Protein AF-A0A1B5KU20-F1 (afdb_monomer_lite)

Structure (mmCIF, N/CA/C/O backbone):
data_AF-A0A1B5KU20-F1
#
_entry.id   AF-A0A1B5KU20-F1
#
loop_
_atom_site.group_PDB
_atom_site.id
_atom_site.type_symbol
_atom_site.label_atom_id
_atom_site.label_alt_id
_atom_site.label_comp_id
_atom_site.label_asym_id
_atom_site.label_entity_id
_atom_site.label_seq_id
_atom_site.pdbx_PDB_ins_code
_atom_site.Cartn_x
_atom_site.Cartn_y
_atom_site.Cartn_z
_atom_site.occupancy
_atom_site.B_iso_or_equiv
_atom_site.auth_seq_id
_atom_site.auth_comp_id
_atom_site.auth_asym_id
_atom_site.auth_atom_id
_atom_site.pdbx_PDB_model_num
ATOM 1 N N . MET A 1 1 ? 6.012 10.189 18.547 1.00 91.06 1 MET A N 1
ATOM 2 C CA . MET A 1 1 ? 6.464 9.120 17.632 1.00 91.06 1 MET A CA 1
ATOM 3 C C . MET A 1 1 ? 5.519 7.948 17.813 1.00 91.06 1 MET A C 1
ATOM 5 O O . MET A 1 1 ? 5.045 7.782 18.931 1.00 91.06 1 MET A O 1
ATOM 9 N N . ILE A 1 2 ? 5.225 7.191 16.758 1.00 94.69 2 ILE A N 1
ATOM 10 C CA . ILE A 1 2 ? 4.427 5.959 16.830 1.00 94.69 2 ILE A CA 1
ATOM 11 C C . ILE A 1 2 ? 5.254 4.830 16.211 1.00 94.69 2 ILE A C 1
ATOM 13 O O . ILE A 1 2 ? 5.857 5.036 15.161 1.00 94.69 2 ILE A O 1
ATOM 17 N N . GLY A 1 3 ? 5.304 3.677 16.878 1.00 96.38 3 GLY A N 1
ATOM 18 C CA . GLY A 1 3 ? 5.954 2.467 16.383 1.00 96.38 3 GLY A CA 1
ATOM 19 C C . GLY A 1 3 ? 4.935 1.339 16.252 1.00 96.38 3 GLY A C 1
ATOM 20 O O . GLY A 1 3 ? 4.193 1.093 17.201 1.00 96.38 3 GLY A O 1
ATOM 21 N N . ILE A 1 4 ? 4.885 0.676 15.099 1.00 96.56 4 ILE A N 1
ATOM 22 C CA . ILE A 1 4 ? 3.991 -0.460 14.832 1.00 96.56 4 ILE A CA 1
ATOM 23 C C . ILE A 1 4 ? 4.838 -1.559 14.196 1.00 96.56 4 ILE A C 1
ATOM 25 O O . ILE A 1 4 ? 5.417 -1.339 13.134 1.00 96.56 4 ILE A O 1
ATOM 29 N N . TYR A 1 5 ? 4.908 -2.729 14.834 1.00 96.19 5 TYR A N 1
ATOM 30 C CA . TYR A 1 5 ? 5.801 -3.811 14.418 1.00 96.19 5 TYR A CA 1
ATOM 31 C C . TYR A 1 5 ? 5.085 -5.156 14.411 1.00 96.19 5 TYR A C 1
ATOM 33 O O . TYR A 1 5 ? 4.529 -5.558 15.429 1.00 96.19 5 TYR A O 1
ATOM 41 N N . ASP A 1 6 ? 5.134 -5.842 13.268 1.00 91.25 6 ASP A N 1
ATOM 42 C CA . ASP A 1 6 ? 4.685 -7.227 13.068 1.00 91.25 6 ASP A CA 1
ATOM 43 C C . ASP A 1 6 ? 3.265 -7.515 13.596 1.00 91.25 6 ASP A C 1
ATOM 45 O O . ASP A 1 6 ? 2.956 -8.618 14.047 1.00 91.25 6 ASP A O 1
ATOM 49 N N . CYS A 1 7 ? 2.383 -6.510 13.554 1.00 92.62 7 CYS A N 1
ATOM 50 C CA . CYS A 1 7 ? 1.007 -6.665 14.005 1.00 92.62 7 CYS A CA 1
ATOM 51 C C . CYS A 1 7 ? 0.247 -7.574 13.018 1.00 92.62 7 CYS A C 1
ATOM 53 O O . CYS A 1 7 ? 0.146 -7.220 11.846 1.00 92.62 7 CYS A O 1
ATOM 55 N N . PRO A 1 8 ? -0.328 -8.716 13.448 1.00 87.50 8 PRO A N 1
ATOM 56 C CA . PRO A 1 8 ? -0.907 -9.703 12.529 1.00 87.50 8 PRO A CA 1
ATOM 57 C C . PRO A 1 8 ? -2.076 -9.209 11.669 1.00 87.50 8 PRO A C 1
ATOM 59 O O . PRO A 1 8 ? -2.375 -9.823 10.650 1.00 87.50 8 PRO A O 1
ATOM 62 N N . LEU A 1 9 ? -2.763 -8.151 12.107 1.00 91.38 9 LEU A N 1
ATOM 63 C CA . LEU A 1 9 ? -3.910 -7.564 11.408 1.00 91.38 9 LEU A CA 1
ATOM 64 C C . LEU A 1 9 ? -3.559 -6.275 10.662 1.00 91.38 9 LEU A C 1
ATOM 66 O O . LEU A 1 9 ? -4.448 -5.688 10.064 1.00 91.38 9 LEU A O 1
ATOM 70 N N . ILE A 1 10 ? -2.299 -5.832 10.727 1.00 93.88 10 ILE A N 1
ATOM 71 C CA . ILE A 1 10 ? -1.822 -4.658 9.998 1.00 93.88 10 ILE A CA 1
ATOM 72 C C . ILE A 1 10 ? -0.821 -5.138 8.954 1.00 93.88 10 ILE A C 1
ATOM 74 O O . ILE A 1 10 ? 0.287 -5.594 9.262 1.00 93.88 10 ILE A O 1
ATOM 78 N N . HIS A 1 11 ? -1.224 -5.025 7.702 1.00 94.88 11 HIS A N 1
ATOM 79 C CA . HIS A 1 11 ? -0.442 -5.408 6.544 1.00 94.88 11 HIS A CA 1
ATOM 80 C C . HIS A 1 11 ? 0.179 -4.191 5.858 1.00 94.88 11 HIS A C 1
ATOM 82 O O . HIS A 1 11 ? -0.003 -3.036 6.245 1.00 94.88 11 HIS A O 1
ATOM 88 N N . PHE A 1 12 ? 0.952 -4.449 4.809 1.00 96.88 12 PHE A N 1
ATOM 89 C CA . PHE A 1 12 ? 1.677 -3.418 4.077 1.00 96.88 12 PHE A CA 1
ATOM 90 C C . PHE A 1 12 ? 0.775 -2.305 3.515 1.00 96.88 12 PHE A C 1
ATOM 92 O O . PHE A 1 12 ? 1.182 -1.143 3.517 1.00 96.88 12 PHE A O 1
ATOM 99 N N . GLY A 1 13 ? -0.445 -2.639 3.079 1.00 96.38 13 GLY A N 1
ATOM 100 C CA . GLY A 1 13 ? -1.407 -1.680 2.521 1.00 96.38 13 GLY A CA 1
ATOM 101 C C . GLY A 1 13 ? -1.823 -0.571 3.488 1.00 96.38 13 GLY A C 1
ATOM 102 O O . GLY A 1 13 ? -2.068 0.557 3.058 1.00 96.38 13 GLY A O 1
ATOM 103 N N . ASP A 1 14 ? -1.787 -0.845 4.793 1.00 97.38 14 ASP A N 1
ATOM 104 C CA . ASP A 1 14 ? -2.291 0.071 5.822 1.00 97.38 14 ASP A CA 1
ATOM 105 C C . ASP A 1 14 ? -1.397 1.289 6.025 1.00 97.38 14 ASP A C 1
ATOM 107 O O . ASP A 1 14 ? -1.798 2.264 6.654 1.00 97.38 14 ASP A O 1
ATOM 111 N N . VAL A 1 15 ? -0.186 1.296 5.457 1.00 97.88 15 VAL A N 1
ATOM 112 C CA . VAL A 1 15 ? 0.691 2.471 5.514 1.00 97.88 15 VAL A CA 1
ATOM 113 C C . VAL A 1 15 ? -0.017 3.733 5.010 1.00 97.88 15 VAL A C 1
ATOM 115 O O . VAL A 1 15 ? 0.235 4.818 5.525 1.00 97.88 15 VAL A O 1
ATOM 118 N N . VAL A 1 16 ? -0.917 3.614 4.026 1.00 97.75 16 VAL A N 1
ATOM 119 C CA . VAL A 1 16 ? -1.622 4.768 3.456 1.00 97.75 16 VAL A CA 1
ATOM 120 C C . VAL A 1 16 ? -2.681 5.295 4.425 1.00 97.75 16 VAL A C 1
ATOM 122 O O . VAL A 1 16 ? -2.648 6.483 4.747 1.00 97.75 16 VAL A O 1
ATOM 125 N N . CYS A 1 17 ? -3.562 4.436 4.946 1.00 96.75 17 CYS A N 1
ATOM 126 C CA . CYS A 1 17 ? -4.604 4.861 5.886 1.00 96.75 17 CYS A CA 1
ATOM 127 C C . CYS A 1 17 ? -4.019 5.309 7.237 1.00 96.75 17 CYS A C 1
ATOM 129 O O . CYS A 1 17 ? -4.528 6.248 7.844 1.00 96.75 17 CYS A O 1
ATOM 131 N N . LEU A 1 18 ? -2.889 4.737 7.673 1.00 97.62 18 LEU A N 1
ATOM 132 C CA . LEU A 1 18 ? -2.147 5.207 8.847 1.00 97.62 18 LEU A CA 1
ATOM 133 C C . LEU A 1 18 ? -1.613 6.634 8.655 1.00 97.62 18 LEU A C 1
ATOM 135 O O . LEU A 1 18 ? -1.636 7.431 9.594 1.00 97.62 18 LEU A O 1
ATOM 139 N N . LEU A 1 19 ? -1.134 6.981 7.456 1.00 98.06 19 LEU A N 1
ATOM 140 C CA . LEU A 1 19 ? -0.697 8.346 7.148 1.00 98.06 19 LEU A CA 1
ATOM 141 C C . LEU A 1 19 ? -1.874 9.326 7.117 1.00 98.06 19 LEU A C 1
ATOM 143 O O . LEU A 1 19 ? -1.738 10.437 7.633 1.00 98.06 19 LEU A O 1
ATOM 147 N N . ASP A 1 20 ? -3.018 8.907 6.576 1.00 97.12 20 ASP A N 1
ATOM 148 C CA . ASP A 1 20 ? -4.260 9.688 6.600 1.00 97.12 20 ASP A CA 1
ATOM 149 C C . ASP A 1 20 ? -4.728 9.939 8.043 1.00 97.12 20 ASP A C 1
ATOM 151 O O . ASP A 1 20 ? -4.949 11.085 8.434 1.00 97.12 20 ASP A O 1
ATOM 155 N N . LEU A 1 21 ? -4.729 8.903 8.888 1.00 96.12 21 LEU A N 1
ATOM 156 C CA . LEU A 1 21 ? -5.054 9.019 10.311 1.00 96.12 21 LEU A CA 1
ATOM 157 C C . LEU A 1 21 ? -4.099 9.967 11.051 1.00 96.12 21 LEU A C 1
ATOM 159 O O . LEU A 1 21 ? -4.524 10.821 11.829 1.00 96.12 21 LEU A O 1
ATOM 163 N N . ILE A 1 22 ? -2.788 9.851 10.812 1.00 97.00 22 ILE A N 1
ATOM 164 C CA . ILE A 1 22 ? -1.799 10.759 11.411 1.00 97.00 22 ILE A CA 1
ATOM 165 C C . ILE A 1 22 ? -2.042 12.200 10.949 1.00 97.00 22 ILE A C 1
ATOM 167 O O . ILE A 1 22 ? -1.865 13.130 11.741 1.00 97.00 22 ILE A O 1
ATOM 171 N N . HIS A 1 23 ? -2.423 12.407 9.687 1.00 96.75 23 HIS A N 1
ATOM 172 C CA . HIS A 1 23 ? -2.741 13.729 9.163 1.00 96.75 23 HIS A CA 1
ATOM 173 C C . HIS A 1 23 ? -3.945 14.350 9.881 1.00 96.75 23 HIS A C 1
ATOM 175 O O . HIS A 1 23 ? -3.824 15.478 10.372 1.00 96.75 23 HIS A O 1
ATOM 181 N N . GLU A 1 24 ? -5.041 13.600 9.997 1.00 95.19 24 GLU A N 1
ATOM 182 C CA . GLU A 1 24 ? -6.262 13.991 10.708 1.00 95.19 24 GLU A CA 1
ATOM 183 C C . GLU A 1 24 ? -5.963 14.335 12.179 1.00 95.19 24 GLU A C 1
ATOM 185 O O . GLU A 1 24 ? -6.213 15.455 12.638 1.00 95.19 24 GLU A O 1
ATOM 190 N N . ILE A 1 25 ? -5.293 13.430 12.902 1.00 94.31 25 ILE A N 1
ATOM 191 C CA . ILE A 1 25 ? -4.900 13.644 14.304 1.00 94.31 25 ILE A CA 1
ATOM 192 C C . ILE A 1 25 ? -4.013 14.886 14.443 1.00 94.31 25 ILE A C 1
ATOM 194 O O . ILE A 1 25 ? -4.185 15.683 15.368 1.00 94.31 25 ILE A O 1
ATOM 198 N N . ASN A 1 26 ? -3.048 15.082 13.543 1.00 96.50 26 ASN A N 1
ATOM 199 C CA . ASN A 1 26 ? -2.176 16.253 13.587 1.00 96.50 26 ASN A CA 1
ATOM 200 C C . ASN A 1 26 ? -2.924 17.555 13.278 1.00 96.50 26 ASN A C 1
ATOM 202 O O . ASN A 1 26 ? -2.528 18.599 13.798 1.00 96.50 26 ASN A O 1
ATOM 206 N N . ALA A 1 27 ? -3.985 17.525 12.469 1.00 95.50 27 ALA A N 1
ATOM 207 C CA . ALA A 1 27 ? -4.845 18.685 12.259 1.00 95.50 27 ALA A CA 1
ATOM 208 C C . ALA A 1 27 ? -5.570 19.074 13.557 1.00 95.50 27 ALA A C 1
ATOM 210 O O . ALA A 1 27 ? -5.462 20.227 13.979 1.00 95.50 27 ALA A O 1
ATOM 211 N N . ALA A 1 28 ? -6.185 18.107 14.244 1.00 94.44 28 ALA A N 1
ATOM 212 C CA . ALA A 1 28 ? -6.835 18.334 15.535 1.00 94.44 28 ALA A CA 1
ATOM 213 C C . ALA A 1 28 ? -5.845 18.829 16.606 1.00 94.44 28 ALA A C 1
ATOM 215 O O . ALA A 1 28 ? -6.096 19.821 17.290 1.00 94.44 28 ALA A O 1
ATOM 216 N N . ARG A 1 29 ? -4.665 18.202 16.705 1.00 95.69 29 ARG A N 1
ATOM 217 C CA . ARG A 1 29 ? -3.617 18.608 17.657 1.00 95.69 29 ARG A CA 1
ATOM 218 C C . ARG A 1 29 ? -3.073 20.007 17.386 1.00 95.69 29 ARG A C 1
ATOM 220 O O . ARG A 1 29 ? -2.762 20.720 18.332 1.00 95.69 29 ARG A O 1
ATOM 227 N N . ARG A 1 30 ? -2.963 20.422 16.118 1.00 96.50 30 ARG A N 1
ATOM 228 C CA . ARG A 1 30 ? -2.597 21.807 15.774 1.00 96.50 30 ARG A CA 1
ATOM 229 C C . ARG A 1 30 ? -3.627 22.799 16.295 1.00 96.50 30 ARG A C 1
ATOM 231 O O . ARG A 1 30 ? -3.229 23.798 16.882 1.00 96.50 30 ARG A O 1
ATOM 238 N N . ALA A 1 31 ? -4.912 22.509 16.107 1.00 96.75 31 ALA A N 1
ATOM 239 C CA . ALA A 1 31 ? -5.989 23.373 16.580 1.00 96.75 31 ALA A CA 1
ATOM 240 C C . ALA A 1 31 ? -6.003 23.502 18.114 1.00 96.75 31 ALA A C 1
ATOM 242 O O . ALA A 1 31 ? -6.296 24.575 18.629 1.00 96.75 31 ALA A O 1
ATOM 243 N N . SER A 1 32 ? -5.626 22.445 18.840 1.00 96.56 32 SER A N 1
ATOM 244 C CA . SER A 1 32 ? -5.562 22.443 20.309 1.00 96.56 32 SER A CA 1
ATOM 245 C C . SER A 1 32 ? -4.193 22.808 20.904 1.00 96.56 32 SER A C 1
ATOM 247 O O . SER A 1 32 ? -4.004 22.683 22.112 1.00 96.56 32 SER A O 1
ATOM 249 N N . GLY A 1 33 ? -3.205 23.199 20.089 1.00 96.19 33 GLY A N 1
ATOM 250 C CA . GLY A 1 33 ? -1.844 23.497 20.561 1.00 96.19 33 GLY A CA 1
ATOM 251 C C . GLY A 1 33 ? -1.073 22.287 21.117 1.00 96.19 33 GLY A C 1
ATOM 252 O O . GLY A 1 33 ? -0.072 22.452 21.811 1.00 96.19 33 GLY A O 1
ATOM 253 N N . SER A 1 34 ? -1.515 21.063 20.824 1.00 96.50 34 SER A N 1
ATOM 254 C CA . SER A 1 34 ? -0.910 19.825 21.322 1.00 96.50 34 SER A CA 1
ATOM 255 C C . SER A 1 34 ? 0.276 19.343 20.466 1.00 96.50 34 SER A C 1
ATOM 257 O O . SER A 1 34 ? 0.310 19.565 19.249 1.00 96.50 34 SER A O 1
ATOM 259 N N . PRO A 1 35 ? 1.247 18.607 21.047 1.00 96.12 35 PRO A N 1
ATOM 260 C CA . PRO A 1 35 ? 2.386 18.072 20.303 1.00 96.12 35 PRO A CA 1
ATOM 261 C C . PRO A 1 35 ? 1.981 17.117 19.171 1.00 96.12 35 PRO A C 1
ATOM 263 O O . PRO A 1 35 ? 1.335 16.091 19.390 1.00 96.12 35 PRO A O 1
ATOM 266 N N . GLN A 1 36 ? 2.421 17.421 17.950 1.00 96.88 36 GLN A N 1
ATOM 267 C CA . GLN A 1 36 ? 2.145 16.617 16.755 1.00 96.88 36 GLN A CA 1
ATOM 268 C C . GLN A 1 36 ? 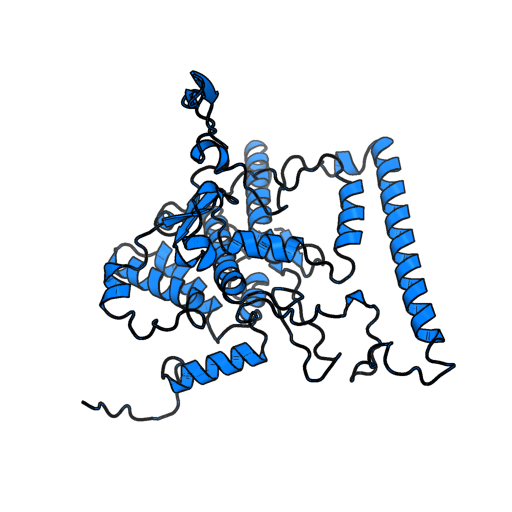2.934 15.298 16.732 1.00 96.88 36 GLN A C 1
ATOM 270 O O . GLN A 1 36 ? 4.043 15.185 17.262 1.00 96.88 36 GLN A O 1
ATOM 275 N N . VAL A 1 37 ? 2.390 14.303 16.037 1.00 96.75 37 VAL A N 1
ATOM 276 C CA . VAL A 1 37 ? 3.113 13.092 15.645 1.00 96.75 37 VAL A CA 1
ATOM 277 C C . VAL A 1 37 ? 4.085 13.450 14.520 1.00 96.75 37 VAL A C 1
ATOM 279 O O . VAL A 1 37 ? 3.666 13.789 13.418 1.00 96.75 37 VAL A O 1
ATOM 282 N N . ARG A 1 38 ? 5.390 13.379 14.809 1.00 96.81 38 ARG A N 1
ATOM 283 C CA . ARG A 1 38 ? 6.477 13.739 13.874 1.00 96.81 38 ARG A CA 1
ATOM 284 C C . ARG A 1 38 ? 7.189 12.555 13.213 1.00 96.81 38 ARG A C 1
ATOM 286 O O . ARG A 1 38 ? 8.060 12.763 12.379 1.00 96.81 38 ARG A O 1
ATOM 293 N N . GLY A 1 39 ? 6.852 11.323 13.584 1.00 96.44 39 GLY A N 1
ATOM 294 C CA . GLY A 1 39 ? 7.499 10.143 13.017 1.00 96.44 39 GLY A CA 1
ATOM 295 C C . GLY A 1 39 ? 6.695 8.872 13.235 1.00 96.44 39 GLY A C 1
ATOM 296 O O . GLY A 1 39 ? 6.058 8.722 14.287 1.00 96.44 39 GLY A O 1
ATOM 297 N N . LEU A 1 40 ? 6.765 7.996 12.235 1.00 97.81 40 LEU A N 1
ATOM 298 C CA . LEU A 1 40 ? 6.144 6.677 12.187 1.00 97.81 40 LEU A CA 1
ATOM 299 C C . LEU A 1 40 ? 7.228 5.644 11.868 1.00 97.81 40 LEU A C 1
ATOM 301 O O . LEU A 1 40 ? 7.793 5.668 10.779 1.00 97.81 40 LEU A O 1
ATOM 305 N N . ASP A 1 41 ? 7.515 4.755 12.814 1.00 97.44 41 ASP A N 1
ATOM 306 C CA . ASP A 1 41 ? 8.394 3.605 12.596 1.00 97.44 41 ASP A CA 1
ATOM 307 C C . ASP A 1 41 ? 7.517 2.368 12.371 1.00 97.44 41 ASP A C 1
ATOM 309 O O . ASP A 1 41 ? 6.892 1.852 13.299 1.00 97.44 41 ASP A O 1
ATOM 313 N N . PHE A 1 42 ? 7.372 1.968 11.110 1.00 97.88 42 PHE A N 1
ATOM 314 C CA . PHE A 1 42 ? 6.396 0.964 10.690 1.00 97.88 42 PHE A CA 1
ATOM 315 C C . PHE A 1 42 ? 7.085 -0.271 10.120 1.00 97.88 42 PHE A C 1
ATOM 317 O O . PHE A 1 42 ? 7.860 -0.179 9.173 1.00 97.88 42 PHE A O 1
ATOM 324 N N . TYR A 1 43 ? 6.771 -1.437 10.670 1.00 97.12 43 TYR A N 1
ATOM 325 C CA . TYR A 1 43 ? 7.153 -2.734 10.133 1.00 97.12 43 TYR A CA 1
ATOM 326 C C . TYR A 1 43 ? 5.887 -3.588 10.002 1.00 97.12 43 TYR A C 1
ATOM 328 O O . TYR A 1 43 ? 5.434 -4.140 11.010 1.00 97.12 43 TYR A O 1
ATOM 336 N N . PRO A 1 44 ? 5.275 -3.669 8.807 1.00 95.31 44 PRO A N 1
ATOM 337 C CA . PRO A 1 44 ? 4.091 -4.498 8.602 1.00 95.31 44 PRO A CA 1
ATOM 338 C C . PRO A 1 44 ? 4.411 -5.980 8.812 1.00 95.31 44 PRO A C 1
ATOM 340 O O . PRO A 1 44 ? 5.581 -6.380 8.828 1.00 95.31 44 PRO A O 1
ATOM 343 N N . LYS A 1 45 ? 3.367 -6.806 8.949 1.00 91.75 45 LYS A N 1
ATOM 344 C CA . LYS A 1 45 ? 3.529 -8.261 9.027 1.00 91.75 45 LYS A CA 1
ATOM 345 C C . LYS A 1 45 ? 4.315 -8.772 7.814 1.00 91.75 45 LYS A C 1
ATOM 347 O O . LYS A 1 45 ? 3.909 -8.570 6.672 1.00 91.75 45 LYS A O 1
ATOM 352 N N . TYR A 1 46 ? 5.452 -9.423 8.063 1.00 90.75 46 TYR A N 1
ATOM 353 C CA . TYR A 1 46 ? 6.219 -10.096 7.014 1.00 90.75 46 TYR A CA 1
ATOM 354 C C . TYR A 1 46 ? 5.802 -11.564 6.922 1.00 90.75 46 TYR A C 1
ATOM 356 O O . TYR A 1 46 ? 5.937 -12.328 7.882 1.00 90.75 46 TYR A O 1
ATOM 364 N N . HIS A 1 47 ? 5.326 -11.975 5.751 1.00 86.62 47 HIS A N 1
ATOM 365 C CA . HIS A 1 47 ? 4.886 -13.339 5.489 1.00 86.62 47 HIS A CA 1
ATOM 366 C C . HIS A 1 47 ? 6.069 -14.212 5.058 1.00 86.62 47 HIS A C 1
ATOM 368 O O . HIS A 1 47 ? 6.352 -14.402 3.876 1.00 86.62 47 HIS A O 1
ATOM 374 N N . ALA A 1 48 ? 6.755 -14.806 6.038 1.00 77.19 48 ALA A N 1
ATOM 375 C CA . ALA A 1 48 ? 7.850 -15.750 5.786 1.00 77.19 48 ALA A CA 1
ATOM 376 C C . ALA A 1 48 ? 7.403 -17.039 5.053 1.00 77.19 48 ALA A C 1
ATOM 378 O O . ALA A 1 48 ? 8.242 -17.813 4.586 1.00 77.19 48 ALA A O 1
ATOM 379 N N . GLY A 1 49 ? 6.091 -17.251 4.912 1.00 71.12 49 GLY A N 1
ATOM 380 C CA . GLY A 1 49 ? 5.506 -18.458 4.342 1.00 71.12 49 GLY A CA 1
ATOM 381 C C . GLY A 1 49 ? 5.788 -19.695 5.191 1.00 71.12 49 GLY A C 1
ATOM 382 O O . GLY A 1 49 ? 6.159 -19.592 6.361 1.00 71.12 49 GLY A O 1
ATOM 383 N N . THR A 1 50 ? 5.634 -20.878 4.595 1.00 67.00 50 THR A N 1
ATOM 384 C CA . THR A 1 50 ? 5.917 -22.158 5.266 1.00 67.00 50 THR A CA 1
ATOM 385 C C . THR A 1 50 ? 7.031 -22.948 4.585 1.00 67.00 50 THR A C 1
ATOM 387 O O . THR A 1 50 ? 6.799 -24.082 4.166 1.00 67.00 50 THR A O 1
ATOM 390 N N . PRO A 1 51 ? 8.270 -22.422 4.500 1.00 56.41 51 PRO A N 1
ATOM 391 C CA . PRO A 1 51 ? 9.372 -23.098 3.803 1.00 56.41 51 PRO A CA 1
ATOM 392 C C . PRO A 1 51 ? 9.697 -24.494 4.374 1.00 56.41 51 PRO A C 1
ATOM 394 O O . PRO A 1 51 ? 10.388 -25.277 3.735 1.00 56.41 51 PRO A O 1
ATOM 397 N N . PHE A 1 52 ? 9.174 -24.824 5.559 1.00 55.09 52 PHE A N 1
ATOM 398 C CA . PHE A 1 52 ? 9.370 -26.094 6.263 1.00 55.09 52 PHE A CA 1
ATOM 399 C C . PHE A 1 52 ? 8.243 -27.123 6.052 1.00 55.09 52 PHE A C 1
ATOM 401 O O . PHE A 1 52 ? 8.363 -28.255 6.521 1.00 55.09 52 PHE A O 1
ATOM 408 N N . ALA A 1 53 ? 7.134 -26.751 5.396 1.00 57.44 53 ALA A N 1
ATOM 409 C CA . ALA A 1 53 ? 6.019 -27.673 5.149 1.00 57.44 53 ALA A CA 1
ATOM 410 C C . ALA A 1 53 ? 6.332 -28.653 4.006 1.00 57.44 53 ALA A C 1
ATOM 412 O O . ALA A 1 53 ? 6.019 -29.837 4.100 1.00 57.44 53 ALA A O 1
ATOM 413 N N . THR A 1 54 ? 6.990 -28.182 2.943 1.00 59.53 54 THR A N 1
ATOM 414 C CA . THR A 1 54 ? 7.534 -29.014 1.862 1.00 59.53 54 THR A CA 1
ATOM 415 C C . THR A 1 54 ? 8.787 -28.356 1.287 1.00 59.53 54 THR A C 1
ATOM 417 O O . THR A 1 54 ? 8.931 -27.137 1.346 1.00 59.53 54 THR A O 1
ATOM 420 N N . THR A 1 55 ? 9.645 -29.129 0.617 1.00 53.34 55 THR A N 1
ATOM 421 C CA . THR A 1 55 ? 10.771 -28.609 -0.190 1.00 53.34 55 THR A CA 1
ATOM 422 C C . THR A 1 55 ? 10.339 -27.675 -1.332 1.00 53.34 55 THR A C 1
ATOM 424 O O . THR A 1 55 ? 11.183 -27.085 -2.005 1.00 53.34 55 THR A O 1
ATOM 427 N N . HIS A 1 56 ? 9.032 -27.553 -1.580 1.00 53.56 56 HIS A N 1
ATOM 428 C CA . HIS A 1 56 ? 8.432 -26.731 -2.628 1.00 53.56 56 HIS A CA 1
ATOM 429 C C . HIS A 1 56 ? 7.562 -25.592 -2.082 1.00 53.56 56 HIS A C 1
ATOM 431 O O . HIS A 1 56 ? 6.947 -24.872 -2.872 1.00 53.56 56 HIS A O 1
ATOM 437 N N . SER A 1 57 ? 7.506 -25.418 -0.761 1.00 64.81 57 SER A N 1
ATOM 438 C CA . SER A 1 57 ? 6.771 -24.321 -0.146 1.00 64.81 57 SER A CA 1
ATOM 439 C C . SER A 1 57 ? 7.466 -22.997 -0.442 1.00 64.81 57 SER A C 1
ATOM 441 O O . SER A 1 57 ? 8.689 -22.886 -0.362 1.00 64.81 57 SER A O 1
ATOM 443 N N . ALA A 1 58 ? 6.682 -21.993 -0.808 1.00 71.81 58 ALA A N 1
ATOM 444 C CA . ALA A 1 58 ? 7.185 -20.715 -1.283 1.00 71.81 58 ALA A CA 1
ATOM 445 C C . ALA A 1 58 ? 7.014 -19.616 -0.223 1.00 71.81 58 ALA A C 1
ATOM 447 O O . ALA A 1 58 ? 6.024 -19.575 0.507 1.00 71.81 58 ALA A O 1
ATOM 448 N N . THR A 1 59 ? 7.994 -18.719 -0.136 1.00 74.56 59 THR A N 1
ATOM 449 C CA . THR A 1 59 ? 8.009 -17.590 0.806 1.00 74.56 59 THR A CA 1
ATOM 450 C C . THR A 1 59 ? 7.640 -16.308 0.073 1.00 74.56 59 THR A C 1
ATOM 452 O O . THR A 1 59 ? 8.341 -15.934 -0.866 1.00 74.56 59 THR A O 1
ATOM 455 N N . TYR A 1 60 ? 6.569 -15.640 0.509 1.00 75.06 60 TYR A N 1
ATOM 456 C CA . TYR A 1 60 ? 5.901 -14.596 -0.277 1.00 75.06 60 TYR A CA 1
ATOM 457 C C . TYR A 1 60 ? 6.024 -13.168 0.276 1.00 75.06 60 TYR A C 1
ATOM 459 O O . TYR A 1 60 ? 5.685 -12.234 -0.442 1.00 75.06 60 TYR A O 1
ATOM 467 N N . GLY A 1 61 ? 6.586 -12.967 1.475 1.00 86.06 61 GLY A N 1
ATOM 468 C CA . GLY A 1 61 ? 7.006 -11.680 2.053 1.00 86.06 61 GLY A CA 1
ATOM 469 C C . GLY A 1 61 ? 5.887 -10.661 2.299 1.00 86.06 61 GLY A C 1
ATOM 470 O O . GLY A 1 61 ? 5.616 -10.300 3.442 1.00 86.06 61 GLY A O 1
ATOM 471 N N . LEU A 1 62 ? 5.269 -10.191 1.220 1.00 90.25 62 LEU A N 1
ATOM 472 C CA . LEU A 1 62 ? 4.200 -9.204 1.162 1.00 90.25 62 LEU A CA 1
ATOM 473 C C . LEU A 1 62 ? 2.814 -9.806 1.424 1.00 90.25 62 LEU A C 1
ATOM 475 O O . LEU A 1 62 ? 2.060 -9.245 2.208 1.00 90.25 62 LEU A O 1
ATOM 479 N N . THR A 1 63 ? 2.506 -10.935 0.785 1.00 90.19 63 THR A N 1
ATOM 480 C CA . THR A 1 63 ? 1.228 -11.656 0.905 1.00 90.19 63 THR A CA 1
ATOM 481 C C . THR A 1 63 ? 1.446 -13.034 1.512 1.00 90.19 63 THR A C 1
ATOM 483 O O . THR A 1 63 ? 2.538 -13.598 1.425 1.00 90.19 63 THR A O 1
ATOM 486 N N . TRP A 1 64 ? 0.413 -13.613 2.113 1.00 85.50 64 TRP A N 1
ATOM 487 C CA . TRP A 1 64 ? 0.451 -14.982 2.618 1.00 85.50 64 TRP A CA 1
ATOM 488 C C . TRP A 1 64 ? 0.510 -16.027 1.496 1.00 85.50 64 TRP A C 1
ATOM 490 O O . TRP A 1 64 ? 1.274 -17.001 1.568 1.00 85.50 64 TRP A O 1
ATOM 500 N N . GLY A 1 65 ? -0.299 -15.817 0.457 1.00 82.44 65 GLY A N 1
ATOM 501 C CA . GLY A 1 65 ? -0.442 -16.716 -0.681 1.00 82.44 65 GLY A CA 1
ATOM 502 C C . GLY A 1 65 ? 0.173 -16.185 -1.978 1.00 82.44 65 GLY A C 1
ATOM 503 O O . GLY A 1 65 ? 0.523 -15.005 -2.074 1.00 82.44 65 GLY A O 1
ATOM 504 N N . PRO A 1 66 ? 0.274 -17.045 -3.008 1.00 84.06 66 PRO A N 1
ATOM 505 C CA . PRO A 1 66 ? 0.603 -16.618 -4.358 1.00 84.06 66 PRO A CA 1
ATOM 506 C C . PRO A 1 66 ? -0.564 -15.827 -4.959 1.00 84.06 66 PRO A C 1
ATOM 508 O O . PRO A 1 66 ? -1.649 -16.364 -5.191 1.00 84.06 66 PRO A O 1
ATOM 511 N N . HIS A 1 67 ? -0.308 -14.563 -5.263 1.00 89.50 67 HIS A N 1
ATOM 512 C CA . HIS A 1 67 ? -1.207 -13.688 -6.012 1.00 89.50 67 HIS A CA 1
ATOM 513 C C . HIS A 1 67 ? -0.634 -13.395 -7.403 1.00 89.50 67 HIS A C 1
ATOM 515 O O . HIS A 1 67 ? 0.478 -13.805 -7.714 1.00 89.50 67 HIS A O 1
ATOM 521 N N . GLU A 1 68 ? -1.384 -12.724 -8.272 1.00 92.19 68 GLU A N 1
ATOM 522 C CA . GLU A 1 68 ? -0.912 -12.406 -9.624 1.00 92.19 68 GLU A CA 1
ATOM 523 C C . GLU A 1 68 ? 0.225 -11.375 -9.585 1.00 92.19 68 GLU A C 1
ATOM 525 O O . GLU A 1 68 ? 0.088 -10.314 -8.969 1.00 92.19 68 GLU A O 1
ATOM 530 N N . LEU A 1 69 ? 1.340 -11.666 -10.259 1.00 92.88 69 LEU A N 1
ATOM 531 C CA . LEU A 1 69 ? 2.531 -10.816 -10.281 1.00 92.88 69 LEU A CA 1
ATOM 532 C C . LEU A 1 69 ? 2.225 -9.409 -10.804 1.00 92.88 69 LEU A C 1
ATOM 534 O O . LEU A 1 69 ? 2.730 -8.445 -10.234 1.00 92.88 69 LEU A O 1
ATOM 538 N N . ASP A 1 70 ? 1.379 -9.285 -11.836 1.00 94.94 70 ASP A N 1
ATOM 539 C CA . ASP A 1 70 ? 1.028 -7.994 -12.449 1.00 94.94 70 ASP A CA 1
ATOM 540 C C . ASP A 1 70 ? 0.421 -7.033 -11.420 1.00 94.94 70 ASP A C 1
ATOM 542 O O . ASP A 1 70 ? 0.851 -5.887 -11.289 1.00 94.94 70 ASP A O 1
ATOM 546 N N . VAL A 1 71 ? -0.523 -7.520 -10.612 1.00 96.12 71 VAL A N 1
ATOM 547 C CA . VAL A 1 71 ? -1.150 -6.724 -9.553 1.00 96.12 71 VAL A CA 1
ATOM 548 C C . VAL A 1 71 ? -0.214 -6.542 -8.361 1.00 96.12 71 VAL A C 1
ATOM 550 O O . VAL A 1 71 ? -0.094 -5.426 -7.859 1.00 96.12 71 VAL A O 1
ATOM 553 N N . VAL A 1 72 ? 0.469 -7.597 -7.905 1.00 95.62 72 VAL A N 1
ATOM 554 C CA . VAL A 1 72 ? 1.325 -7.517 -6.712 1.00 95.62 72 VAL A CA 1
ATOM 555 C C . VAL A 1 72 ? 2.485 -6.549 -6.923 1.00 95.62 72 VAL A C 1
ATOM 557 O O . VAL A 1 72 ? 2.705 -5.674 -6.089 1.00 95.62 72 VAL A O 1
ATOM 560 N N . GLN A 1 73 ? 3.205 -6.651 -8.042 1.00 96.56 73 GLN A N 1
ATOM 561 C CA . GLN A 1 73 ? 4.362 -5.799 -8.312 1.00 96.56 73 GLN A CA 1
ATOM 562 C C . GLN A 1 73 ? 3.949 -4.337 -8.519 1.00 96.56 73 GLN A C 1
ATOM 564 O O . GLN A 1 73 ? 4.494 -3.441 -7.868 1.00 96.56 73 GLN A O 1
ATOM 569 N N . ARG A 1 74 ? 2.952 -4.079 -9.377 1.00 97.69 74 ARG A N 1
ATOM 570 C CA . ARG A 1 74 ? 2.459 -2.713 -9.622 1.00 97.69 74 ARG A CA 1
ATOM 571 C C . ARG A 1 74 ? 1.828 -2.114 -8.366 1.00 97.69 74 ARG A C 1
ATOM 573 O O . ARG A 1 74 ? 2.030 -0.936 -8.073 1.00 97.69 74 ARG A O 1
ATOM 580 N N . GLY A 1 75 ? 1.100 -2.922 -7.599 1.00 98.12 75 GLY A N 1
ATOM 581 C CA . GLY A 1 75 ? 0.456 -2.517 -6.357 1.00 98.12 75 GLY A CA 1
ATOM 582 C C . GLY A 1 75 ? 1.449 -2.198 -5.247 1.00 98.12 75 GLY A C 1
ATOM 583 O O . GLY A 1 75 ? 1.303 -1.164 -4.597 1.00 98.12 75 GLY A O 1
ATOM 584 N N . PHE A 1 76 ? 2.495 -3.014 -5.088 1.00 98.25 76 PHE A N 1
ATOM 585 C CA . PHE A 1 76 ? 3.572 -2.785 -4.126 1.00 98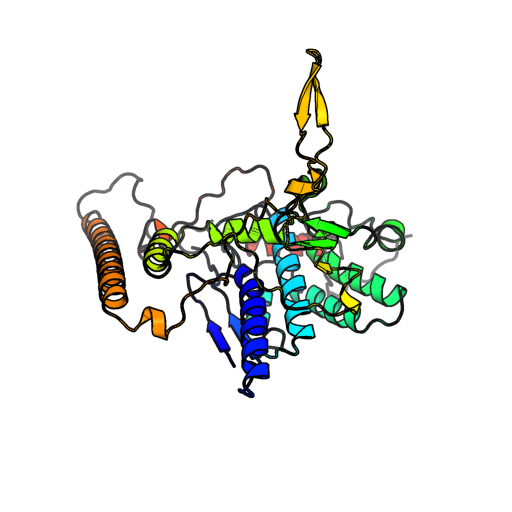.25 76 PHE A CA 1
ATOM 586 C C . PHE A 1 76 ? 4.193 -1.400 -4.323 1.00 98.25 76 PHE A C 1
ATOM 588 O O . PHE A 1 76 ? 4.154 -0.560 -3.423 1.00 98.25 76 PHE A O 1
ATOM 595 N N . PHE A 1 77 ? 4.682 -1.117 -5.532 1.00 98.56 77 PHE A N 1
ATOM 596 C CA . PHE A 1 77 ? 5.283 0.178 -5.849 1.00 98.56 77 PHE A CA 1
ATOM 597 C C . PHE A 1 77 ? 4.269 1.329 -5.833 1.00 98.56 77 PHE A C 1
ATOM 599 O O . PHE A 1 77 ? 4.612 2.440 -5.429 1.00 98.56 77 PHE A O 1
ATOM 606 N N . GLY A 1 78 ? 3.009 1.080 -6.206 1.00 98.31 78 GLY A N 1
ATOM 607 C CA . GLY A 1 78 ? 1.938 2.075 -6.126 1.00 98.31 78 GLY A CA 1
ATOM 608 C C . GLY A 1 78 ? 1.624 2.510 -4.689 1.00 98.31 78 GLY A C 1
ATOM 609 O O . GLY A 1 78 ? 1.421 3.698 -4.432 1.00 98.31 78 GLY A O 1
ATOM 610 N N . LEU A 1 79 ? 1.629 1.575 -3.735 1.00 98.62 79 LEU A N 1
ATOM 611 C CA . LEU A 1 79 ? 1.486 1.871 -2.306 1.00 98.62 79 LEU A CA 1
ATOM 612 C C . LEU A 1 79 ? 2.716 2.615 -1.765 1.00 98.62 79 LEU A C 1
ATOM 614 O O . LEU A 1 79 ? 2.546 3.623 -1.077 1.00 98.62 79 LEU A O 1
ATOM 618 N N . VAL A 1 80 ? 3.939 2.201 -2.139 1.00 98.56 80 VAL A N 1
ATOM 619 C CA . VAL A 1 80 ? 5.175 2.931 -1.782 1.00 98.56 80 VAL A CA 1
ATOM 620 C C . VAL A 1 80 ? 5.129 4.373 -2.290 1.00 98.56 80 VAL A C 1
ATOM 622 O O . VAL A 1 80 ? 5.411 5.286 -1.518 1.00 98.56 80 VAL A O 1
ATOM 625 N N . LEU A 1 81 ? 4.734 4.600 -3.549 1.00 98.56 81 LEU A N 1
ATOM 626 C CA . LEU A 1 81 ? 4.600 5.939 -4.137 1.00 98.56 81 LEU A CA 1
ATOM 627 C C . LEU A 1 81 ? 3.660 6.822 -3.309 1.00 98.56 81 LEU A C 1
ATOM 629 O O . LEU A 1 81 ? 4.035 7.932 -2.924 1.00 98.56 81 LEU A O 1
ATOM 633 N N . LYS A 1 82 ? 2.448 6.335 -3.013 1.00 98.38 82 LYS A N 1
ATOM 634 C CA . LYS A 1 82 ? 1.461 7.083 -2.218 1.00 98.38 82 LYS A CA 1
ATOM 635 C C . LYS A 1 82 ? 1.996 7.401 -0.824 1.00 98.38 82 LYS A C 1
ATOM 637 O O . LYS A 1 82 ? 1.957 8.558 -0.404 1.00 98.38 82 LYS A O 1
ATOM 642 N N . ALA A 1 83 ? 2.526 6.393 -0.134 1.00 98.44 83 ALA A N 1
ATOM 643 C CA . ALA A 1 83 ? 3.051 6.536 1.216 1.00 98.44 83 ALA A CA 1
ATOM 644 C C . ALA A 1 83 ? 4.219 7.527 1.277 1.00 98.44 83 ALA A C 1
ATOM 646 O O . ALA A 1 83 ? 4.243 8.407 2.136 1.00 98.44 83 ALA A O 1
ATOM 647 N N . PHE A 1 84 ? 5.156 7.431 0.331 1.00 98.44 84 PHE A N 1
ATOM 648 C CA . PHE A 1 84 ? 6.307 8.322 0.238 1.00 98.44 84 PHE A CA 1
ATOM 649 C C . PHE A 1 84 ? 5.884 9.775 0.040 1.00 98.44 84 PHE A C 1
ATOM 651 O O . PHE A 1 84 ? 6.332 10.659 0.771 1.00 98.44 84 PHE A O 1
ATOM 658 N N . MET A 1 85 ? 4.981 10.027 -0.910 1.00 98.06 85 MET A N 1
ATOM 659 C CA . MET A 1 85 ? 4.519 11.380 -1.209 1.00 98.06 85 MET A CA 1
ATOM 660 C C . MET A 1 85 ? 3.789 12.003 -0.014 1.00 98.06 85 MET A C 1
ATOM 662 O O . MET A 1 85 ? 4.105 13.132 0.372 1.00 98.06 85 MET A O 1
ATOM 666 N N . LYS A 1 86 ? 2.886 11.251 0.627 1.00 98.25 86 LYS A N 1
ATOM 667 C CA . LYS A 1 86 ? 2.182 11.684 1.844 1.00 98.25 86 LYS A CA 1
ATOM 668 C C . LYS A 1 86 ? 3.159 11.981 2.984 1.00 98.25 86 LYS A C 1
ATOM 670 O O . LYS A 1 86 ? 3.177 13.096 3.506 1.00 98.25 86 LYS A O 1
ATOM 675 N N . ALA A 1 87 ? 4.039 11.036 3.320 1.00 97.75 87 ALA A N 1
ATOM 676 C CA . ALA A 1 87 ? 5.016 11.197 4.398 1.00 97.75 87 ALA A CA 1
ATOM 677 C C . ALA A 1 87 ? 5.944 12.399 4.164 1.00 97.75 87 ALA A C 1
ATOM 679 O O . ALA A 1 87 ? 6.163 13.205 5.073 1.00 97.75 87 ALA A O 1
ATOM 680 N N . ARG A 1 88 ? 6.423 12.580 2.926 1.00 97.06 88 ARG A N 1
ATOM 681 C CA . ARG A 1 88 ? 7.268 13.716 2.542 1.00 97.06 88 ARG A CA 1
ATOM 682 C C . ARG A 1 88 ? 6.542 15.046 2.702 1.00 97.06 88 ARG A C 1
ATOM 684 O O . ARG A 1 88 ? 7.122 15.984 3.244 1.00 97.06 88 ARG A O 1
ATOM 691 N N . ARG A 1 89 ? 5.282 15.142 2.265 1.00 97.06 89 ARG A N 1
ATOM 692 C CA . ARG A 1 89 ? 4.481 16.368 2.408 1.00 97.06 89 ARG A CA 1
ATOM 693 C C . ARG A 1 89 ? 4.172 16.691 3.867 1.00 97.06 89 ARG A C 1
ATOM 695 O O . ARG A 1 89 ? 4.149 17.864 4.232 1.00 97.06 89 ARG A O 1
ATOM 702 N N . MET A 1 90 ? 3.946 15.670 4.684 1.00 96.94 90 MET A N 1
ATOM 703 C CA . MET A 1 90 ? 3.688 15.810 6.117 1.00 96.94 90 MET A CA 1
ATOM 704 C C . MET A 1 90 ? 4.953 16.113 6.932 1.00 96.94 90 MET A C 1
ATOM 706 O O . MET A 1 90 ? 4.835 16.470 8.102 1.00 96.94 90 MET A O 1
ATOM 710 N N . GLY A 1 91 ? 6.148 15.962 6.348 1.00 96.00 91 GLY A N 1
ATOM 711 C CA . GLY A 1 91 ? 7.412 16.052 7.083 1.00 96.00 91 GLY A CA 1
ATOM 712 C C . GLY A 1 91 ? 7.554 14.948 8.135 1.00 96.00 91 GLY A C 1
ATOM 713 O O . GLY A 1 91 ? 8.129 15.180 9.197 1.00 96.00 91 GLY A O 1
ATOM 714 N N . LEU A 1 92 ? 6.976 13.771 7.872 1.00 95.50 92 LEU A N 1
ATOM 715 C CA . LEU A 1 92 ? 6.979 12.645 8.797 1.00 95.50 92 LEU A CA 1
ATOM 716 C C . LEU A 1 92 ? 8.304 11.880 8.681 1.00 95.50 92 LEU A C 1
ATOM 718 O O . LEU A 1 92 ? 8.616 11.336 7.624 1.00 95.50 92 LEU A O 1
ATOM 722 N N . GLY A 1 93 ? 9.076 11.840 9.767 1.00 94.44 93 GLY A N 1
ATOM 723 C CA . GLY A 1 93 ? 10.328 11.084 9.826 1.00 94.44 93 GLY A CA 1
ATOM 724 C C . GLY A 1 93 ? 10.122 9.584 10.056 1.00 94.44 93 GLY A C 1
ATOM 725 O O . GLY A 1 93 ? 9.001 9.110 10.262 1.00 94.44 93 GLY A O 1
ATOM 726 N N . LEU A 1 94 ? 11.236 8.853 10.101 1.00 92.88 94 LEU A N 1
ATOM 727 C CA . LEU A 1 94 ? 11.381 7.416 10.368 1.00 92.88 94 LEU A CA 1
ATOM 728 C C . LEU A 1 94 ? 10.843 6.472 9.291 1.00 92.88 94 LEU A C 1
ATOM 730 O O . LEU A 1 94 ? 11.466 5.444 9.048 1.00 92.88 94 LEU A O 1
ATOM 734 N N . LEU A 1 95 ? 9.750 6.812 8.610 1.00 94.94 95 LEU A N 1
ATOM 735 C CA . LEU A 1 95 ? 9.115 5.886 7.671 1.00 94.94 95 LEU A CA 1
ATOM 736 C C . LEU A 1 95 ? 10.011 5.573 6.462 1.00 94.94 95 LEU A C 1
ATOM 738 O O . LEU A 1 95 ? 10.142 4.421 6.075 1.00 94.94 95 LEU A O 1
ATOM 742 N N . PHE A 1 96 ? 10.668 6.579 5.886 1.00 95.94 96 PHE A N 1
ATOM 743 C CA . PHE A 1 96 ? 11.571 6.404 4.737 1.00 95.94 96 PHE A CA 1
ATOM 744 C C . PHE A 1 96 ? 13.030 6.736 5.062 1.00 95.94 96 PHE A C 1
ATOM 746 O O . PHE A 1 96 ? 13.865 6.855 4.167 1.00 95.94 96 PHE A O 1
ATOM 753 N N . ASP A 1 97 ? 13.359 6.861 6.347 1.00 93.56 97 ASP A N 1
ATOM 754 C CA . ASP A 1 97 ? 14.730 7.117 6.767 1.00 93.56 97 ASP A CA 1
ATOM 755 C C . ASP A 1 97 ? 15.594 5.864 6.565 1.00 93.56 97 ASP A C 1
ATOM 757 O O . ASP A 1 97 ? 15.136 4.714 6.636 1.00 93.56 97 ASP A O 1
ATOM 761 N N . LYS A 1 98 ? 16.886 6.091 6.325 1.00 89.88 98 LYS A N 1
ATOM 762 C CA . LYS A 1 98 ? 17.852 5.013 6.122 1.00 89.88 98 LYS A CA 1
ATOM 763 C C . LYS A 1 98 ? 17.883 4.091 7.349 1.00 89.88 98 LYS A C 1
ATOM 765 O O . LYS A 1 98 ? 17.945 4.543 8.489 1.00 89.88 98 LYS A O 1
ATOM 770 N N . ASP A 1 99 ? 17.846 2.786 7.087 1.00 88.81 99 ASP A N 1
ATOM 771 C CA . ASP A 1 99 ? 17.978 1.702 8.074 1.00 88.81 99 ASP A CA 1
ATOM 772 C C . ASP A 1 99 ? 16.854 1.611 9.126 1.00 88.81 99 ASP A C 1
ATOM 774 O O . ASP A 1 99 ? 16.963 0.845 10.090 1.00 88.81 99 ASP A O 1
ATOM 778 N N . LYS A 1 100 ? 15.738 2.317 8.897 1.00 95.19 100 LYS A N 1
ATOM 779 C CA . LYS A 1 100 ? 14.495 2.174 9.668 1.00 95.19 100 LYS A CA 1
ATOM 780 C C . LYS A 1 100 ? 13.644 0.999 9.215 1.00 95.19 100 LYS A C 1
ATOM 782 O O . LYS A 1 100 ? 13.921 0.367 8.190 1.00 95.19 100 LYS A O 1
ATOM 787 N N . ALA A 1 101 ? 12.637 0.675 10.024 1.00 96.00 101 ALA A N 1
ATOM 788 C CA . ALA A 1 101 ? 11.949 -0.601 9.942 1.00 96.00 101 ALA A CA 1
ATOM 789 C C . ALA A 1 101 ? 11.238 -0.790 8.592 1.00 96.00 101 ALA A C 1
ATOM 791 O O . ALA A 1 101 ? 11.409 -1.832 7.962 1.00 96.00 101 ALA A O 1
ATOM 792 N N . PHE A 1 102 ? 10.572 0.243 8.075 1.00 97.19 102 PHE A N 1
ATOM 793 C CA . PHE A 1 102 ? 9.871 0.150 6.793 1.00 97.19 102 PHE A CA 1
ATOM 794 C C . PHE A 1 102 ? 10.843 -0.004 5.616 1.00 97.19 102 PHE A C 1
ATOM 796 O O . PHE A 1 102 ? 10.691 -0.907 4.802 1.00 97.19 102 PHE A O 1
ATOM 803 N N . CYS A 1 103 ? 11.922 0.784 5.562 1.00 96.12 103 CYS A N 1
ATOM 804 C CA . CYS A 1 103 ? 12.982 0.610 4.562 1.00 96.12 103 CYS A CA 1
ATOM 805 C C . CYS A 1 103 ? 13.628 -0.784 4.621 1.00 96.12 103 CYS A C 1
ATOM 807 O O . CYS A 1 103 ? 13.979 -1.346 3.583 1.00 96.12 103 CYS A O 1
ATOM 809 N N . ARG A 1 104 ? 13.791 -1.360 5.820 1.00 95.19 104 ARG A N 1
ATOM 810 C CA . ARG A 1 104 ? 14.265 -2.741 5.989 1.00 95.19 104 ARG A CA 1
ATOM 811 C C . ARG A 1 104 ? 13.257 -3.741 5.428 1.00 95.19 104 ARG A C 1
ATOM 813 O O . ARG A 1 104 ? 13.672 -4.629 4.692 1.00 95.19 104 ARG A O 1
ATOM 820 N N . TYR A 1 105 ? 11.970 -3.560 5.717 1.00 95.88 105 TYR A N 1
ATOM 821 C CA . TYR A 1 105 ? 10.890 -4.371 5.158 1.00 95.88 105 TYR A CA 1
ATOM 822 C C . TYR A 1 105 ? 10.893 -4.326 3.622 1.00 95.88 105 TYR A C 1
ATOM 824 O O . TYR A 1 105 ? 10.963 -5.371 2.981 1.00 95.88 105 TYR A O 1
ATOM 832 N N . LEU A 1 106 ? 10.942 -3.132 3.015 1.00 95.94 106 LEU A N 1
ATOM 833 C CA . LEU A 1 106 ? 10.962 -2.962 1.554 1.00 95.94 106 LEU A CA 1
ATOM 834 C C . LEU A 1 106 ? 12.137 -3.689 0.877 1.00 95.94 106 LEU A C 1
ATOM 836 O O . LEU A 1 106 ? 11.997 -4.163 -0.246 1.00 95.94 106 LEU A O 1
ATOM 840 N N . ARG A 1 107 ? 13.293 -3.790 1.548 1.00 92.69 107 ARG A N 1
ATOM 841 C CA . ARG A 1 107 ? 14.470 -4.533 1.053 1.00 92.69 107 ARG A CA 1
ATOM 842 C C . ARG A 1 107 ? 14.312 -6.056 1.153 1.00 92.69 107 ARG A C 1
ATOM 844 O O . ARG A 1 107 ? 15.049 -6.767 0.480 1.00 92.69 107 ARG A O 1
ATOM 851 N N . GLN A 1 108 ? 13.418 -6.548 2.010 1.00 92.25 108 GLN A N 1
ATOM 852 C CA . GLN A 1 108 ? 13.179 -7.979 2.234 1.00 92.25 108 GLN A CA 1
ATOM 853 C C . GLN A 1 108 ? 12.049 -8.553 1.375 1.00 92.25 108 GLN A C 1
ATOM 855 O O . GLN A 1 108 ? 11.938 -9.776 1.261 1.00 92.25 108 GLN A O 1
ATOM 860 N N . VAL A 1 109 ? 11.187 -7.704 0.807 1.00 93.31 109 VAL A N 1
ATOM 861 C CA . VAL A 1 109 ? 10.130 -8.150 -0.106 1.00 93.31 109 VAL A CA 1
ATOM 862 C C . VAL A 1 109 ? 10.780 -8.806 -1.334 1.00 93.31 109 VAL A C 1
ATOM 864 O O . VAL A 1 109 ? 11.638 -8.174 -1.956 1.00 93.31 109 VAL A O 1
ATOM 867 N N . PRO A 1 110 ? 10.407 -10.052 -1.694 1.00 91.56 110 PRO A N 1
ATOM 868 C CA . PRO A 1 110 ? 10.976 -10.731 -2.851 1.00 91.56 110 PRO A CA 1
ATOM 869 C C . PRO A 1 110 ? 10.793 -9.920 -4.139 1.00 91.56 110 PRO A C 1
ATOM 871 O O . PRO A 1 110 ? 9.680 -9.662 -4.591 1.00 91.56 110 PRO A O 1
ATOM 874 N N . ASN A 1 111 ? 11.911 -9.502 -4.723 1.00 91.31 111 ASN A N 1
ATOM 875 C CA . ASN A 1 111 ? 11.989 -8.796 -5.996 1.00 91.31 111 ASN A CA 1
ATOM 876 C C . ASN A 1 111 ? 13.417 -8.947 -6.550 1.00 91.31 111 ASN A C 1
ATOM 878 O O . ASN A 1 111 ? 14.303 -9.463 -5.860 1.00 91.31 111 ASN A O 1
ATOM 882 N N . TYR A 1 112 ? 13.671 -8.492 -7.776 1.00 89.81 112 TYR A N 1
ATOM 883 C CA . TYR A 1 112 ? 15.038 -8.424 -8.272 1.00 89.81 112 TYR A CA 1
ATOM 884 C C . TYR A 1 112 ? 15.874 -7.441 -7.414 1.00 89.81 112 TYR A C 1
ATOM 886 O O . TYR A 1 112 ? 15.347 -6.447 -6.894 1.00 89.81 112 TYR A O 1
ATOM 894 N N . PRO A 1 113 ? 17.181 -7.702 -7.230 1.00 88.31 113 PRO A N 1
ATOM 895 C CA . PRO A 1 113 ? 18.066 -6.857 -6.437 1.00 88.31 113 PRO A CA 1
ATOM 896 C C . PRO A 1 113 ? 17.965 -5.371 -6.793 1.00 88.31 113 PRO A C 1
ATOM 898 O O . PRO A 1 113 ? 17.955 -4.995 -7.961 1.00 88.31 113 PRO A O 1
ATOM 901 N N . LEU A 1 114 ? 17.939 -4.524 -5.759 1.00 89.69 114 LEU A N 1
ATOM 902 C CA . LEU A 1 114 ? 17.864 -3.060 -5.847 1.00 89.69 114 LEU A CA 1
ATOM 903 C C . LEU A 1 114 ? 16.551 -2.474 -6.395 1.00 89.69 114 LEU A C 1
ATOM 905 O O . LEU A 1 114 ? 16.447 -1.254 -6.429 1.00 89.69 114 LEU A O 1
ATOM 909 N N . ALA A 1 115 ? 15.525 -3.272 -6.710 1.00 94.00 115 ALA A N 1
ATOM 910 C CA . ALA A 1 115 ? 14.246 -2.755 -7.211 1.00 94.00 115 ALA A CA 1
ATOM 911 C C . ALA A 1 115 ? 13.640 -1.652 -6.313 1.00 94.00 115 ALA A C 1
ATOM 913 O O . ALA A 1 115 ? 13.411 -0.531 -6.769 1.00 94.00 115 ALA A O 1
ATOM 914 N N . ALA A 1 116 ? 13.450 -1.928 -5.016 1.00 95.56 116 ALA A N 1
ATOM 915 C CA . ALA A 1 116 ? 12.935 -0.943 -4.059 1.00 95.56 116 ALA A CA 1
ATOM 916 C C . ALA A 1 116 ? 13.900 0.237 -3.800 1.00 95.56 116 ALA A C 1
ATOM 918 O O . ALA A 1 116 ? 13.447 1.380 -3.859 1.00 95.56 116 ALA A O 1
ATOM 919 N N . PRO A 1 117 ? 15.214 0.028 -3.568 1.00 95.00 117 PRO A N 1
ATOM 920 C CA . PRO A 1 117 ? 16.177 1.129 -3.494 1.00 95.00 117 PRO A CA 1
ATOM 921 C C . PRO A 1 117 ? 16.176 2.060 -4.715 1.00 95.00 117 PRO A C 1
ATOM 923 O O . PRO A 1 117 ? 16.137 3.272 -4.535 1.00 95.00 117 PRO A O 1
ATOM 926 N N . THR A 1 118 ? 16.175 1.518 -5.938 1.00 95.06 118 THR A N 1
ATOM 927 C CA . THR A 1 118 ? 16.124 2.305 -7.180 1.00 95.06 118 THR A CA 1
ATOM 928 C C . THR A 1 118 ? 14.822 3.090 -7.286 1.00 95.06 118 THR A C 1
ATOM 930 O O . THR A 1 118 ? 14.851 4.262 -7.651 1.00 95.06 118 THR A O 1
ATOM 933 N N . PHE A 1 119 ? 13.694 2.483 -6.910 1.00 97.50 119 PHE A N 1
ATOM 934 C CA . PHE A 1 119 ? 12.404 3.168 -6.884 1.00 97.50 119 PHE A CA 1
ATOM 935 C C . PHE A 1 119 ? 12.409 4.373 -5.931 1.00 97.50 119 PHE A C 1
ATOM 937 O O . PHE A 1 119 ? 11.994 5.467 -6.306 1.00 97.50 119 PHE A O 1
ATOM 944 N N . LEU A 1 120 ? 12.910 4.194 -4.704 1.00 97.12 120 LEU A N 1
ATOM 945 C CA . LEU A 1 120 ? 12.990 5.269 -3.709 1.00 97.12 120 LEU A CA 1
ATOM 946 C C . LEU A 1 120 ? 13.953 6.382 -4.143 1.00 97.12 120 LEU A C 1
ATOM 948 O O . LEU A 1 120 ? 13.615 7.558 -4.035 1.00 97.12 120 LEU A O 1
ATOM 952 N N . ASP A 1 121 ? 15.125 6.023 -4.667 1.00 96.56 121 ASP A N 1
ATOM 953 C CA . ASP A 1 121 ? 16.086 6.980 -5.222 1.00 96.56 121 ASP A CA 1
ATOM 954 C C . ASP A 1 121 ? 15.466 7.817 -6.355 1.00 96.56 121 ASP A C 1
ATOM 956 O O . ASP A 1 121 ? 15.573 9.046 -6.364 1.00 96.56 121 ASP A O 1
ATOM 960 N N . ALA A 1 122 ? 14.733 7.170 -7.263 1.00 96.88 122 ALA A N 1
ATOM 961 C CA . ALA A 1 122 ? 14.018 7.843 -8.338 1.00 96.88 122 ALA A CA 1
ATOM 962 C C . ALA A 1 122 ? 12.948 8.813 -7.814 1.00 96.88 122 ALA A C 1
ATOM 964 O O . ALA A 1 122 ? 12.830 9.920 -8.336 1.00 96.88 122 ALA A O 1
ATOM 965 N N . LEU A 1 123 ? 12.210 8.457 -6.754 1.00 97.31 123 LEU A N 1
ATOM 966 C CA . LEU A 1 123 ? 11.246 9.363 -6.113 1.00 97.31 123 LEU A CA 1
ATOM 967 C C . LEU A 1 123 ? 11.916 10.612 -5.530 1.00 97.31 123 LEU A C 1
ATOM 969 O O . LEU A 1 123 ? 11.396 11.718 -5.691 1.00 97.31 123 LEU A O 1
ATOM 973 N N . HIS A 1 124 ? 13.065 10.452 -4.869 1.00 96.94 124 HIS A N 1
ATOM 974 C CA . HIS A 1 124 ? 13.839 11.580 -4.351 1.00 96.94 124 HIS A CA 1
ATOM 975 C C . HIS A 1 124 ? 14.300 12.503 -5.482 1.00 96.94 124 HIS A C 1
ATOM 977 O O . HIS A 1 124 ? 13.987 13.694 -5.458 1.00 96.94 124 HIS A O 1
ATOM 983 N N . ARG A 1 125 ? 14.946 11.946 -6.515 1.00 96.81 125 ARG A N 1
ATOM 984 C CA . ARG A 1 125 ? 15.392 12.713 -7.689 1.00 96.81 125 ARG A CA 1
ATOM 985 C C . ARG A 1 125 ? 14.239 13.396 -8.409 1.00 96.81 125 ARG A C 1
ATOM 987 O O . ARG A 1 125 ? 14.379 14.540 -8.824 1.00 96.81 125 ARG A O 1
ATOM 994 N N . TYR A 1 126 ? 13.094 12.729 -8.524 1.00 96.56 126 TYR A N 1
ATOM 995 C CA . TYR A 1 126 ? 11.909 13.293 -9.160 1.00 96.56 126 TYR A CA 1
ATOM 996 C C . TYR A 1 126 ? 11.410 14.550 -8.429 1.00 96.56 126 TYR A C 1
ATOM 998 O O . TYR A 1 126 ? 11.082 15.546 -9.069 1.00 96.56 126 TYR A O 1
ATOM 1006 N N . LEU A 1 127 ? 11.381 14.536 -7.091 1.00 96.19 127 LEU A N 1
ATOM 1007 C CA . LEU A 1 127 ? 10.954 15.695 -6.298 1.00 96.19 127 LEU A CA 1
ATOM 1008 C C . LEU A 1 127 ? 11.964 16.853 -6.301 1.00 96.19 127 LEU A C 1
ATOM 1010 O O . LEU A 1 127 ? 11.576 17.992 -6.036 1.00 96.19 127 LEU A O 1
ATOM 1014 N N . GLU A 1 128 ? 13.237 16.566 -6.566 1.00 95.81 128 GLU A N 1
ATOM 1015 C CA . GLU A 1 128 ? 14.326 17.549 -6.615 1.00 95.81 128 GLU A CA 1
ATOM 1016 C C . GLU A 1 128 ? 14.592 18.086 -8.031 1.00 95.81 128 GLU A C 1
ATOM 1018 O O . GLU A 1 128 ? 15.219 19.139 -8.185 1.00 95.81 128 GLU A O 1
ATOM 1023 N N . ALA A 1 129 ? 14.092 17.396 -9.059 1.00 94.75 129 ALA A N 1
ATOM 1024 C CA . ALA A 1 129 ? 14.250 17.770 -10.456 1.00 94.75 129 ALA A CA 1
ATOM 1025 C C . ALA A 1 129 ? 13.619 19.138 -10.752 1.00 94.75 129 ALA A C 1
ATOM 1027 O O . ALA A 1 129 ? 12.465 19.413 -10.413 1.00 94.75 129 ALA A O 1
ATOM 1028 N N . ARG A 1 130 ? 14.391 20.001 -11.421 1.00 92.94 130 ARG A N 1
ATOM 1029 C CA . ARG A 1 130 ? 13.965 21.356 -11.810 1.00 92.94 130 ARG A CA 1
ATOM 1030 C C . ARG A 1 130 ? 13.581 21.457 -13.280 1.00 92.94 130 ARG A C 1
ATOM 1032 O O . ARG A 1 130 ? 12.790 22.322 -13.640 1.00 92.94 130 ARG A O 1
ATOM 1039 N N . ASP A 1 131 ? 14.139 20.584 -14.105 1.00 93.06 131 ASP A N 1
ATOM 1040 C CA . ASP A 1 131 ? 13.926 20.529 -15.542 1.00 93.06 131 ASP A CA 1
ATOM 1041 C C . ASP A 1 131 ? 13.199 19.238 -15.955 1.00 93.06 131 ASP A C 1
ATOM 1043 O O . ASP A 1 131 ? 13.210 18.218 -15.258 1.00 93.06 131 ASP A O 1
ATOM 1047 N N . GLU A 1 132 ? 12.553 19.295 -17.117 1.00 88.88 132 GLU A N 1
ATOM 1048 C CA . GLU A 1 132 ? 11.746 18.197 -17.651 1.00 88.88 132 GLU A CA 1
ATOM 1049 C C . GLU A 1 132 ? 12.581 16.978 -18.059 1.00 88.88 132 GLU A C 1
ATOM 1051 O O . GLU A 1 132 ? 12.084 15.854 -18.019 1.00 88.88 132 GLU A O 1
ATOM 1056 N N . GLU A 1 133 ? 13.852 17.158 -18.425 1.00 89.19 133 GLU A N 1
ATOM 1057 C CA . GLU A 1 133 ? 14.717 16.034 -18.773 1.00 89.19 133 GLU A CA 1
ATOM 1058 C C . GLU A 1 133 ? 15.050 15.206 -17.529 1.00 89.19 133 GLU A C 1
ATOM 1060 O O . GLU A 1 133 ? 14.849 13.991 -17.533 1.00 89.19 133 GLU A O 1
ATOM 1065 N N . SER A 1 134 ? 15.471 15.859 -16.444 1.00 92.00 134 SER A N 1
ATOM 1066 C CA . SER A 1 134 ? 15.718 15.236 -15.143 1.00 92.00 134 SER A CA 1
ATOM 1067 C C . SER A 1 134 ? 14.477 14.529 -14.605 1.00 92.00 134 SER A C 1
ATOM 1069 O O . SER A 1 134 ? 14.581 13.387 -14.147 1.00 92.00 134 SER A O 1
ATOM 1071 N N . LYS A 1 135 ? 13.293 15.155 -14.717 1.00 91.62 135 LYS A N 1
ATOM 1072 C CA . LYS A 1 135 ? 12.022 14.507 -14.363 1.00 91.62 135 LYS A CA 1
ATOM 1073 C C . LYS A 1 135 ? 11.790 13.245 -15.183 1.00 91.62 135 LYS A C 1
ATOM 1075 O O . LYS A 1 135 ? 11.511 12.211 -14.594 1.00 91.62 135 LYS A O 1
ATOM 1080 N N . ARG A 1 136 ? 11.965 13.289 -16.510 1.00 89.75 136 ARG A N 1
ATOM 1081 C CA . ARG A 1 136 ? 11.808 12.104 -17.376 1.00 89.75 136 ARG A CA 1
ATOM 1082 C C . ARG A 1 136 ? 12.773 10.983 -17.003 1.00 89.75 136 ARG A C 1
ATOM 1084 O O . ARG A 1 136 ? 12.345 9.834 -16.919 1.00 89.75 136 ARG A O 1
ATOM 1091 N N . ARG A 1 137 ? 14.046 11.303 -16.727 1.00 90.50 137 ARG A N 1
ATOM 1092 C CA . ARG A 1 137 ? 15.030 10.301 -16.275 1.00 90.50 137 ARG A CA 1
ATOM 1093 C C . ARG A 1 137 ? 14.570 9.649 -14.971 1.00 90.50 137 ARG A C 1
ATOM 1095 O O . ARG A 1 137 ? 14.568 8.427 -14.853 1.00 90.50 137 ARG A O 1
ATOM 1102 N N . ALA A 1 138 ? 14.125 10.465 -14.017 1.00 94.00 138 ALA A N 1
ATOM 1103 C CA . ALA A 1 138 ? 13.612 9.983 -12.743 1.00 94.00 138 ALA A CA 1
ATOM 1104 C C . ALA A 1 138 ? 12.326 9.154 -12.912 1.00 94.00 138 ALA A C 1
ATOM 1106 O O . ALA A 1 138 ? 12.210 8.100 -12.302 1.00 94.00 138 ALA A O 1
ATOM 1107 N N . THR A 1 139 ? 11.393 9.557 -13.778 1.00 93.69 139 THR A N 1
ATOM 1108 C CA . THR A 1 139 ? 10.178 8.785 -14.087 1.00 93.69 139 THR A CA 1
ATOM 1109 C C . THR A 1 139 ? 10.509 7.425 -14.703 1.00 93.69 139 THR A C 1
ATOM 1111 O O . THR A 1 139 ? 9.862 6.436 -14.371 1.00 93.69 139 THR A O 1
ATOM 1114 N N . TYR A 1 140 ? 11.542 7.328 -15.539 1.00 92.12 140 TYR A N 1
ATOM 1115 C CA . TYR A 1 140 ? 11.979 6.040 -16.082 1.00 92.12 140 TYR A CA 1
ATOM 1116 C C . TYR A 1 140 ? 12.558 5.115 -15.034 1.00 92.12 140 TYR A C 1
ATOM 1118 O O . TYR A 1 140 ? 12.141 3.960 -14.941 1.00 92.12 140 TYR A O 1
ATOM 1126 N N . ASP A 1 141 ? 13.459 5.624 -14.200 1.00 92.50 141 ASP A N 1
ATOM 1127 C CA . ASP A 1 141 ? 14.015 4.836 -13.104 1.00 92.50 141 ASP A CA 1
ATOM 1128 C C . ASP A 1 141 ? 12.936 4.440 -12.087 1.00 92.50 141 ASP A C 1
ATOM 1130 O O . ASP A 1 141 ? 12.995 3.349 -11.524 1.00 92.50 141 ASP A O 1
ATOM 1134 N N . LEU A 1 142 ? 11.922 5.290 -11.901 1.00 95.19 142 LEU A N 1
ATOM 1135 C CA . LEU A 1 142 ? 10.747 5.019 -11.078 1.00 95.19 142 LEU A CA 1
ATOM 1136 C C . LEU A 1 142 ? 9.901 3.881 -11.662 1.00 95.19 142 LEU A C 1
ATOM 1138 O O . LEU A 1 142 ? 9.471 2.991 -10.937 1.00 95.19 142 LEU A O 1
ATOM 1142 N N . LEU A 1 143 ? 9.637 3.896 -12.967 1.00 94.19 143 LEU A N 1
ATOM 1143 C CA . LEU A 1 143 ? 8.752 2.923 -13.610 1.00 94.19 143 LEU A CA 1
ATOM 1144 C C . LEU A 1 143 ? 9.445 1.614 -13.986 1.00 94.19 143 LEU A C 1
ATOM 1146 O O . LEU A 1 143 ? 8.776 0.599 -14.186 1.00 94.19 143 LEU A O 1
ATOM 1150 N N . LYS A 1 144 ? 10.776 1.592 -14.061 1.00 92.25 144 LYS A N 1
ATOM 1151 C CA . LYS A 1 144 ? 11.530 0.382 -14.392 1.00 92.25 144 LYS A CA 1
ATOM 1152 C C . LYS A 1 144 ? 11.241 -0.771 -13.406 1.00 92.25 144 LYS A C 1
ATOM 1154 O O . LYS A 1 144 ? 10.823 -1.825 -13.886 1.00 92.25 144 LYS A O 1
ATOM 1159 N N . PRO A 1 145 ? 11.323 -0.600 -12.069 1.00 94.62 145 PRO A N 1
ATOM 1160 C CA . PRO A 1 145 ? 10.916 -1.631 -11.106 1.00 94.62 145 PRO A CA 1
ATOM 1161 C C . PRO A 1 145 ? 9.458 -2.068 -11.203 1.00 94.62 145 PRO A C 1
ATOM 1163 O O . PRO A 1 145 ? 9.136 -3.209 -10.892 1.00 94.62 145 PRO A O 1
ATOM 1166 N N . VAL A 1 146 ? 8.577 -1.179 -11.661 1.00 95.50 146 VAL A N 1
ATOM 1167 C CA . VAL A 1 146 ? 7.152 -1.474 -11.833 1.00 95.50 146 VAL A CA 1
ATOM 1168 C C . VAL A 1 146 ? 6.928 -2.435 -13.002 1.00 95.50 146 VAL A C 1
ATOM 1170 O O . VAL A 1 146 ? 6.031 -3.269 -12.935 1.00 95.50 146 VAL A O 1
ATOM 1173 N N . ARG A 1 147 ? 7.749 -2.353 -14.057 1.00 93.06 147 ARG A N 1
ATOM 1174 C CA . ARG A 1 147 ? 7.521 -3.034 -15.344 1.00 93.06 147 ARG A CA 1
ATOM 1175 C C . ARG A 1 147 ? 8.403 -4.258 -15.578 1.00 93.06 147 ARG A C 1
ATOM 1177 O O . ARG A 1 147 ? 7.971 -5.191 -16.256 1.00 93.06 147 ARG A O 1
ATOM 1184 N N . VAL A 1 148 ? 9.635 -4.260 -15.065 1.00 92.12 148 VAL A N 1
ATOM 1185 C CA . VAL A 1 148 ? 10.596 -5.358 -15.273 1.00 92.12 148 VAL A CA 1
ATOM 1186 C C . VAL A 1 148 ? 10.002 -6.681 -14.787 1.00 92.12 148 VAL A C 1
ATOM 1188 O O . VAL A 1 148 ? 9.480 -6.757 -13.683 1.00 92.12 148 VAL A O 1
ATOM 1191 N N . GLY A 1 149 ? 10.057 -7.717 -15.628 1.00 89.19 149 GLY A N 1
ATOM 1192 C CA . GLY A 1 149 ? 9.453 -9.026 -15.346 1.00 89.19 149 GLY A CA 1
ATOM 1193 C C . GLY A 1 149 ? 7.973 -9.153 -15.735 1.00 89.19 149 GLY A C 1
ATOM 1194 O O . GLY A 1 149 ? 7.476 -10.273 -15.800 1.00 89.19 149 GLY A O 1
ATOM 1195 N N . LEU A 1 150 ? 7.294 -8.045 -16.058 1.00 91.44 150 LEU A N 1
ATOM 1196 C CA . LEU A 1 150 ? 5.907 -8.032 -16.543 1.00 91.44 150 LEU A CA 1
ATOM 1197 C C . LEU A 1 150 ? 5.818 -7.765 -18.047 1.00 91.44 150 LEU A C 1
ATOM 1199 O O . LEU A 1 150 ? 5.042 -8.399 -18.755 1.00 91.44 150 LEU A O 1
ATOM 1203 N N . GLU A 1 151 ? 6.602 -6.807 -18.543 1.00 89.12 151 GLU A N 1
ATOM 1204 C CA . GLU A 1 151 ? 6.519 -6.352 -19.932 1.00 89.12 151 GLU A CA 1
ATOM 1205 C C . GLU A 1 151 ? 7.642 -6.940 -20.791 1.00 89.12 151 GLU A C 1
ATOM 1207 O O . GLU A 1 151 ? 8.819 -6.883 -20.438 1.00 89.12 151 GLU A O 1
ATOM 1212 N N . THR A 1 152 ? 7.285 -7.493 -21.954 1.00 80.94 152 THR A N 1
ATOM 1213 C CA . THR A 1 152 ? 8.230 -8.225 -22.818 1.00 80.94 152 THR A CA 1
ATOM 1214 C C . THR A 1 152 ? 9.139 -7.325 -23.653 1.00 80.94 152 THR A C 1
ATOM 1216 O O . THR A 1 152 ? 10.157 -7.793 -24.153 1.00 80.94 152 THR A O 1
ATOM 1219 N N . ARG A 1 153 ? 8.786 -6.044 -23.822 1.00 79.38 153 ARG A N 1
ATOM 1220 C CA . ARG A 1 153 ? 9.431 -5.114 -24.769 1.00 79.38 153 ARG A CA 1
ATOM 1221 C C . ARG A 1 153 ? 10.177 -3.954 -24.111 1.00 79.38 153 ARG A C 1
ATOM 1223 O O . ARG A 1 153 ? 10.436 -2.961 -24.780 1.00 79.38 153 ARG A O 1
ATOM 1230 N N . ILE A 1 154 ? 10.553 -4.084 -22.839 1.00 82.69 154 ILE A N 1
ATOM 1231 C CA . ILE A 1 154 ? 11.332 -3.053 -22.127 1.00 82.69 154 ILE A CA 1
ATOM 1232 C C . ILE A 1 154 ? 12.661 -2.773 -22.854 1.00 82.69 154 ILE A C 1
ATOM 1234 O O . ILE A 1 154 ? 13.129 -1.640 -22.898 1.00 82.69 154 ILE A O 1
ATOM 1238 N N . ASP A 1 155 ? 13.227 -3.786 -23.516 1.00 77.69 155 ASP A N 1
ATOM 1239 C CA . ASP A 1 155 ? 14.445 -3.711 -24.329 1.00 77.69 155 ASP A CA 1
ATOM 1240 C C . ASP A 1 155 ? 14.328 -2.690 -25.482 1.00 77.69 155 ASP A C 1
ATOM 1242 O O . ASP A 1 155 ? 15.333 -2.170 -25.962 1.00 77.69 155 ASP A O 1
ATOM 1246 N N . HIS A 1 156 ? 13.103 -2.371 -25.910 1.00 77.19 156 HIS A N 1
ATOM 1247 C CA . HIS A 1 156 ? 12.804 -1.430 -26.990 1.00 77.19 156 HIS A CA 1
ATOM 1248 C C . HIS A 1 156 ? 12.325 -0.063 -26.487 1.00 77.19 156 HIS A C 1
ATOM 1250 O O . HIS A 1 156 ? 11.893 0.769 -27.290 1.00 77.19 156 HIS A O 1
ATOM 1256 N N . ASP A 1 157 ? 12.385 0.189 -25.175 1.00 78.38 157 ASP A N 1
ATOM 1257 C CA . ASP A 1 157 ? 11.930 1.458 -24.608 1.00 78.38 157 ASP A CA 1
ATOM 1258 C C . ASP A 1 157 ? 12.768 2.640 -25.119 1.00 78.38 157 ASP A C 1
ATOM 1260 O O . ASP A 1 157 ? 12.263 3.754 -25.316 1.00 78.38 157 ASP A O 1
ATOM 1264 N N . TRP A 1 158 ? 14.059 2.391 -25.352 1.00 68.00 158 TRP A N 1
ATOM 1265 C CA . TRP A 1 158 ? 14.997 3.381 -25.853 1.00 68.00 158 TRP A CA 1
ATOM 1266 C C . TRP A 1 158 ? 15.035 3.417 -27.392 1.00 68.00 158 TRP A C 1
ATOM 1268 O O . TRP A 1 158 ? 15.136 2.367 -28.025 1.00 68.00 158 TRP A O 1
ATOM 1278 N N . PRO A 1 159 ? 15.033 4.605 -28.027 1.00 65.06 159 PRO A N 1
ATOM 1279 C CA . PRO A 1 159 ? 14.822 5.930 -27.435 1.00 65.06 159 PRO A CA 1
ATOM 1280 C C . PRO A 1 159 ? 13.342 6.347 -27.391 1.00 65.06 159 PRO A C 1
ATOM 1282 O O . PRO A 1 159 ? 12.985 7.266 -26.658 1.00 65.06 159 PRO A O 1
ATOM 1285 N N . LYS A 1 160 ? 12.464 5.728 -28.190 1.00 68.94 160 LYS A N 1
ATOM 1286 C CA . LYS A 1 160 ? 11.141 6.288 -28.529 1.00 68.94 160 LYS A CA 1
ATOM 1287 C C . LYS A 1 160 ? 10.149 6.287 -27.364 1.00 68.94 160 LYS A C 1
ATOM 1289 O O . LYS A 1 160 ? 9.507 7.306 -27.114 1.00 68.94 160 LYS A O 1
ATOM 1294 N N . TRP A 1 161 ? 9.991 5.165 -26.668 1.00 69.88 161 TRP A N 1
ATOM 1295 C CA . TRP A 1 161 ? 8.970 5.039 -25.626 1.00 69.88 161 TRP A CA 1
ATOM 1296 C C . TRP A 1 161 ? 9.350 5.854 -24.381 1.00 69.88 161 TRP A C 1
ATOM 1298 O O . TRP A 1 161 ? 8.528 6.626 -23.885 1.00 69.88 161 TRP A O 1
ATOM 1308 N N . TYR A 1 162 ? 10.628 5.806 -23.989 1.00 68.75 162 TYR A N 1
ATOM 1309 C CA . TYR A 1 162 ? 11.212 6.644 -22.936 1.00 68.75 162 TYR A CA 1
ATOM 1310 C C . TYR A 1 162 ? 11.039 8.148 -23.198 1.00 68.75 162 TYR A C 1
ATOM 1312 O O . TYR A 1 162 ? 10.634 8.897 -22.315 1.00 68.75 162 TYR A O 1
ATOM 1320 N N . THR A 1 163 ? 11.327 8.611 -24.417 1.00 64.56 163 THR A N 1
ATOM 1321 C CA . THR A 1 163 ? 11.292 10.053 -24.726 1.00 64.56 163 THR A CA 1
ATOM 1322 C C . THR A 1 163 ? 9.890 10.590 -25.000 1.00 64.56 163 THR A C 1
ATOM 1324 O O . THR A 1 163 ? 9.655 11.789 -24.832 1.00 64.56 163 THR A O 1
ATOM 1327 N N . THR A 1 164 ? 8.965 9.737 -25.457 1.00 69.06 164 THR A N 1
ATOM 1328 C CA . THR A 1 164 ? 7.743 10.204 -26.129 1.00 69.06 164 THR A CA 1
ATOM 1329 C C . THR A 1 164 ? 6.449 9.638 -25.558 1.00 69.06 164 THR A C 1
ATOM 1331 O O . THR A 1 164 ? 5.400 10.175 -25.894 1.00 69.06 164 THR A O 1
ATOM 1334 N N . ILE A 1 165 ? 6.454 8.586 -24.741 1.00 74.38 165 ILE A N 1
ATOM 1335 C CA . ILE A 1 165 ? 5.207 7.919 -24.312 1.00 74.38 165 ILE A CA 1
ATOM 1336 C C . ILE A 1 165 ? 5.125 7.840 -22.790 1.00 74.38 165 ILE A C 1
ATOM 1338 O O . ILE A 1 165 ? 4.104 8.222 -22.219 1.00 74.38 165 ILE A O 1
ATOM 1342 N N . MET A 1 166 ? 6.212 7.417 -22.145 1.00 78.88 166 MET A N 1
ATOM 1343 C CA . MET A 1 166 ? 6.273 7.274 -20.696 1.00 78.88 166 MET A CA 1
ATOM 1344 C C . MET A 1 166 ? 5.876 8.571 -19.976 1.00 78.88 166 MET A C 1
ATOM 1346 O O . MET A 1 166 ? 6.332 9.660 -20.328 1.00 78.88 166 MET A O 1
ATOM 1350 N N . GLY A 1 167 ? 5.054 8.448 -18.932 1.00 74.00 167 GLY A N 1
ATOM 1351 C CA . GLY A 1 167 ? 4.727 9.579 -18.063 1.00 74.00 167 GLY A CA 1
ATOM 1352 C C . GLY A 1 167 ? 3.643 10.518 -18.598 1.00 74.00 167 GLY A C 1
ATOM 1353 O O . GLY A 1 167 ? 3.286 11.471 -17.914 1.00 74.00 167 GLY A O 1
ATOM 1354 N N . LYS A 1 168 ? 3.113 10.287 -19.809 1.00 77.38 168 LYS A N 1
ATOM 1355 C CA . LYS A 1 168 ? 2.148 11.205 -20.442 1.00 77.38 168 LYS A CA 1
ATOM 1356 C C . LYS A 1 168 ? 0.700 11.008 -20.007 1.00 77.38 168 LYS A C 1
ATOM 1358 O O . LYS A 1 168 ? -0.075 11.962 -20.043 1.00 77.38 168 LYS A O 1
ATOM 1363 N N . SER A 1 169 ? 0.334 9.789 -19.629 1.00 84.50 169 SER A N 1
ATOM 1364 C CA . SER A 1 169 ? -1.049 9.421 -19.338 1.00 84.50 169 SER A CA 1
ATOM 1365 C C . SER A 1 169 ? -1.218 9.150 -17.855 1.00 84.50 169 SER A C 1
ATOM 1367 O O . SER A 1 169 ? -0.695 8.172 -17.320 1.00 84.50 169 SER A O 1
ATOM 1369 N N . LEU A 1 170 ? -1.992 10.011 -17.196 1.00 90.94 170 LEU A N 1
ATOM 1370 C CA . LEU A 1 170 ? -2.518 9.715 -15.876 1.00 90.94 170 LEU A CA 1
ATOM 1371 C C . LEU A 1 170 ? -3.862 9.016 -16.009 1.00 90.94 170 LEU A C 1
ATOM 1373 O O . LEU A 1 17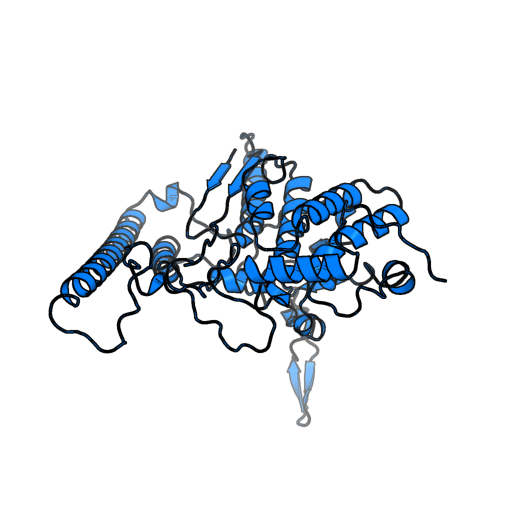0 ? -4.792 9.504 -16.651 1.00 90.94 170 LEU A O 1
ATOM 1377 N N . VAL A 1 171 ? -3.948 7.866 -15.366 1.00 92.94 171 VAL A N 1
ATOM 1378 C CA . VAL A 1 171 ? -5.112 7.007 -15.343 1.00 92.94 171 VAL A CA 1
ATOM 1379 C C . VAL A 1 171 ? -5.760 7.099 -13.974 1.00 92.94 171 VAL A C 1
ATOM 1381 O O . VAL A 1 171 ? -5.113 7.056 -12.929 1.00 92.94 171 VAL A O 1
ATOM 1384 N N . PHE A 1 172 ? -7.072 7.252 -13.997 1.00 93.25 172 PHE A N 1
ATOM 1385 C CA . PHE A 1 172 ? -7.888 7.434 -12.817 1.00 93.25 172 PHE A CA 1
ATOM 1386 C C . PHE A 1 172 ? -8.318 6.090 -12.219 1.00 93.25 172 PHE A C 1
ATOM 1388 O O . PHE A 1 172 ? -8.794 5.211 -12.937 1.00 93.25 172 PHE A O 1
ATOM 1395 N N . CYS A 1 173 ? -8.196 5.955 -10.899 1.00 95.06 173 CYS A N 1
ATOM 1396 C CA . CYS A 1 173 ? -8.698 4.824 -10.127 1.00 95.06 173 CYS A CA 1
ATOM 1397 C C . CYS A 1 173 ? -10.034 5.180 -9.470 1.00 95.06 173 CYS A C 1
ATOM 1399 O O . CYS A 1 173 ? -10.077 6.106 -8.656 1.00 95.06 173 CYS A O 1
ATOM 1401 N N . SER A 1 174 ? -11.093 4.424 -9.770 1.00 93.81 174 SER A N 1
ATOM 1402 C CA . SER A 1 174 ? -12.433 4.568 -9.187 1.00 93.81 174 SER A CA 1
ATOM 1403 C C . SER A 1 174 ? -12.446 4.366 -7.673 1.00 93.81 174 SER A C 1
ATOM 1405 O O . SER A 1 174 ? -13.117 5.124 -6.979 1.00 93.81 174 SER A O 1
ATOM 1407 N N . SER A 1 175 ? -11.621 3.446 -7.157 1.00 95.44 175 SER A N 1
ATOM 1408 C CA . SER A 1 175 ? -11.609 3.084 -5.733 1.00 95.44 175 SER A CA 1
ATOM 1409 C C . SER A 1 175 ? -10.958 4.114 -4.818 1.00 95.44 175 SER A C 1
ATOM 1411 O O . SER A 1 175 ? -11.569 4.521 -3.844 1.00 95.44 175 SER A O 1
ATOM 1413 N N . CYS A 1 176 ? -9.713 4.533 -5.076 1.00 95.25 176 CYS A N 1
ATOM 1414 C CA . CYS A 1 176 ? -8.972 5.354 -4.100 1.00 95.25 176 CYS A CA 1
ATOM 1415 C C . CYS A 1 176 ? -9.037 6.860 -4.325 1.00 95.25 176 CYS A C 1
ATOM 1417 O O . CYS A 1 176 ? -8.478 7.599 -3.525 1.00 95.25 176 CYS A O 1
ATOM 1419 N N . GLY A 1 177 ? -9.616 7.347 -5.418 1.00 93.50 177 GLY A N 1
ATOM 1420 C CA . GLY A 1 177 ? -9.612 8.791 -5.659 1.00 93.50 177 GLY A CA 1
ATOM 1421 C C . GLY A 1 177 ? -8.512 9.302 -6.592 1.00 93.50 177 GLY A C 1
ATOM 1422 O O . GLY A 1 177 ? -8.611 10.413 -7.121 1.00 93.50 177 GLY A O 1
ATOM 1423 N N . TYR A 1 178 ? -7.461 8.512 -6.798 1.00 95.38 178 TYR A N 1
ATOM 1424 C CA . TYR A 1 178 ? -6.219 8.986 -7.402 1.00 95.38 178 TYR A CA 1
ATOM 1425 C C . TYR A 1 178 ? -6.167 8.830 -8.916 1.00 95.38 178 TYR A C 1
ATOM 1427 O O . TYR A 1 178 ? -6.636 7.844 -9.480 1.00 95.38 178 TYR A O 1
ATOM 1435 N N . GLU A 1 179 ? -5.505 9.789 -9.548 1.00 95.19 179 GLU A N 1
ATOM 1436 C CA . GLU A 1 179 ? -4.870 9.629 -10.846 1.00 95.19 179 GLU A CA 1
ATOM 1437 C C . GLU A 1 179 ? -3.391 9.299 -10.648 1.00 95.19 179 GLU A C 1
ATOM 1439 O O . GLU A 1 179 ? -2.702 9.994 -9.898 1.00 95.19 179 GLU A O 1
ATOM 1444 N N . THR A 1 180 ? -2.913 8.254 -11.316 1.00 96.19 180 THR A N 1
ATOM 1445 C CA . THR A 1 180 ? -1.503 7.834 -11.319 1.00 96.19 180 THR A CA 1
ATOM 1446 C C . THR A 1 180 ? -1.070 7.455 -12.725 1.00 96.19 180 THR A C 1
ATOM 1448 O O . THR A 1 180 ? -1.912 7.265 -13.598 1.00 96.19 180 THR A O 1
ATOM 1451 N N . LEU A 1 181 ? 0.233 7.295 -12.938 1.00 95.06 181 LEU A N 1
ATOM 1452 C CA . LEU A 1 181 ? 0.768 6.714 -14.171 1.00 95.06 181 LEU A CA 1
ATOM 1453 C C . LEU A 1 181 ? 0.078 5.375 -14.504 1.00 95.06 181 LEU A C 1
ATOM 1455 O O . LEU A 1 181 ? -0.253 4.598 -13.598 1.00 95.06 181 LEU A O 1
ATOM 1459 N N . GLU A 1 182 ? -0.173 5.126 -15.792 1.00 94.12 182 GLU A N 1
ATOM 1460 C CA . GLU A 1 182 ? -0.892 3.937 -16.278 1.00 94.12 182 GLU A CA 1
ATOM 1461 C C . GLU A 1 182 ? -0.203 2.622 -15.897 1.00 94.12 182 GLU A C 1
ATOM 1463 O O . GLU A 1 182 ? -0.851 1.595 -15.715 1.00 94.12 182 GLU A O 1
ATOM 1468 N N . GLU A 1 183 ? 1.107 2.670 -15.686 1.00 94.31 183 GLU A N 1
ATOM 1469 C CA . GLU A 1 183 ? 1.941 1.568 -15.238 1.00 94.31 183 GLU A CA 1
ATOM 1470 C C . GLU A 1 183 ? 1.571 1.068 -13.832 1.00 94.31 183 GLU A C 1
ATOM 1472 O O . GLU A 1 183 ? 1.927 -0.050 -13.470 1.00 94.31 183 GLU A O 1
ATOM 1477 N N . PHE A 1 184 ? 0.833 1.840 -13.031 1.00 97.19 184 PHE A N 1
ATOM 1478 C CA . PHE A 1 184 ? 0.306 1.378 -11.740 1.00 97.19 184 PHE A CA 1
ATOM 1479 C C . PHE A 1 184 ? -1.047 0.653 -11.858 1.00 97.19 184 PHE A C 1
ATOM 1481 O O . PHE A 1 184 ? -1.666 0.312 -10.846 1.00 97.19 184 PHE A O 1
ATOM 1488 N N . PHE A 1 185 ? -1.518 0.400 -13.080 1.00 96.38 185 PHE A N 1
ATOM 1489 C CA . PHE A 1 185 ? -2.705 -0.397 -13.376 1.00 96.38 185 PHE A CA 1
ATOM 1490 C C . PHE A 1 185 ? -2.295 -1.710 -14.045 1.00 96.38 185 PHE A C 1
ATOM 1492 O O . PHE A 1 185 ? -1.395 -1.741 -14.890 1.00 96.38 185 PHE A O 1
ATOM 1499 N N . SER A 1 186 ? -2.975 -2.801 -13.685 1.00 95.00 186 SER A N 1
ATOM 1500 C CA . SER A 1 186 ? -2.813 -4.069 -14.399 1.00 95.00 186 SER A CA 1
ATOM 1501 C C . SER A 1 186 ? -3.208 -3.914 -15.868 1.00 95.00 186 SER A C 1
ATOM 1503 O O . SER A 1 186 ? -3.916 -2.969 -16.233 1.00 95.00 186 SER A O 1
ATOM 1505 N N . ALA A 1 187 ? -2.748 -4.821 -16.730 1.00 90.88 187 ALA A N 1
ATOM 1506 C CA . ALA A 1 187 ? -3.154 -4.815 -18.141 1.00 90.88 187 ALA A CA 1
ATOM 1507 C C . ALA A 1 187 ? -4.690 -4.827 -18.274 1.00 90.88 187 ALA A C 1
ATOM 1509 O O . ALA A 1 187 ? -5.270 -3.945 -18.899 1.00 90.88 187 ALA A O 1
ATOM 1510 N N . PHE A 1 188 ? -5.345 -5.729 -17.541 1.00 91.50 188 PHE A N 1
ATOM 1511 C CA . PHE A 1 188 ? -6.803 -5.833 -17.486 1.00 91.50 188 PHE A CA 1
ATOM 1512 C C . PHE A 1 188 ? -7.494 -4.549 -17.002 1.00 91.50 188 PHE A C 1
ATOM 1514 O O . PHE A 1 188 ? -8.501 -4.124 -17.565 1.00 91.50 188 PHE A O 1
ATOM 1521 N N . ALA A 1 189 ? -6.959 -3.893 -15.967 1.00 94.12 189 ALA A N 1
ATOM 1522 C CA . ALA A 1 189 ? -7.559 -2.668 -15.444 1.00 94.12 189 ALA A CA 1
ATOM 1523 C C . ALA A 1 189 ? -7.446 -1.489 -16.424 1.00 94.12 189 ALA A C 1
ATOM 1525 O O . ALA A 1 189 ? -8.309 -0.611 -16.419 1.00 94.12 189 ALA A O 1
ATOM 1526 N N . ARG A 1 190 ? -6.417 -1.448 -17.278 1.00 90.56 190 ARG A N 1
ATOM 1527 C CA . ARG A 1 190 ? -6.260 -0.381 -18.281 1.00 90.56 190 ARG A CA 1
ATOM 1528 C C . ARG A 1 190 ? -7.379 -0.400 -19.325 1.00 90.56 190 ARG A C 1
ATOM 1530 O O . ARG A 1 190 ? -7.871 0.669 -19.689 1.00 90.56 190 ARG A O 1
ATOM 1537 N N . ASP A 1 191 ? -7.855 -1.588 -19.687 1.00 89.56 191 ASP A N 1
ATOM 1538 C CA . ASP A 1 191 ? -8.944 -1.780 -20.654 1.00 89.56 191 ASP A CA 1
ATOM 1539 C C . ASP A 1 191 ? -10.342 -1.565 -20.048 1.00 89.56 191 ASP A C 1
ATOM 1541 O O . ASP A 1 191 ? -11.338 -1.426 -20.762 1.00 89.56 191 ASP A O 1
ATOM 1545 N N . MET A 1 192 ? -10.440 -1.483 -18.718 1.00 89.44 192 MET A N 1
ATOM 1546 C CA . MET A 1 192 ? -11.705 -1.230 -18.032 1.00 89.44 192 MET A CA 1
ATOM 1547 C C . MET A 1 192 ? -12.216 0.191 -18.241 1.00 89.44 192 MET A C 1
ATOM 1549 O O . MET A 1 192 ? -11.456 1.162 -18.318 1.00 89.44 192 MET A O 1
ATOM 1553 N N . GLN A 1 193 ? -13.543 0.326 -18.219 1.00 86.94 193 GLN A N 1
ATOM 1554 C CA . GLN A 1 193 ? -14.207 1.626 -18.200 1.00 86.94 193 GLN A CA 1
ATOM 1555 C C . GLN A 1 193 ? -13.867 2.407 -16.914 1.00 86.94 193 GLN A C 1
ATOM 1557 O O . GLN A 1 193 ? -13.721 1.790 -15.856 1.00 86.94 193 GLN A O 1
ATOM 1562 N N . PRO A 1 194 ? -13.804 3.755 -16.950 1.00 85.62 194 PRO A N 1
ATOM 1563 C CA . PRO A 1 194 ? -13.319 4.566 -15.826 1.00 85.62 194 PRO A CA 1
ATOM 1564 C C . PRO A 1 194 ? -13.989 4.306 -14.469 1.00 85.62 194 PRO A C 1
ATOM 1566 O O . PRO A 1 194 ? -13.315 4.329 -13.446 1.00 85.62 194 PRO A O 1
ATOM 1569 N N . HIS A 1 195 ? -15.292 4.014 -14.440 1.00 85.25 195 HIS A N 1
ATOM 1570 C CA . HIS A 1 195 ? -16.038 3.761 -13.199 1.00 85.25 195 HIS A CA 1
ATOM 1571 C C . HIS A 1 195 ? -15.749 2.382 -12.570 1.00 85.25 195 HIS A C 1
ATOM 1573 O O . HIS A 1 195 ? -15.978 2.172 -11.382 1.00 85.25 195 HIS A O 1
ATOM 1579 N N . ARG A 1 196 ? -15.217 1.442 -13.358 1.00 89.75 196 ARG A N 1
ATOM 1580 C CA . ARG A 1 196 ? -14.805 0.090 -12.939 1.00 89.75 196 ARG A CA 1
ATOM 1581 C C . ARG A 1 196 ? -13.295 -0.057 -12.788 1.00 89.75 196 ARG A C 1
ATOM 1583 O O . ARG A 1 196 ? -12.810 -1.113 -12.391 1.00 89.75 196 ARG A O 1
ATOM 1590 N N . ARG A 1 197 ? -12.545 0.981 -13.143 1.00 92.94 197 ARG A N 1
ATOM 1591 C CA . ARG A 1 197 ? -11.094 0.936 -13.237 1.00 92.94 197 ARG A CA 1
ATOM 1592 C C . ARG A 1 197 ? -10.456 1.086 -11.861 1.00 92.94 197 ARG A C 1
ATOM 1594 O O . ARG A 1 197 ? -10.381 2.185 -11.320 1.00 92.94 197 ARG A O 1
ATOM 1601 N N . VAL A 1 198 ? -9.919 -0.006 -11.332 1.00 96.81 198 VAL A N 1
ATOM 1602 C CA . VAL A 1 198 ? -9.222 -0.042 -10.039 1.00 96.81 198 VAL A CA 1
ATOM 1603 C C . VAL A 1 198 ? -7.716 -0.200 -10.272 1.00 96.81 198 VAL A C 1
ATOM 1605 O O . VAL A 1 198 ? -7.293 -1.024 -11.078 1.00 96.81 198 VAL A O 1
ATOM 1608 N N . CYS A 1 199 ? -6.890 0.613 -9.605 1.00 98.00 199 CYS A N 1
ATOM 1609 C CA . CYS A 1 199 ? -5.432 0.499 -9.716 1.00 98.00 199 CYS A CA 1
ATOM 1610 C C . CYS A 1 199 ? -4.901 -0.720 -8.960 1.00 98.00 199 CYS A C 1
ATOM 1612 O O . CYS A 1 199 ? -5.516 -1.186 -8.000 1.00 98.00 199 CYS A O 1
ATOM 1614 N N . ALA A 1 200 ? -3.712 -1.187 -9.341 1.00 98.25 200 ALA A N 1
ATOM 1615 C CA . ALA A 1 200 ? -3.114 -2.382 -8.755 1.00 98.25 200 ALA A CA 1
ATOM 1616 C C . ALA A 1 200 ? -2.879 -2.246 -7.241 1.00 98.25 200 ALA A C 1
ATOM 1618 O O . ALA A 1 200 ? -2.988 -3.228 -6.520 1.00 98.25 200 ALA A O 1
ATOM 1619 N N . ALA A 1 201 ? -2.624 -1.030 -6.741 1.00 98.31 201 ALA A N 1
ATOM 1620 C CA . ALA A 1 201 ? -2.485 -0.771 -5.305 1.00 98.31 201 ALA A CA 1
ATOM 1621 C C . ALA A 1 201 ? -3.783 -1.059 -4.533 1.00 98.31 201 ALA A C 1
ATOM 1623 O O . ALA A 1 201 ? -3.738 -1.697 -3.489 1.00 98.31 201 ALA A O 1
ATOM 1624 N N . CYS A 1 202 ? -4.934 -0.634 -5.063 1.00 98.25 202 CYS A N 1
ATOM 1625 C CA . CYS A 1 202 ? -6.236 -0.906 -4.451 1.00 98.25 202 CYS A CA 1
ATOM 1626 C C . CYS A 1 202 ? -6.602 -2.387 -4.540 1.00 98.25 202 CYS A C 1
ATOM 1628 O O . CYS A 1 202 ? -7.081 -2.944 -3.562 1.00 98.25 202 CYS A O 1
ATOM 1630 N N . THR A 1 203 ? -6.353 -3.031 -5.683 1.00 97.88 203 THR A N 1
ATOM 1631 C CA . THR A 1 203 ? -6.608 -4.470 -5.842 1.00 97.88 203 THR A CA 1
ATOM 1632 C C . THR A 1 203 ? -5.735 -5.301 -4.902 1.00 97.88 203 THR A C 1
ATOM 1634 O O . THR A 1 203 ? -6.230 -6.220 -4.261 1.00 97.88 203 THR A O 1
ATOM 1637 N N . LEU A 1 204 ? -4.448 -4.959 -4.774 1.00 97.31 204 LEU A N 1
ATOM 1638 C CA . LEU A 1 204 ? -3.542 -5.609 -3.829 1.00 97.31 204 LEU A CA 1
ATOM 1639 C C . LEU A 1 204 ? -4.011 -5.422 -2.382 1.00 97.31 204 LEU A C 1
ATOM 1641 O O . LEU A 1 204 ? -3.945 -6.361 -1.599 1.00 97.31 204 LEU A O 1
ATOM 1645 N N . GLN A 1 205 ? -4.490 -4.229 -2.033 1.00 97.00 205 GLN A N 1
ATOM 1646 C CA . GLN A 1 205 ? -5.025 -3.956 -0.703 1.00 97.00 205 GLN A CA 1
ATOM 1647 C C . GLN A 1 205 ? -6.246 -4.824 -0.393 1.00 97.00 205 GLN A C 1
ATOM 1649 O O . GLN A 1 205 ? -6.251 -5.465 0.646 1.00 97.00 205 GLN A O 1
ATOM 1654 N N . VAL A 1 206 ? -7.192 -4.960 -1.331 1.00 96.12 206 VAL A N 1
ATOM 1655 C CA . VAL A 1 206 ? -8.315 -5.908 -1.193 1.00 96.12 206 VAL A CA 1
ATOM 1656 C C . VAL A 1 206 ? -7.815 -7.330 -0.963 1.00 96.12 206 VAL A C 1
ATOM 1658 O O . VAL A 1 206 ? -8.323 -8.027 -0.096 1.00 96.12 206 VAL A O 1
ATOM 1661 N N . TRP A 1 207 ? -6.800 -7.774 -1.707 1.00 94.62 207 TRP A N 1
ATOM 1662 C CA . TRP A 1 207 ? -6.267 -9.122 -1.519 1.00 94.62 207 TRP A CA 1
ATOM 1663 C C . TRP A 1 207 ? -5.679 -9.331 -0.131 1.00 94.62 207 TRP A C 1
ATOM 1665 O O . TRP A 1 207 ? -5.949 -10.370 0.457 1.00 94.62 207 TRP A O 1
ATOM 1675 N N . MET A 1 208 ? -4.933 -8.358 0.399 1.00 94.31 208 MET A N 1
ATOM 1676 C CA . MET A 1 208 ? -4.392 -8.431 1.759 1.00 94.31 208 MET A CA 1
ATOM 1677 C C . MET A 1 208 ? -5.500 -8.324 2.828 1.00 94.31 208 MET A C 1
ATOM 1679 O O . MET A 1 208 ? -5.445 -9.044 3.828 1.00 94.31 208 MET A O 1
ATOM 1683 N N . ASP A 1 209 ? -6.532 -7.503 2.592 1.00 93.06 209 ASP A N 1
ATOM 1684 C CA . ASP A 1 209 ? -7.734 -7.399 3.434 1.00 93.06 209 ASP A CA 1
ATOM 1685 C C . ASP A 1 209 ? -8.503 -8.734 3.470 1.00 93.06 209 ASP A C 1
ATOM 1687 O O . ASP A 1 209 ? -9.125 -9.074 4.472 1.00 93.06 209 ASP A O 1
ATOM 1691 N N . GLU A 1 210 ? -8.488 -9.516 2.391 1.00 91.25 210 GLU A N 1
ATOM 1692 C CA . GLU A 1 210 ? -9.214 -10.787 2.273 1.00 91.25 210 GLU A CA 1
ATOM 1693 C C . GLU A 1 210 ? -8.429 -12.000 2.792 1.00 91.25 210 GLU A C 1
ATOM 1695 O O . GLU A 1 210 ? -9.014 -13.072 2.949 1.00 91.25 210 GLU A O 1
ATOM 1700 N N . GLU A 1 211 ? -7.134 -11.858 3.100 1.00 88.12 211 GLU A N 1
ATOM 1701 C CA . GLU A 1 211 ? -6.321 -12.975 3.594 1.00 88.12 211 GLU A CA 1
ATOM 1702 C C . GLU A 1 211 ? -6.882 -13.548 4.902 1.00 88.12 211 GLU A C 1
ATOM 1704 O O . GLU A 1 211 ? -7.196 -12.822 5.844 1.00 88.12 211 GLU A O 1
ATOM 1709 N N . ASP A 1 212 ? -6.994 -14.868 4.988 1.00 84.69 212 ASP A N 1
ATOM 1710 C CA . ASP A 1 212 ? -7.599 -15.583 6.113 1.00 84.69 212 ASP A CA 1
ATOM 1711 C C . ASP A 1 212 ? -6.578 -16.334 6.981 1.00 84.69 212 ASP A C 1
ATOM 1713 O O . ASP A 1 212 ? -6.956 -16.999 7.953 1.00 84.69 212 ASP A O 1
ATOM 1717 N N . ASP A 1 213 ? -5.284 -16.182 6.683 1.00 83.62 213 ASP A N 1
ATOM 1718 C CA . ASP A 1 213 ? -4.198 -16.824 7.416 1.00 83.62 213 ASP A CA 1
ATOM 1719 C C . ASP A 1 213 ? -4.223 -16.489 8.897 1.00 83.62 213 ASP A C 1
ATOM 1721 O O . ASP A 1 213 ? -4.678 -15.425 9.324 1.00 83.62 213 ASP A O 1
ATOM 1725 N N . HIS A 1 214 ? -3.736 -17.426 9.708 1.00 80.12 214 HIS A N 1
ATOM 1726 C CA . HIS A 1 214 ? -3.615 -17.233 11.151 1.00 80.12 214 HIS A CA 1
ATOM 1727 C C . HIS A 1 214 ? -4.908 -16.714 11.812 1.00 80.12 214 HIS A C 1
ATOM 1729 O O . HIS A 1 214 ? -4.845 -15.890 12.736 1.00 80.12 214 HIS A O 1
ATOM 1735 N N . LEU A 1 215 ? -6.074 -17.172 11.336 1.00 83.50 215 LEU A N 1
ATOM 1736 C CA . LEU A 1 215 ? -7.400 -16.794 11.840 1.00 83.50 215 LEU A CA 1
ATOM 1737 C C . LEU A 1 215 ? -7.695 -15.292 11.735 1.00 83.50 215 LEU A C 1
ATOM 1739 O O . LEU A 1 215 ? -8.460 -14.760 12.544 1.00 83.50 215 LEU A O 1
ATOM 1743 N N . LYS A 1 216 ? 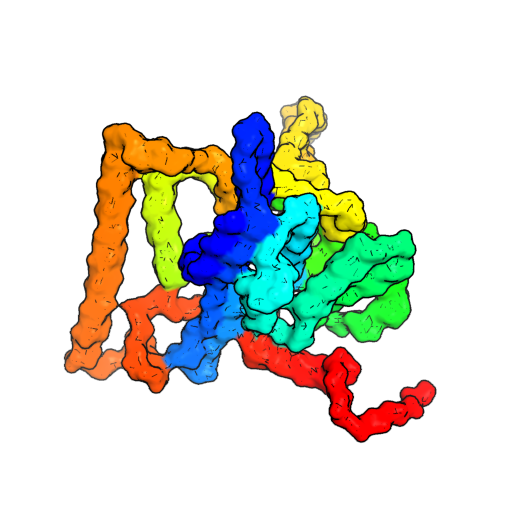-7.104 -14.588 10.761 1.00 87.31 216 LYS A N 1
ATOM 1744 C CA . LYS A 1 216 ? -7.347 -13.154 10.532 1.00 87.31 216 LYS A CA 1
ATOM 1745 C C . LYS A 1 216 ? -8.840 -12.829 10.445 1.00 87.31 216 LYS A C 1
ATOM 1747 O O . LYS A 1 216 ? -9.280 -11.889 11.100 1.00 87.31 216 LYS A O 1
ATOM 1752 N N . SER A 1 217 ? -9.631 -13.638 9.738 1.00 88.44 217 SER A N 1
ATOM 1753 C CA . SER A 1 217 ? -11.088 -13.458 9.621 1.00 88.44 217 SER A CA 1
ATOM 1754 C C . SER A 1 217 ? -11.810 -13.493 10.976 1.00 88.44 217 SER A C 1
ATOM 1756 O O . SER A 1 217 ? -12.613 -12.613 11.281 1.00 88.44 217 SER A O 1
ATOM 1758 N N . HIS A 1 218 ? -11.471 -14.455 11.838 1.00 88.88 218 HIS A N 1
ATOM 1759 C CA . HIS A 1 218 ? -12.043 -14.568 13.183 1.00 88.88 218 HIS A CA 1
ATOM 1760 C C . HIS A 1 218 ? -11.604 -13.404 14.074 1.00 88.88 218 HIS A C 1
ATOM 1762 O O . HIS A 1 218 ? -12.416 -12.836 14.800 1.00 88.88 218 HIS A O 1
ATOM 1768 N N . LYS A 1 219 ? -10.327 -13.013 13.995 1.00 91.25 219 LYS A N 1
ATOM 1769 C CA . LYS A 1 219 ? -9.783 -11.868 14.734 1.00 91.25 219 LYS A CA 1
ATOM 1770 C C . LYS A 1 219 ? -10.449 -10.554 14.319 1.00 91.25 219 LYS A C 1
ATOM 1772 O O . LYS A 1 219 ? -10.788 -9.763 15.192 1.00 91.25 219 LYS A O 1
ATOM 1777 N N . ARG A 1 220 ? -10.699 -10.344 13.022 1.00 91.12 220 ARG A N 1
ATOM 1778 C CA . ARG A 1 220 ? -11.483 -9.200 12.530 1.00 91.12 220 ARG A CA 1
ATOM 1779 C C . ARG A 1 220 ? -12.912 -9.241 13.050 1.00 91.12 220 ARG A C 1
ATOM 1781 O O . ARG A 1 220 ? -13.328 -8.279 13.667 1.00 91.12 220 ARG A O 1
ATOM 1788 N N . SER A 1 221 ? -13.594 -10.385 12.972 1.00 91.94 221 SER A N 1
ATOM 1789 C CA . SER A 1 221 ? -14.952 -10.535 13.524 1.00 91.94 221 SER A CA 1
ATOM 1790 C C . SER A 1 221 ? -15.040 -10.266 15.038 1.00 91.94 221 SER A C 1
ATOM 1792 O O . SER A 1 221 ? -16.077 -9.837 15.558 1.00 91.94 221 SER A O 1
ATOM 1794 N N . ILE A 1 222 ? -13.957 -10.516 15.780 1.00 93.81 222 ILE A N 1
ATOM 1795 C CA . ILE A 1 222 ? -13.841 -10.103 17.181 1.00 93.81 222 ILE A CA 1
ATOM 1796 C C . ILE A 1 222 ? -13.773 -8.574 17.272 1.00 93.81 222 ILE A C 1
ATOM 1798 O O . ILE A 1 222 ? -14.556 -7.994 18.022 1.00 93.81 222 ILE A O 1
ATOM 1802 N N . LEU A 1 223 ? -12.907 -7.922 16.490 1.00 91.69 223 LEU A N 1
ATOM 1803 C CA . LEU A 1 223 ? -12.791 -6.459 16.454 1.00 91.69 223 LEU A CA 1
ATOM 1804 C C . LEU A 1 223 ? -14.065 -5.761 15.962 1.00 91.69 223 LEU A C 1
ATOM 1806 O O . LEU A 1 223 ? -14.443 -4.754 16.546 1.00 91.69 223 LEU A O 1
ATOM 1810 N N . ASP A 1 224 ? -14.789 -6.321 14.994 1.00 91.69 224 ASP A N 1
ATOM 1811 C CA . ASP A 1 224 ? -16.071 -5.784 14.510 1.00 91.69 224 ASP A CA 1
ATOM 1812 C C . ASP A 1 224 ? -17.108 -5.673 15.641 1.00 91.69 224 ASP A C 1
ATOM 1814 O O . ASP A 1 224 ? -18.017 -4.848 15.598 1.00 91.69 224 ASP A O 1
ATOM 1818 N N . THR A 1 225 ? -16.942 -6.465 16.707 1.00 93.75 225 THR A N 1
ATOM 1819 C CA . THR A 1 225 ? -17.767 -6.369 17.923 1.00 93.75 225 THR A CA 1
ATOM 1820 C C . THR A 1 225 ? -17.510 -5.068 18.683 1.00 93.75 225 THR A C 1
ATOM 1822 O O . THR A 1 225 ? -18.439 -4.513 19.259 1.00 93.75 225 THR A O 1
ATOM 1825 N N . LEU A 1 226 ? -16.267 -4.571 18.692 1.00 91.06 226 LEU A N 1
ATOM 1826 C CA . LEU A 1 226 ? -15.902 -3.290 19.312 1.00 91.06 226 LEU A CA 1
ATOM 1827 C C . LEU A 1 226 ? -16.371 -2.093 18.479 1.00 91.06 226 LEU A C 1
ATOM 1829 O O . LEU A 1 226 ? -16.572 -1.012 19.030 1.00 91.06 226 LEU A O 1
ATOM 1833 N N . TYR A 1 227 ? -16.550 -2.283 17.170 1.00 88.62 227 TYR A N 1
ATOM 1834 C CA . TYR A 1 227 ? -16.799 -1.211 16.208 1.00 88.62 227 TYR A CA 1
ATOM 1835 C C . TYR A 1 227 ? -18.012 -1.505 15.303 1.00 88.62 227 TYR A C 1
ATOM 1837 O O . TYR A 1 227 ? -17.884 -1.471 14.082 1.00 88.62 227 TYR A O 1
ATOM 1845 N N . PRO A 1 228 ? -19.215 -1.765 15.851 1.00 86.56 228 PRO A N 1
ATOM 1846 C CA . PRO A 1 228 ? -20.355 -2.235 15.055 1.00 86.56 228 PRO A CA 1
ATOM 1847 C C . PRO A 1 228 ? -20.876 -1.201 14.045 1.00 86.56 228 PRO A C 1
ATOM 1849 O O . PRO A 1 228 ? -21.545 -1.558 13.080 1.00 86.56 228 PRO A O 1
ATOM 1852 N N . SER A 1 229 ? -20.594 0.084 14.268 1.00 89.06 229 SER A N 1
ATOM 1853 C CA . SER A 1 229 ? -20.954 1.182 13.367 1.00 89.06 229 SER A CA 1
ATOM 1854 C C . SER A 1 229 ? -19.861 1.522 12.353 1.00 89.06 229 SER A C 1
ATOM 1856 O O . SER A 1 229 ? -20.048 2.445 11.558 1.00 89.06 229 SER A O 1
ATOM 1858 N N . TRP A 1 230 ? -18.713 0.840 12.399 1.00 90.94 230 TRP A N 1
ATOM 1859 C CA . TRP A 1 230 ? -17.611 1.116 11.489 1.00 90.94 230 TRP A CA 1
ATOM 1860 C C . TRP A 1 230 ? -17.982 0.728 10.061 1.00 90.94 230 TRP A C 1
ATOM 1862 O O . TRP A 1 230 ? -18.542 -0.334 9.793 1.00 90.94 230 TRP A O 1
ATOM 1872 N N . LYS A 1 231 ? -17.646 1.613 9.127 1.00 91.81 231 LYS A N 1
ATOM 1873 C CA . LYS A 1 231 ? -17.890 1.428 7.701 1.00 91.81 231 LYS A CA 1
ATOM 1874 C C . LYS A 1 231 ? -16.554 1.422 6.977 1.00 91.81 231 LYS A C 1
ATOM 1876 O O . LYS A 1 231 ? -16.043 2.473 6.590 1.00 91.81 231 LYS A O 1
ATOM 1881 N N . GLY A 1 232 ? -16.012 0.226 6.758 1.00 90.94 232 GLY A N 1
ATOM 1882 C CA . GLY A 1 232 ? -14.696 0.038 6.135 1.00 90.94 232 GLY A CA 1
ATOM 1883 C C . GLY A 1 232 ? -14.544 0.677 4.751 1.00 90.94 232 GLY A C 1
ATOM 1884 O O . GLY A 1 232 ? -13.442 1.069 4.374 1.00 90.94 232 GLY A O 1
ATOM 1885 N N . LEU A 1 233 ? -15.648 0.858 4.021 1.00 93.06 233 LEU A N 1
ATOM 1886 C CA . LEU A 1 233 ? -15.660 1.429 2.672 1.00 93.06 233 LEU A CA 1
ATOM 1887 C C . LEU A 1 233 ? -15.808 2.961 2.635 1.00 93.06 233 LEU A C 1
ATOM 1889 O O . LEU A 1 233 ? -15.897 3.527 1.549 1.00 93.06 233 LEU A O 1
ATOM 1893 N N . GLU A 1 234 ? -15.834 3.660 3.775 1.00 92.31 234 GLU A N 1
ATOM 1894 C CA . GLU A 1 234 ? -15.819 5.132 3.783 1.00 92.31 234 GLU A CA 1
ATOM 1895 C C . GLU A 1 234 ? -14.434 5.688 3.405 1.00 92.31 234 GLU A C 1
ATOM 1897 O O . GLU A 1 234 ? -13.393 5.070 3.639 1.00 92.31 234 GLU A O 1
ATOM 1902 N N . PHE A 1 235 ? -14.397 6.857 2.763 1.00 92.75 235 PHE A N 1
ATOM 1903 C CA . PHE A 1 235 ? -13.144 7.521 2.396 1.00 92.75 235 PHE A CA 1
ATOM 1904 C C . PHE A 1 235 ? -12.530 8.254 3.588 1.00 92.75 235 PHE A C 1
ATOM 1906 O O . PHE A 1 235 ? -13.220 8.981 4.292 1.00 92.75 235 PHE A O 1
ATOM 1913 N N . ASN A 1 236 ? -11.214 8.123 3.752 1.00 93.75 236 ASN A N 1
ATOM 1914 C CA . ASN A 1 236 ? -10.465 8.840 4.780 1.00 93.75 236 ASN A CA 1
ATOM 1915 C C . ASN A 1 236 ? -10.273 10.315 4.435 1.00 93.75 236 ASN A C 1
ATOM 1917 O O . ASN A 1 236 ? -10.306 10.706 3.261 1.00 93.75 236 ASN A O 1
ATOM 1921 N N . GLN A 1 237 ? -9.971 11.120 5.457 1.00 93.38 237 GLN A N 1
ATOM 1922 C CA . GLN A 1 237 ? -9.386 12.436 5.241 1.00 93.38 237 GLN A CA 1
ATOM 1923 C C . GLN A 1 237 ? -7.976 12.284 4.650 1.00 93.38 237 GLN A C 1
ATOM 1925 O O . GLN A 1 237 ? -6.998 12.032 5.350 1.00 93.38 237 GLN A O 1
ATOM 1930 N N . ASP A 1 238 ? -7.888 12.439 3.333 1.00 95.06 238 ASP A N 1
ATOM 1931 C CA . ASP A 1 238 ? -6.668 12.188 2.577 1.00 95.06 238 ASP A CA 1
ATOM 1932 C C . ASP A 1 238 ? -5.509 13.105 3.009 1.00 95.06 238 ASP A C 1
ATOM 1934 O O . ASP A 1 238 ? -5.592 14.335 2.941 1.00 95.06 238 ASP A O 1
ATOM 1938 N N . ALA A 1 239 ? -4.391 12.502 3.420 1.00 96.19 239 ALA A N 1
ATOM 1939 C CA . ALA A 1 239 ? -3.159 13.231 3.672 1.00 96.19 239 ALA A CA 1
ATOM 1940 C C . ALA A 1 239 ? -2.624 13.871 2.376 1.00 96.19 239 ALA A C 1
ATOM 1942 O O . ALA A 1 239 ? -2.546 13.200 1.343 1.00 96.19 239 ALA A O 1
ATOM 1943 N N . PRO A 1 240 ? -2.174 15.137 2.423 1.00 96.50 240 PRO A N 1
ATOM 1944 C CA . PRO A 1 240 ? -1.821 15.897 1.232 1.00 96.50 240 PRO A CA 1
ATOM 1945 C C . PRO A 1 240 ? -0.576 15.349 0.526 1.00 96.50 240 PRO A C 1
ATOM 1947 O O . PRO A 1 240 ? 0.331 14.808 1.155 1.00 96.50 240 PRO A O 1
ATOM 1950 N N . LEU A 1 241 ? -0.478 15.612 -0.780 1.00 97.00 241 LEU A N 1
ATOM 1951 C CA . LEU A 1 241 ? 0.702 15.317 -1.599 1.00 97.00 241 LEU A CA 1
ATOM 1952 C C . LEU A 1 241 ? 1.541 16.577 -1.900 1.00 97.00 241 LEU A C 1
ATOM 1954 O O . LEU A 1 241 ? 1.007 17.693 -1.884 1.00 97.00 241 LEU A O 1
ATOM 1958 N N . PRO A 1 242 ? 2.845 16.442 -2.216 1.00 96.38 242 PRO A N 1
ATOM 1959 C CA . PRO A 1 242 ? 3.661 17.542 -2.722 1.00 96.38 242 PRO A CA 1
ATOM 1960 C C . PRO A 1 242 ? 3.137 18.037 -4.075 1.00 96.38 242 PRO A C 1
ATOM 1962 O O . PRO A 1 242 ? 2.707 17.243 -4.910 1.00 96.38 242 PRO A O 1
ATOM 1965 N N . HIS A 1 243 ? 3.212 19.343 -4.340 1.00 94.12 243 HIS A N 1
ATOM 1966 C CA . HIS A 1 243 ? 2.761 19.895 -5.624 1.00 94.12 243 HIS A CA 1
ATOM 1967 C C . HIS A 1 243 ? 3.568 19.370 -6.817 1.00 94.12 243 HIS A C 1
ATOM 1969 O O . HIS A 1 243 ? 3.010 19.211 -7.898 1.00 94.12 243 HIS A O 1
ATOM 1975 N N . GLN A 1 244 ? 4.844 19.053 -6.604 1.00 93.94 244 GLN A N 1
ATOM 1976 C CA . GLN A 1 244 ? 5.745 18.471 -7.598 1.00 93.94 244 GLN A CA 1
ATOM 1977 C C . GLN A 1 244 ? 5.299 17.071 -8.046 1.00 93.94 244 GLN A C 1
ATOM 1979 O O . GLN A 1 244 ? 5.617 16.649 -9.152 1.00 93.94 244 GLN A O 1
ATOM 1984 N N . ALA A 1 245 ? 4.538 16.353 -7.215 1.00 93.94 245 ALA A N 1
ATOM 1985 C CA . ALA A 1 245 ? 4.093 14.993 -7.506 1.00 93.94 245 ALA A CA 1
ATOM 1986 C C . ALA A 1 245 ? 2.947 14.929 -8.528 1.00 93.94 245 ALA A C 1
ATOM 1988 O O . ALA A 1 245 ? 2.645 13.844 -9.014 1.00 93.94 245 ALA A O 1
ATOM 1989 N N . LYS A 1 246 ? 2.314 16.065 -8.867 1.00 92.06 246 LYS A N 1
ATOM 1990 C CA . LYS A 1 246 ? 1.073 16.119 -9.662 1.00 92.06 246 LYS A CA 1
ATOM 1991 C C . LYS A 1 246 ? 1.148 15.413 -11.015 1.00 92.06 246 LYS A C 1
ATOM 1993 O O . LYS A 1 246 ? 0.108 14.943 -11.472 1.00 92.06 246 LYS A O 1
ATOM 1998 N N . ASP A 1 247 ? 2.330 15.344 -11.624 1.00 90.88 247 ASP A N 1
ATOM 1999 C CA . ASP A 1 247 ? 2.514 14.728 -12.944 1.00 90.88 247 ASP A CA 1
ATOM 2000 C C . ASP A 1 247 ? 2.656 13.193 -12.866 1.00 90.88 247 ASP A C 1
ATOM 2002 O O . ASP A 1 247 ? 2.604 12.525 -13.891 1.00 90.88 247 ASP A O 1
ATOM 2006 N N . ILE A 1 248 ? 2.786 12.617 -11.661 1.00 95.06 248 ILE A N 1
ATOM 2007 C CA . ILE A 1 248 ? 2.893 11.160 -11.445 1.00 95.06 248 ILE A CA 1
ATOM 2008 C C . ILE A 1 248 ? 1.810 10.599 -10.514 1.00 95.06 248 ILE A C 1
ATOM 2010 O O . ILE A 1 248 ? 1.425 9.435 -10.642 1.00 95.06 248 ILE A O 1
ATOM 2014 N N . VAL A 1 249 ? 1.302 11.414 -9.585 1.00 96.38 249 VAL A N 1
ATOM 2015 C CA . VAL A 1 249 ? 0.188 11.079 -8.698 1.00 96.38 249 VAL A CA 1
ATOM 2016 C C . VAL A 1 249 ? -0.547 12.336 -8.232 1.00 96.38 249 VAL A C 1
ATOM 2018 O O . VAL A 1 249 ? 0.051 13.298 -7.749 1.00 96.38 249 VAL A O 1
ATOM 2021 N N . ARG A 1 250 ? -1.878 12.322 -8.318 1.00 95.06 250 ARG A N 1
ATOM 2022 C CA . ARG A 1 250 ? -2.724 13.360 -7.715 1.00 95.06 250 ARG A CA 1
ATOM 2023 C C . ARG A 1 250 ? -4.070 12.808 -7.283 1.00 95.06 250 ARG A C 1
ATOM 2025 O O . ARG A 1 250 ? -4.680 12.014 -7.996 1.00 95.06 250 ARG A O 1
ATOM 2032 N N . LEU A 1 251 ? -4.556 13.263 -6.134 1.00 93.56 251 LEU A N 1
ATOM 2033 C CA . LEU A 1 251 ? -5.935 13.016 -5.740 1.00 93.56 251 LEU A CA 1
ATOM 2034 C C . LEU A 1 251 ? -6.860 13.873 -6.613 1.00 93.56 251 LEU A C 1
ATOM 2036 O O . LEU A 1 251 ? -6.658 15.083 -6.723 1.00 93.56 251 LEU A O 1
ATOM 2040 N N . ARG A 1 252 ? -7.864 13.254 -7.241 1.00 90.56 252 ARG A N 1
ATOM 2041 C CA . ARG A 1 252 ? -8.881 13.974 -8.021 1.00 90.56 252 ARG A CA 1
ATOM 2042 C C . ARG A 1 252 ? -10.128 14.299 -7.217 1.00 90.56 252 ARG A C 1
ATOM 2044 O O . ARG A 1 252 ? -10.601 15.423 -7.278 1.00 90.56 252 ARG A O 1
ATOM 2051 N N . SER A 1 253 ? -10.675 13.309 -6.523 1.00 84.25 253 SER A N 1
ATOM 2052 C CA . SER A 1 253 ? -11.856 13.458 -5.665 1.00 84.25 253 SER A CA 1
ATOM 2053 C C . SER A 1 253 ? -12.042 12.185 -4.846 1.00 84.25 253 SER A C 1
ATOM 2055 O O . SER A 1 253 ? -11.820 11.104 -5.385 1.00 84.25 253 SER A O 1
ATOM 2057 N N . THR A 1 254 ? -12.490 12.302 -3.602 1.00 83.31 254 THR A N 1
ATOM 2058 C CA . THR A 1 254 ? -13.015 11.199 -2.773 1.00 83.31 254 THR A CA 1
ATOM 2059 C C . THR A 1 254 ? -14.539 11.258 -2.628 1.00 83.31 254 THR A C 1
ATOM 2061 O O . THR A 1 254 ? -15.125 10.450 -1.920 1.00 83.31 254 THR A O 1
ATOM 2064 N N . VAL A 1 255 ? -15.189 12.211 -3.303 1.00 80.81 255 VAL A N 1
ATOM 2065 C CA . VAL A 1 255 ? -16.633 12.450 -3.228 1.00 80.81 255 VAL A CA 1
ATOM 2066 C C . VAL A 1 255 ? -17.278 12.088 -4.562 1.00 80.81 255 VAL A C 1
ATOM 2068 O O . VAL A 1 255 ? -16.822 12.537 -5.623 1.00 80.81 255 VAL A O 1
ATOM 2071 N N . SER A 1 256 ? -18.346 11.292 -4.505 1.00 71.38 256 SER A N 1
ATOM 2072 C CA . SER A 1 256 ? -19.233 11.041 -5.641 1.00 71.38 256 SER A CA 1
ATOM 2073 C C . SER A 1 256 ? -19.992 12.322 -5.976 1.00 71.38 256 SER A C 1
ATOM 2075 O O . SER A 1 256 ? -20.870 12.748 -5.230 1.00 71.38 256 SER A O 1
ATOM 2077 N N . VAL A 1 257 ? -19.643 12.959 -7.095 1.00 65.19 257 VAL A N 1
ATOM 2078 C CA . VAL A 1 257 ? -20.406 14.093 -7.623 1.00 65.19 257 VAL A CA 1
ATOM 2079 C C . VAL A 1 257 ? -21.502 13.522 -8.509 1.00 65.19 257 VAL A C 1
ATOM 2081 O O . VAL A 1 257 ? -21.240 13.061 -9.620 1.00 65.19 257 VAL A O 1
ATOM 2084 N N . ARG A 1 258 ? -22.731 13.520 -7.995 1.00 67.31 258 ARG A N 1
ATOM 2085 C CA . ARG A 1 258 ? -23.921 13.191 -8.779 1.00 67.31 258 ARG A CA 1
ATOM 2086 C C . ARG A 1 258 ? -24.329 14.455 -9.524 1.00 67.31 258 ARG A C 1
ATOM 2088 O O . ARG A 1 258 ? -24.433 15.513 -8.912 1.00 67.31 258 ARG A O 1
ATOM 2095 N N . SER A 1 259 ? -24.462 14.377 -10.844 1.00 61.25 259 SER A N 1
ATOM 2096 C CA . SER A 1 259 ? -25.044 15.491 -11.588 1.00 61.25 259 SER A CA 1
ATOM 2097 C C . SER A 1 259 ? -26.545 15.471 -11.320 1.00 61.25 259 SER A C 1
ATOM 2099 O O . SER A 1 259 ? -27.159 14.425 -11.491 1.00 61.25 259 SER A O 1
ATOM 2101 N N . ASP A 1 260 ? -27.132 16.596 -10.909 1.00 58.69 260 ASP A N 1
ATOM 2102 C CA . ASP A 1 260 ? -28.586 16.698 -10.687 1.00 58.69 260 ASP A CA 1
ATOM 2103 C C . ASP A 1 260 ? -29.397 16.483 -11.979 1.00 58.69 260 ASP A C 1
ATOM 2105 O O . ASP A 1 260 ? -30.609 16.283 -11.942 1.00 58.69 260 ASP A O 1
ATOM 2109 N N . VAL A 1 261 ? -28.725 16.504 -13.134 1.00 58.09 261 VAL A N 1
ATOM 2110 C CA . VAL A 1 261 ? -29.308 16.274 -14.453 1.00 58.09 261 VAL A CA 1
ATOM 2111 C C . VAL A 1 261 ? -28.854 14.907 -14.959 1.00 58.09 261 VAL A C 1
ATOM 2113 O O . VAL A 1 261 ? -28.002 14.803 -15.843 1.00 58.09 261 VAL A O 1
ATOM 2116 N N . ASP A 1 262 ? -29.406 13.829 -14.402 1.00 58.81 262 ASP A N 1
ATOM 2117 C CA . ASP A 1 262 ? -29.381 12.562 -15.128 1.00 58.81 262 ASP A CA 1
ATOM 2118 C C . ASP A 1 262 ? -30.169 12.781 -16.424 1.00 58.81 262 ASP A C 1
ATOM 2120 O O . ASP A 1 262 ? -31.358 13.103 -16.398 1.00 58.81 262 ASP A O 1
ATOM 2124 N N . GLY A 1 263 ? -29.488 12.684 -17.569 1.00 61.94 263 GLY A N 1
ATOM 2125 C CA . GLY A 1 263 ? -30.117 12.852 -18.873 1.00 61.94 263 GLY A CA 1
ATOM 2126 C C . GLY A 1 263 ? -31.299 11.896 -19.000 1.00 61.94 263 GLY A C 1
ATOM 2127 O O . GLY A 1 263 ? -31.119 10.679 -19.099 1.00 61.94 263 GLY A O 1
ATOM 2128 N N . VAL A 1 264 ? -32.511 12.446 -18.962 1.00 67.06 264 VAL A N 1
ATOM 2129 C CA . VAL A 1 264 ? -33.736 11.675 -19.152 1.00 67.06 264 VAL A CA 1
ATOM 2130 C C . VAL A 1 264 ? -33.740 11.196 -20.597 1.00 67.06 264 VAL A C 1
ATOM 2132 O O . VAL A 1 264 ? -33.663 11.994 -21.529 1.00 67.06 264 VAL A O 1
ATOM 2135 N N . THR A 1 265 ? -33.763 9.882 -20.782 1.00 68.69 265 THR A N 1
ATOM 2136 C CA . THR A 1 265 ? -33.819 9.242 -22.095 1.00 68.69 265 THR A CA 1
ATOM 2137 C C . THR A 1 265 ? -35.185 8.582 -22.228 1.00 68.69 265 THR A C 1
ATOM 2139 O O . THR A 1 265 ? -35.644 7.949 -21.281 1.00 68.69 265 THR A O 1
ATOM 2142 N N . ALA A 1 266 ? -35.845 8.733 -23.373 1.00 74.88 266 ALA A N 1
ATOM 2143 C CA . ALA A 1 266 ? -37.047 7.965 -23.680 1.00 74.88 266 ALA A CA 1
ATOM 2144 C C . ALA A 1 266 ? -36.641 6.625 -24.306 1.00 74.88 266 ALA A C 1
ATOM 2146 O O . ALA A 1 266 ? -35.756 6.595 -25.168 1.00 74.88 266 ALA A O 1
ATOM 2147 N N . ASP A 1 267 ? -37.256 5.524 -23.881 1.00 73.50 267 ASP A N 1
ATOM 2148 C CA . ASP A 1 267 ? -37.143 4.254 -24.595 1.00 73.50 267 ASP A CA 1
ATOM 2149 C C . ASP A 1 267 ? -38.007 4.235 -25.872 1.00 73.50 267 ASP A C 1
ATOM 2151 O O . ASP A 1 267 ? -38.603 5.232 -26.286 1.00 73.50 267 ASP A O 1
ATOM 2155 N N . HIS A 1 268 ? -38.045 3.077 -26.530 1.00 71.12 268 HIS A N 1
ATOM 2156 C CA . HIS A 1 268 ? -38.806 2.846 -27.757 1.00 71.12 268 HIS A CA 1
ATOM 2157 C C . HIS A 1 268 ? -40.330 2.855 -27.542 1.00 71.12 268 HIS A C 1
ATOM 2159 O O . HIS A 1 268 ? -41.069 2.965 -28.518 1.00 71.12 268 HIS A O 1
ATOM 2165 N N . GLU A 1 269 ? -40.795 2.783 -26.293 1.00 87.00 269 GLU A N 1
ATOM 2166 C CA . GLU A 1 269 ? -42.201 2.896 -25.892 1.00 87.00 269 GLU A CA 1
ATOM 2167 C C . GLU A 1 269 ? -42.545 4.327 -25.428 1.00 87.00 269 GLU A C 1
ATOM 2169 O O . GLU A 1 269 ? -43.689 4.622 -25.084 1.00 87.00 269 GLU A O 1
ATOM 2174 N N . GLY A 1 270 ? -41.569 5.245 -25.452 1.00 74.94 270 GLY A N 1
ATOM 2175 C CA . GLY A 1 270 ? -41.721 6.623 -24.990 1.00 74.94 270 GLY A CA 1
ATOM 2176 C C . GLY A 1 270 ? -41.654 6.773 -23.469 1.00 74.94 270 GLY A C 1
ATOM 2177 O O . GLY A 1 270 ? -41.901 7.870 -22.959 1.00 74.94 270 GLY A O 1
ATOM 2178 N N . ALA A 1 271 ? -41.309 5.713 -22.732 1.00 78.81 271 ALA A N 1
ATOM 2179 C CA . ALA A 1 271 ? -41.128 5.790 -21.294 1.00 78.81 271 ALA A CA 1
ATOM 2180 C C . ALA A 1 271 ? -39.814 6.512 -20.979 1.00 78.81 271 ALA A C 1
ATOM 2182 O O . ALA A 1 271 ? -38.726 6.136 -21.418 1.00 78.81 271 ALA A O 1
ATOM 2183 N N . MET A 1 272 ? -39.933 7.593 -20.215 1.00 67.88 272 MET A N 1
ATOM 2184 C CA . MET A 1 272 ? -38.808 8.405 -19.774 1.00 67.88 272 MET A CA 1
ATOM 2185 C C . MET A 1 272 ? -38.099 7.718 -18.605 1.00 67.88 272 MET A C 1
ATOM 2187 O O . MET A 1 272 ? -38.713 7.467 -17.569 1.00 67.88 272 MET A O 1
ATOM 2191 N N . TYR A 1 273 ? -36.798 7.471 -18.730 1.00 65.50 273 TYR A N 1
ATOM 2192 C CA . TYR A 1 273 ? -35.961 6.988 -17.637 1.00 65.50 273 TYR A CA 1
ATOM 2193 C C . TYR A 1 273 ? -34.674 7.807 -17.524 1.00 65.50 273 TYR A C 1
ATOM 2195 O O . TYR A 1 273 ? -34.062 8.214 -18.512 1.00 65.50 273 TYR A O 1
ATOM 2203 N N . ALA A 1 274 ? -34.238 8.050 -16.292 1.00 61.62 274 ALA A N 1
ATOM 2204 C CA . ALA A 1 274 ? -32.916 8.592 -16.018 1.00 61.62 274 ALA A CA 1
ATOM 2205 C C . ALA A 1 274 ? -31.889 7.480 -16.261 1.00 61.62 274 ALA A C 1
ATOM 2207 O O . ALA A 1 274 ? -31.898 6.463 -15.563 1.00 61.62 274 ALA A O 1
ATOM 2208 N N . ARG A 1 275 ? -31.012 7.629 -17.260 1.00 58.81 275 ARG A N 1
ATOM 2209 C CA . ARG A 1 275 ? -29.870 6.718 -17.390 1.00 58.81 275 ARG A CA 1
ATOM 2210 C C . ARG A 1 275 ? -28.830 7.182 -16.371 1.00 58.81 275 ARG A C 1
ATOM 2212 O O . ARG A 1 275 ? -28.352 8.304 -16.534 1.00 58.81 275 ARG A O 1
ATOM 2219 N N . PRO A 1 276 ? -28.443 6.365 -15.370 1.00 57.28 276 PRO A N 1
ATOM 2220 C CA . PRO A 1 276 ? -27.363 6.740 -14.472 1.00 57.28 276 PRO A CA 1
ATOM 2221 C C . PRO A 1 276 ? -26.152 7.049 -15.339 1.00 57.28 276 PRO A C 1
ATOM 2223 O O . PRO A 1 276 ? -25.669 6.182 -16.080 1.00 57.28 276 PRO A O 1
ATOM 2226 N N . THR A 1 277 ? -25.699 8.299 -15.332 1.00 58.12 277 THR A N 1
ATOM 2227 C CA . THR A 1 277 ? -24.477 8.624 -16.055 1.00 58.12 277 THR A CA 1
ATOM 2228 C C . THR A 1 277 ? -23.368 7.792 -15.424 1.00 58.12 277 THR A C 1
ATOM 2230 O O . THR A 1 277 ? -23.084 7.923 -14.245 1.00 58.12 277 THR A O 1
ATOM 2233 N N . LEU A 1 278 ? -22.718 6.905 -16.183 1.00 55.62 278 LEU A N 1
ATOM 2234 C CA . LEU A 1 278 ? -21.619 6.074 -15.663 1.00 55.62 278 LEU A CA 1
ATOM 2235 C C . LEU A 1 278 ? -20.533 6.913 -14.959 1.00 55.62 278 LEU A C 1
ATOM 2237 O O . LEU A 1 278 ? -19.819 6.391 -14.111 1.00 55.62 278 LEU A O 1
ATOM 2241 N N . ALA A 1 279 ? -20.438 8.207 -15.295 1.00 56.84 279 ALA A N 1
ATOM 2242 C CA . ALA A 1 279 ? -19.612 9.215 -14.639 1.00 56.84 279 ALA A CA 1
ATOM 2243 C C . ALA A 1 279 ? -20.011 9.526 -13.176 1.00 56.84 279 ALA A C 1
ATOM 2245 O O . ALA A 1 279 ? -19.120 9.781 -12.368 1.00 56.84 279 ALA A O 1
ATOM 2246 N N . SER A 1 280 ? -21.300 9.478 -12.813 1.00 58.72 280 SER A N 1
ATOM 2247 C CA . SER A 1 280 ? -21.789 9.772 -11.454 1.00 58.72 280 SER A CA 1
ATOM 2248 C C . SER A 1 280 ? -21.466 8.663 -10.447 1.00 58.72 280 SER A C 1
ATOM 2250 O O . SER A 1 280 ? -21.290 8.938 -9.262 1.00 58.72 280 SER A O 1
ATOM 2252 N N . LEU A 1 281 ? -21.296 7.424 -10.926 1.00 63.00 281 LEU A N 1
ATOM 2253 C CA . LEU A 1 281 ? -20.995 6.236 -10.112 1.00 63.00 281 LEU A CA 1
ATOM 2254 C C . LEU A 1 281 ? -19.497 5.942 -9.973 1.00 63.00 281 LEU A C 1
ATOM 2256 O O . LEU A 1 281 ? -19.105 4.993 -9.298 1.00 63.00 281 LEU A O 1
ATOM 2260 N N . VAL A 1 282 ? -18.634 6.741 -10.607 1.00 67.00 282 VAL A N 1
ATOM 2261 C CA . VAL A 1 282 ? -17.182 6.504 -10.658 1.00 67.00 282 VAL A CA 1
ATOM 2262 C C . VAL A 1 282 ? -16.547 6.383 -9.264 1.00 67.00 282 VAL A C 1
ATOM 226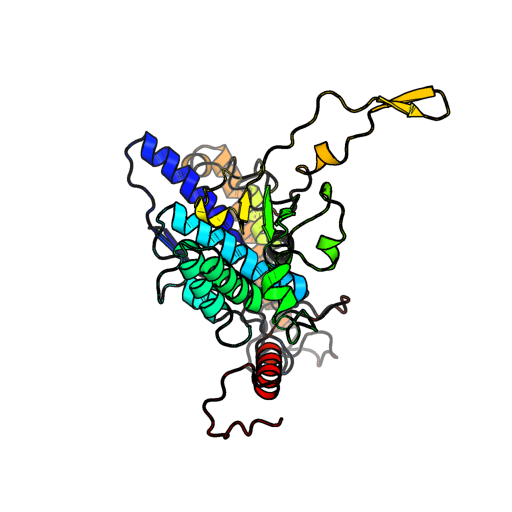4 O O . VAL A 1 282 ? -15.489 5.773 -9.122 1.00 67.00 282 VAL A O 1
ATOM 2267 N N . ARG A 1 283 ? -17.178 6.955 -8.235 1.00 74.19 283 ARG A N 1
ATOM 2268 C CA . ARG A 1 283 ? -16.697 6.974 -6.847 1.00 74.19 283 ARG A CA 1
ATOM 2269 C C . ARG A 1 283 ? -17.450 6.065 -5.888 1.00 74.19 283 ARG A C 1
ATOM 2271 O O . ARG A 1 283 ? -16.984 5.879 -4.771 1.00 74.19 283 ARG A O 1
ATOM 2278 N N . ASP A 1 284 ? -18.505 5.410 -6.356 1.00 82.56 284 ASP A N 1
ATOM 2279 C CA . ASP A 1 284 ? -19.249 4.422 -5.569 1.00 82.56 284 ASP A CA 1
ATOM 2280 C C . ASP A 1 284 ? -18.542 3.046 -5.574 1.00 82.56 284 ASP A C 1
ATOM 2282 O O . ASP A 1 284 ? -19.029 2.080 -4.999 1.00 82.56 284 ASP A O 1
ATOM 2286 N N . ASN A 1 285 ? -17.367 2.954 -6.211 1.00 89.75 285 ASN A N 1
ATOM 2287 C CA . ASN A 1 285 ? -16.593 1.727 -6.402 1.00 89.75 285 ASN A CA 1
ATOM 2288 C C . ASN A 1 285 ? -15.317 1.687 -5.535 1.00 89.75 285 ASN A C 1
ATOM 2290 O O . ASN A 1 285 ? -14.245 1.306 -6.017 1.00 89.75 285 ASN A O 1
ATOM 2294 N N . LYS A 1 286 ? -15.401 2.133 -4.274 1.00 93.62 286 LYS A N 1
ATOM 2295 C CA . LYS A 1 286 ? -14.353 1.874 -3.275 1.00 93.62 286 LYS A CA 1
ATOM 2296 C C . LYS A 1 286 ? -14.408 0.401 -2.868 1.00 93.62 286 LYS A C 1
ATOM 2298 O O . LYS A 1 286 ? -15.458 -0.078 -2.457 1.00 93.62 286 LYS A O 1
ATOM 2303 N N . VAL A 1 287 ? -13.282 -0.304 -3.006 1.00 94.94 287 VAL A N 1
ATOM 2304 C CA . VAL A 1 287 ? -13.239 -1.771 -2.847 1.00 94.94 287 VAL A CA 1
ATOM 2305 C C . VAL A 1 287 ? -12.518 -2.260 -1.591 1.00 94.94 287 VAL A C 1
ATOM 2307 O O . VAL A 1 287 ? -12.825 -3.347 -1.120 1.00 94.94 287 VAL A O 1
ATOM 2310 N N . HIS A 1 288 ? -11.573 -1.492 -1.047 1.00 94.31 288 HIS A N 1
ATOM 2311 C CA . HIS A 1 288 ? -10.776 -1.890 0.122 1.00 94.31 288 HIS A CA 1
ATOM 2312 C C . HIS A 1 288 ? -11.337 -1.305 1.423 1.00 94.31 288 HIS A C 1
ATOM 2314 O O . HIS A 1 288 ? -11.905 -0.207 1.421 1.00 94.31 288 HIS A O 1
ATOM 2320 N N . SER A 1 289 ? -11.152 -2.031 2.528 1.00 93.12 289 SER A N 1
ATOM 2321 C CA . SER A 1 289 ? -11.801 -1.764 3.822 1.00 93.12 289 SER A CA 1
ATOM 2322 C C . SER A 1 289 ? -10.881 -1.027 4.801 1.00 93.12 289 SER A C 1
ATOM 2324 O O . SER A 1 289 ? -10.692 -1.447 5.937 1.00 93.12 289 SER A O 1
ATOM 2326 N N . ASP A 1 290 ? -10.302 0.088 4.358 1.00 93.94 290 ASP A N 1
ATOM 2327 C CA . ASP A 1 290 ? -9.257 0.835 5.077 1.00 93.94 290 ASP A CA 1
ATOM 2328 C C . ASP A 1 290 ? -9.730 2.155 5.695 1.00 93.94 290 ASP A C 1
ATOM 2330 O O . ASP A 1 290 ? -8.923 3.048 5.979 1.00 93.94 290 ASP A O 1
ATOM 2334 N N . SER A 1 291 ? -11.043 2.315 5.858 1.00 93.88 291 SER A N 1
ATOM 2335 C CA . SER A 1 291 ? -11.598 3.484 6.528 1.00 93.88 291 SER A CA 1
ATOM 2336 C C . SER A 1 291 ? -11.097 3.572 7.970 1.00 93.88 291 SER A C 1
ATOM 2338 O O . SER A 1 291 ? -11.245 2.642 8.757 1.00 93.88 291 SER A O 1
ATOM 2340 N N . VAL A 1 292 ? -10.565 4.730 8.336 1.00 91.56 292 VAL A N 1
ATOM 2341 C CA . VAL A 1 292 ? -10.289 5.141 9.717 1.00 91.56 292 VAL A CA 1
ATOM 2342 C C . VAL A 1 292 ? -11.300 6.184 10.200 1.00 91.56 292 VAL A C 1
ATOM 2344 O O . VAL A 1 292 ? -11.109 6.791 11.250 1.00 91.56 292 VAL A O 1
ATOM 2347 N N . GLN A 1 293 ? -12.369 6.414 9.434 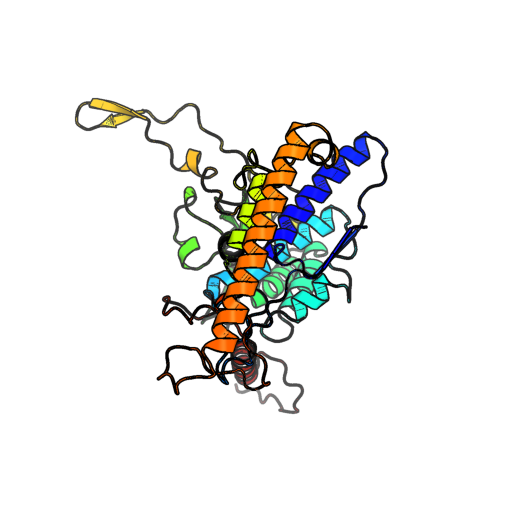1.00 90.12 293 GLN A N 1
ATOM 2348 C CA . GLN A 1 293 ? -13.424 7.355 9.794 1.00 90.12 293 GLN A CA 1
ATOM 2349 C C . GLN A 1 293 ? -14.381 6.748 10.819 1.00 90.12 293 GLN A C 1
ATOM 2351 O O . GLN A 1 293 ? -14.596 5.534 10.860 1.00 90.12 293 GLN A O 1
ATOM 2356 N N . SER A 1 294 ? -14.986 7.621 11.628 1.00 85.12 294 SER A N 1
ATOM 2357 C CA . SER A 1 294 ? -16.025 7.252 12.598 1.00 85.12 294 SER A CA 1
ATOM 2358 C C . SER A 1 294 ? -15.587 6.171 13.600 1.00 85.12 294 SER A C 1
ATOM 2360 O O . SER A 1 294 ? -16.416 5.412 14.106 1.00 85.12 294 SER A O 1
ATOM 2362 N N . LEU A 1 295 ? -14.282 6.082 13.882 1.00 85.56 295 LEU A N 1
ATOM 2363 C CA . LEU A 1 295 ? -13.753 5.197 14.914 1.00 85.56 295 LEU A CA 1
ATOM 2364 C C . LEU A 1 295 ? -14.052 5.785 16.301 1.00 85.56 295 LEU A C 1
ATOM 2366 O O . LEU A 1 295 ? -13.838 6.983 16.505 1.00 85.56 295 LEU A O 1
ATOM 2370 N N . PRO A 1 296 ? -14.501 4.971 17.271 1.00 86.31 296 PRO A N 1
ATOM 2371 C CA . PRO A 1 296 ? -14.714 5.451 18.622 1.00 86.31 296 PRO A CA 1
ATOM 2372 C C . PRO A 1 296 ? -13.380 5.788 19.285 1.00 86.31 296 PRO A C 1
ATOM 2374 O O . PRO A 1 296 ? -12.347 5.140 19.080 1.00 86.31 296 PRO A O 1
ATOM 2377 N N . THR A 1 297 ? -13.414 6.799 20.136 1.00 86.44 297 THR A N 1
ATOM 2378 C CA . THR A 1 297 ? -12.299 7.158 21.000 1.00 86.44 297 THR A CA 1
ATOM 2379 C C . THR A 1 297 ? -12.022 6.046 22.012 1.00 86.44 297 THR A C 1
ATOM 2381 O O . THR A 1 297 ? -12.893 5.261 22.388 1.00 86.44 297 THR A O 1
ATOM 2384 N N . LEU A 1 298 ? -10.795 6.008 22.540 1.00 88.44 298 LEU A N 1
ATOM 2385 C CA . LEU A 1 298 ? -10.455 5.065 23.607 1.00 88.44 298 LEU A CA 1
ATOM 2386 C C . LEU A 1 298 ? -11.345 5.255 24.849 1.00 88.44 298 LEU A C 1
ATOM 2388 O O . LEU A 1 298 ? -11.664 4.284 25.526 1.00 88.44 298 LEU A O 1
ATOM 2392 N N . ALA A 1 299 ? -11.766 6.488 25.142 1.00 89.56 299 ALA A N 1
ATOM 2393 C CA . ALA A 1 299 ? -12.676 6.764 26.249 1.00 89.56 299 ALA A CA 1
ATOM 2394 C C . ALA A 1 299 ? -14.055 6.127 26.016 1.00 89.56 299 ALA A C 1
ATOM 2396 O O . ALA A 1 299 ? -14.554 5.444 26.905 1.00 89.56 299 ALA A O 1
ATOM 2397 N N . GLU A 1 300 ? -14.619 6.272 24.814 1.00 89.12 300 GLU A N 1
ATOM 2398 C CA . GLU A 1 300 ? -15.887 5.635 24.421 1.00 89.12 300 GLU A CA 1
ATOM 2399 C C . GLU A 1 300 ? -15.798 4.105 24.462 1.00 89.12 300 GLU A C 1
ATOM 2401 O O . GLU A 1 300 ? -16.750 3.435 24.855 1.00 89.12 300 GLU A O 1
ATOM 2406 N N . LEU A 1 301 ? -14.636 3.542 24.121 1.00 89.81 301 LEU A N 1
ATOM 2407 C CA . LEU A 1 301 ? -14.414 2.101 24.209 1.00 89.81 301 LEU A CA 1
ATOM 2408 C C . LEU A 1 301 ? -14.274 1.592 25.640 1.00 89.81 301 LEU A C 1
ATOM 2410 O O . LEU A 1 301 ? -14.565 0.422 25.863 1.00 89.81 301 LEU A O 1
ATOM 2414 N N . LEU A 1 302 ? -13.804 2.395 26.595 1.00 90.69 302 LEU A N 1
ATOM 2415 C CA . LEU A 1 302 ? -13.485 1.933 27.955 1.00 90.69 302 LEU A CA 1
ATOM 2416 C C . LEU A 1 302 ? -14.519 2.331 29.014 1.00 90.69 302 LEU A C 1
ATOM 2418 O O . LEU A 1 302 ? -14.498 1.779 30.115 1.00 90.69 302 LEU A O 1
ATOM 2422 N N . GLN A 1 303 ? -15.385 3.303 28.728 1.00 90.38 303 GLN A N 1
ATOM 2423 C CA . GLN A 1 303 ? -16.304 3.881 29.709 1.00 90.38 303 GLN A CA 1
ATOM 2424 C C . GLN A 1 303 ? -17.768 3.566 29.377 1.00 90.38 303 GLN A C 1
ATOM 2426 O O . GLN A 1 303 ? -18.169 3.500 28.219 1.00 90.38 303 GLN A O 1
ATOM 2431 N N . GLY A 1 304 ? -18.584 3.401 30.422 1.00 88.00 304 GLY A N 1
ATOM 2432 C CA . GLY A 1 304 ? -20.023 3.142 30.317 1.00 88.00 304 GLY A CA 1
ATOM 2433 C C . GLY A 1 304 ? -20.409 1.660 30.379 1.00 88.00 304 GLY A C 1
ATOM 2434 O O . GLY A 1 304 ? -19.605 0.759 30.142 1.00 88.00 304 GLY A O 1
ATOM 2435 N N . ASP A 1 305 ? -21.668 1.391 30.724 1.00 86.88 305 ASP A N 1
ATOM 2436 C CA . ASP A 1 305 ? -22.160 0.016 30.886 1.00 86.88 305 ASP A CA 1
ATOM 2437 C C . ASP A 1 305 ? -22.315 -0.719 29.548 1.00 86.88 305 ASP A C 1
ATOM 2439 O O . ASP A 1 305 ? -22.081 -1.926 29.476 1.00 86.88 305 ASP A O 1
ATOM 2443 N N . GLN A 1 306 ? -22.601 0.010 28.463 1.00 87.06 306 GLN A N 1
ATOM 2444 C CA . GLN A 1 306 ? -22.597 -0.546 27.108 1.00 87.06 306 GLN A CA 1
ATOM 2445 C C . GLN A 1 306 ? -21.201 -1.045 26.709 1.00 87.06 306 GLN A C 1
ATOM 2447 O O . GLN A 1 306 ? -21.079 -2.151 26.188 1.00 87.06 306 GLN A O 1
ATOM 2452 N N . SER A 1 307 ? -20.145 -0.284 27.024 1.00 90.06 307 SER A N 1
ATOM 2453 C CA . SER A 1 307 ? -18.755 -0.700 26.801 1.00 90.06 307 SER A CA 1
ATOM 2454 C C . SER A 1 307 ? -18.441 -2.010 27.537 1.00 90.06 307 SER A C 1
ATOM 2456 O O . SER A 1 307 ? -17.928 -2.946 26.922 1.00 90.06 307 SER A O 1
ATOM 2458 N N . LYS A 1 308 ? -18.823 -2.138 28.818 1.00 92.44 308 LYS A N 1
ATOM 2459 C CA . LYS A 1 308 ? -18.616 -3.382 29.588 1.00 92.44 308 LYS A CA 1
ATOM 2460 C C . LYS A 1 308 ? -19.282 -4.589 28.927 1.00 92.44 308 LYS A C 1
ATOM 2462 O O . LYS A 1 308 ? -18.665 -5.650 28.841 1.00 92.44 308 LYS A O 1
ATOM 2467 N N . ALA A 1 309 ? -20.521 -4.437 28.454 1.00 92.75 309 ALA A N 1
ATOM 2468 C CA . ALA A 1 309 ? -21.239 -5.506 27.765 1.00 92.75 309 ALA A CA 1
ATOM 2469 C C . ALA A 1 309 ? -20.540 -5.906 26.454 1.00 92.75 309 ALA A C 1
ATOM 2471 O O . ALA A 1 309 ? -20.323 -7.095 26.211 1.00 92.75 309 ALA A O 1
ATOM 2472 N N . THR A 1 310 ? -20.125 -4.925 25.647 1.00 93.62 310 THR A N 1
ATOM 2473 C CA . THR A 1 310 ? -19.377 -5.150 24.403 1.00 93.62 310 THR A CA 1
ATOM 2474 C C . THR A 1 310 ? -18.057 -5.875 24.662 1.00 93.62 310 THR A C 1
ATOM 2476 O O . THR A 1 310 ? -17.768 -6.887 24.020 1.00 93.62 310 THR A O 1
ATOM 2479 N N . TRP A 1 311 ? -17.277 -5.434 25.651 1.00 95.50 311 TRP A N 1
ATOM 2480 C CA . TRP A 1 311 ? -16.042 -6.116 26.042 1.00 95.50 311 TRP A CA 1
ATOM 2481 C C . TRP A 1 311 ? -16.301 -7.530 26.557 1.00 95.50 311 TRP A C 1
ATOM 2483 O O . TRP A 1 311 ? -15.551 -8.437 26.210 1.00 95.50 311 TRP A O 1
ATOM 2493 N N . GLY A 1 312 ? -17.385 -7.762 27.303 1.00 96.06 312 GLY A N 1
ATOM 2494 C CA . GLY A 1 312 ? -17.811 -9.108 27.692 1.00 96.06 312 GLY A CA 1
ATOM 2495 C C . GLY A 1 312 ? -18.011 -10.037 26.487 1.00 96.06 312 GLY A C 1
ATOM 2496 O O . GLY A 1 312 ? -17.533 -11.172 26.492 1.00 96.06 312 GLY A O 1
ATOM 2497 N N . GLN A 1 313 ? -18.639 -9.549 25.412 1.00 96.19 313 GLN A N 1
ATOM 2498 C CA . GLN A 1 313 ? -18.789 -10.313 24.166 1.00 96.19 313 GLN A CA 1
ATOM 2499 C C . GLN A 1 313 ? -17.443 -10.577 23.481 1.00 96.19 313 GLN A C 1
ATOM 2501 O O . GLN A 1 313 ? -17.196 -11.696 23.029 1.00 96.19 313 GLN A O 1
ATOM 2506 N N . VAL A 1 314 ? -16.561 -9.577 23.437 1.00 96.25 314 VAL A N 1
ATOM 2507 C CA . VAL A 1 314 ? -15.199 -9.712 22.897 1.00 96.25 314 VAL A CA 1
ATOM 2508 C C . VAL A 1 314 ? -14.414 -10.771 23.669 1.00 96.25 314 VAL A C 1
ATOM 2510 O O . VAL A 1 314 ? -13.859 -11.679 23.054 1.00 96.25 314 VAL A O 1
ATOM 2513 N N . TYR A 1 315 ? -14.427 -10.727 25.004 1.00 96.88 315 TYR A N 1
ATOM 2514 C CA . TYR A 1 315 ? -13.773 -11.726 25.853 1.00 96.88 315 TYR A CA 1
ATOM 2515 C C . TYR A 1 315 ? -14.318 -13.135 25.615 1.00 96.88 315 TYR A C 1
ATOM 2517 O O . TYR A 1 315 ? -13.535 -14.081 25.508 1.00 96.88 315 TYR A O 1
ATOM 2525 N N . ASN A 1 316 ? -15.637 -13.282 25.467 1.00 97.06 316 ASN A N 1
ATOM 2526 C CA . ASN A 1 316 ? -16.255 -14.569 25.154 1.00 97.06 316 ASN A CA 1
ATOM 2527 C C . ASN A 1 316 ? -15.811 -15.092 23.781 1.00 97.06 316 ASN A C 1
ATOM 2529 O O . ASN A 1 316 ? -15.406 -16.248 23.672 1.00 97.06 316 ASN A O 1
ATOM 2533 N N . LYS A 1 317 ? -15.812 -14.250 22.738 1.00 95.88 317 LYS A N 1
ATOM 2534 C CA . LYS A 1 317 ? -15.337 -14.648 21.403 1.00 95.88 317 LYS A CA 1
ATOM 2535 C C . LYS A 1 317 ? -13.848 -15.016 21.408 1.00 95.88 317 LYS A C 1
ATOM 2537 O O . LYS A 1 317 ? -13.478 -16.026 20.814 1.00 95.88 317 LYS A O 1
ATOM 2542 N N . CYS A 1 318 ? -13.008 -14.257 22.115 1.00 94.19 318 CYS A N 1
ATOM 2543 C CA . CYS A 1 318 ? -11.591 -14.582 22.309 1.00 94.19 318 CYS A CA 1
ATOM 2544 C C . CYS A 1 318 ? -11.406 -15.932 23.014 1.00 94.19 318 CYS A C 1
ATOM 2546 O O . CYS A 1 318 ? -10.593 -16.744 22.579 1.00 94.19 318 CYS A O 1
ATOM 2548 N N . SER A 1 319 ? -12.184 -16.189 24.069 1.00 95.62 319 SER A N 1
ATOM 2549 C CA . SER A 1 319 ? -12.139 -17.452 24.816 1.00 95.62 319 SER A CA 1
ATOM 2550 C C . SER A 1 319 ? -12.564 -18.632 23.943 1.00 95.62 319 SER A C 1
ATOM 2552 O O . SER A 1 319 ? -11.894 -19.660 23.930 1.00 95.62 319 SER A O 1
ATOM 2554 N N . ASN A 1 320 ? -13.625 -18.467 23.148 1.00 93.12 320 ASN A N 1
ATOM 2555 C CA . ASN A 1 320 ? -14.075 -19.483 22.197 1.00 93.12 320 ASN A CA 1
ATOM 2556 C C . ASN A 1 320 ? -13.004 -19.789 21.144 1.00 93.12 320 ASN A C 1
ATOM 2558 O O . ASN A 1 320 ? -12.762 -20.957 20.845 1.00 93.12 320 ASN A O 1
ATOM 2562 N N . LEU A 1 321 ? -12.337 -18.758 20.613 1.00 88.81 321 LEU A N 1
ATOM 2563 C CA . LEU A 1 321 ? -11.255 -18.930 19.647 1.00 88.81 321 LEU A CA 1
ATOM 2564 C C . LEU A 1 321 ? -10.052 -19.659 20.267 1.00 88.81 321 LEU A C 1
ATOM 2566 O O . LEU A 1 321 ? -9.495 -20.558 19.643 1.00 88.81 321 LEU A O 1
ATOM 2570 N N . ASP A 1 322 ? -9.675 -19.330 21.506 1.00 88.62 322 ASP A N 1
ATOM 2571 C CA . ASP A 1 322 ? -8.601 -20.028 22.227 1.00 88.62 322 ASP A CA 1
ATOM 2572 C C . ASP A 1 322 ? -8.955 -21.500 22.503 1.00 88.62 322 ASP A C 1
ATOM 2574 O O . ASP A 1 322 ? -8.143 -22.391 22.242 1.00 88.62 322 ASP A O 1
ATOM 2578 N N . ILE A 1 323 ? -10.182 -21.782 22.958 1.00 88.88 323 ILE A N 1
ATOM 2579 C CA . ILE A 1 323 ? -10.674 -23.153 23.168 1.00 88.88 323 ILE A CA 1
ATOM 2580 C C . ILE A 1 323 ? -10.638 -23.942 21.857 1.00 88.88 323 ILE A C 1
ATOM 2582 O O . ILE A 1 323 ? -10.124 -25.061 21.843 1.00 88.88 323 ILE A O 1
ATOM 2586 N N . TYR A 1 324 ? -11.122 -23.357 20.759 1.00 85.31 324 TYR A N 1
ATOM 2587 C CA . TYR A 1 324 ? -11.070 -23.964 19.429 1.00 85.31 324 TYR A CA 1
ATOM 2588 C C . TYR A 1 324 ? -9.631 -24.328 19.033 1.00 85.31 324 TYR A C 1
ATOM 2590 O O . TYR A 1 324 ? -9.348 -25.494 18.743 1.00 85.31 324 TYR A O 1
ATOM 2598 N N . CYS A 1 325 ? -8.695 -23.378 19.127 1.00 81.75 325 CYS A N 1
ATOM 2599 C CA . CYS A 1 325 ? -7.281 -23.607 18.821 1.00 81.75 325 CYS A CA 1
ATOM 2600 C C . CYS A 1 325 ? -6.674 -24.729 19.683 1.00 81.75 325 CYS A C 1
ATOM 2602 O O . CYS A 1 325 ? -5.931 -25.585 19.196 1.00 81.75 325 CYS A O 1
ATOM 2604 N N . ARG A 1 326 ? -6.980 -24.759 20.987 1.00 83.44 326 ARG A N 1
ATOM 2605 C CA . ARG A 1 326 ? -6.505 -25.813 21.902 1.00 83.44 326 ARG A CA 1
ATOM 2606 C C . ARG A 1 326 ? -7.098 -27.180 21.565 1.00 83.44 326 ARG A C 1
ATOM 2608 O O . ARG A 1 326 ? -6.363 -28.169 21.590 1.00 83.44 326 ARG A O 1
ATOM 2615 N N . ALA A 1 327 ? -8.387 -27.240 21.236 1.00 81.62 327 ALA A N 1
ATOM 2616 C CA . ALA A 1 327 ? -9.071 -28.471 20.857 1.00 81.62 327 ALA A CA 1
ATOM 2617 C C . ALA A 1 327 ? -8.469 -29.068 19.579 1.00 81.62 327 ALA A C 1
ATOM 2619 O O . ALA A 1 327 ? -8.105 -30.244 19.566 1.00 81.62 327 ALA A O 1
ATOM 2620 N N . VAL A 1 328 ? -8.254 -28.254 18.540 1.00 75.00 328 VAL A N 1
ATOM 2621 C CA . VAL A 1 328 ? -7.622 -28.715 17.293 1.00 75.00 328 VAL A CA 1
ATOM 2622 C C . VAL A 1 328 ? -6.195 -29.213 17.538 1.00 75.00 328 VAL A C 1
ATOM 2624 O O . VAL A 1 328 ? -5.826 -30.288 17.054 1.00 75.00 328 VAL A O 1
ATOM 2627 N N . ARG A 1 329 ? -5.397 -28.497 18.344 1.00 76.19 329 ARG A N 1
ATOM 2628 C CA . ARG A 1 329 ? -4.058 -28.964 18.747 1.00 76.19 329 ARG A CA 1
ATOM 2629 C C . ARG A 1 329 ? -4.107 -30.309 19.469 1.00 76.19 329 ARG A C 1
ATOM 2631 O O . ARG A 1 329 ? -3.253 -31.160 19.220 1.00 76.19 329 ARG A O 1
ATOM 2638 N N . ARG A 1 330 ? -5.076 -30.510 20.370 1.00 80.25 330 ARG A N 1
ATOM 2639 C CA . ARG A 1 330 ? -5.237 -31.766 21.116 1.00 80.25 330 ARG A CA 1
ATOM 2640 C C . ARG A 1 330 ? -5.599 -32.921 20.185 1.00 80.25 330 ARG A C 1
ATOM 2642 O O . ARG A 1 330 ? -4.868 -33.909 20.178 1.00 80.25 330 ARG A O 1
ATOM 2649 N N . LEU A 1 331 ? -6.626 -32.748 19.349 1.00 73.50 331 LEU A N 1
ATOM 2650 C CA . LEU A 1 331 ? -7.073 -33.752 18.376 1.00 73.50 331 LEU A CA 1
ATOM 2651 C C . LEU A 1 331 ? -5.933 -34.198 17.452 1.00 73.50 331 LEU A C 1
ATOM 2653 O O . LEU A 1 331 ? -5.728 -35.392 17.253 1.00 73.50 331 LEU A O 1
ATOM 2657 N N . LYS A 1 332 ? -5.119 -33.261 16.947 1.00 69.06 332 LYS A N 1
ATOM 2658 C CA . LYS A 1 332 ? -3.954 -33.599 16.111 1.00 69.06 332 LYS A CA 1
ATOM 2659 C C . LYS A 1 332 ? -2.861 -34.371 16.857 1.00 69.06 332 LYS A C 1
ATOM 2661 O O . LYS A 1 332 ? -2.171 -35.184 16.244 1.00 69.06 332 LYS A O 1
ATOM 2666 N N . ARG A 1 333 ? -2.639 -34.087 18.146 1.00 73.00 333 ARG A N 1
ATOM 2667 C CA . ARG A 1 333 ? -1.635 -34.798 18.962 1.00 73.00 333 ARG A CA 1
ATOM 2668 C C . ARG A 1 333 ? -2.075 -36.224 19.282 1.00 73.00 333 ARG A C 1
ATOM 2670 O O . ARG A 1 333 ? -1.228 -37.110 19.331 1.00 73.00 333 ARG A O 1
ATOM 2677 N N . GLU A 1 334 ? -3.368 -36.434 19.504 1.00 78.06 334 GLU A N 1
ATOM 2678 C CA . GLU A 1 334 ? -3.936 -37.749 19.815 1.00 78.06 334 GLU A CA 1
ATOM 2679 C C . GLU A 1 334 ? -4.123 -38.610 18.563 1.00 78.06 334 GLU A C 1
ATOM 2681 O O . GLU A 1 334 ? -3.719 -39.767 18.567 1.00 78.06 334 GLU A O 1
ATOM 2686 N N . GLY A 1 335 ? -4.599 -38.034 17.453 1.00 67.69 335 GLY A N 1
ATOM 2687 C CA . GLY A 1 335 ? -4.833 -38.758 16.196 1.00 67.69 335 GLY A CA 1
ATOM 2688 C C . GLY A 1 335 ? -3.580 -39.339 15.523 1.00 67.69 335 GLY A C 1
ATOM 2689 O O . GLY A 1 335 ? -3.698 -40.102 14.573 1.00 67.69 335 GLY A O 1
ATOM 2690 N N . LYS A 1 336 ? -2.374 -39.012 16.004 1.00 61.41 336 LYS A N 1
ATOM 2691 C CA . LYS A 1 336 ? -1.112 -39.614 15.536 1.00 61.41 336 LYS A CA 1
ATOM 2692 C C . LYS A 1 336 ? -0.755 -40.934 16.226 1.00 61.41 336 LYS A C 1
ATOM 2694 O O . LYS A 1 336 ? 0.224 -41.551 15.817 1.00 61.41 336 LYS A O 1
ATOM 2699 N N . LYS A 1 337 ? -1.464 -41.331 17.289 1.00 58.12 337 LYS A N 1
ATOM 2700 C CA . LYS A 1 337 ? -1.069 -42.487 18.106 1.00 58.12 337 LYS A CA 1
ATOM 2701 C C . LYS A 1 337 ? -1.625 -43.829 17.630 1.00 58.12 337 LYS A C 1
ATOM 2703 O O . LYS A 1 337 ? -0.957 -44.821 17.894 1.00 58.12 337 LYS A O 1
ATOM 2708 N N . ASP A 1 338 ? -2.741 -43.859 16.896 1.00 50.16 338 ASP A N 1
ATOM 2709 C CA . ASP A 1 338 ? -3.490 -45.118 16.754 1.00 50.16 338 ASP A CA 1
ATOM 2710 C C . ASP A 1 338 ? -3.626 -45.710 15.342 1.00 50.16 338 ASP A C 1
ATOM 2712 O O . ASP A 1 338 ? -3.943 -46.887 15.256 1.00 50.16 338 ASP A O 1
ATOM 2716 N N . GLU A 1 339 ? -3.292 -45.026 14.240 1.00 49.66 339 GLU A N 1
ATOM 2717 C CA . GLU A 1 339 ? -3.205 -45.687 12.921 1.00 49.66 339 GLU A CA 1
ATOM 2718 C C . GLU A 1 339 ? -2.214 -44.992 11.968 1.00 49.66 339 GLU A C 1
ATOM 2720 O O . GLU A 1 339 ? -2.087 -43.762 11.995 1.00 49.66 339 GLU A O 1
ATOM 2725 N N . PRO A 1 340 ? -1.539 -45.733 11.060 1.00 45.03 340 PRO A N 1
ATOM 2726 C CA . PRO A 1 340 ? -0.893 -45.153 9.889 1.00 45.03 340 PRO A CA 1
ATOM 2727 C C . PRO A 1 340 ? -1.982 -44.668 8.922 1.00 45.03 340 PRO A C 1
ATOM 2729 O O . PRO A 1 340 ? -2.303 -45.316 7.926 1.00 45.03 340 PRO A O 1
ATOM 2732 N N . VAL A 1 341 ? -2.585 -43.522 9.240 1.00 49.75 341 VAL A N 1
ATOM 2733 C CA . VAL A 1 341 ? -3.589 -42.876 8.399 1.00 49.75 341 VAL A CA 1
ATOM 2734 C C . VAL A 1 341 ? -2.954 -42.584 7.042 1.00 49.75 341 VAL A C 1
ATOM 2736 O O . VAL A 1 341 ? -2.015 -41.793 6.930 1.00 49.75 341 VAL A O 1
ATOM 2739 N N . LYS A 1 342 ? -3.484 -43.228 5.998 1.00 44.69 342 LYS A N 1
ATOM 2740 C CA . LYS A 1 342 ? -3.220 -42.875 4.604 1.00 44.69 342 LYS A CA 1
ATOM 2741 C C . LYS A 1 342 ? -3.624 -41.413 4.380 1.00 44.69 342 LYS A C 1
ATOM 2743 O O . LYS A 1 342 ? -4.796 -41.094 4.231 1.00 44.69 342 LYS A O 1
ATOM 2748 N N . ASP A 1 343 ? -2.624 -40.542 4.373 1.00 48.16 343 ASP A N 1
ATOM 2749 C CA . ASP A 1 343 ? -2.511 -39.386 3.477 1.00 48.16 343 ASP A CA 1
ATOM 2750 C C . ASP A 1 343 ? -3.636 -38.324 3.496 1.00 48.16 343 ASP A C 1
ATOM 2752 O O . ASP A 1 343 ? -3.889 -37.673 2.486 1.00 48.16 343 ASP A O 1
ATOM 2756 N N . GLN A 1 344 ? -4.295 -38.087 4.639 1.00 45.59 344 GLN A N 1
ATOM 2757 C CA . GLN A 1 344 ? -5.208 -36.932 4.797 1.00 45.59 344 GLN A CA 1
ATOM 2758 C C . GLN A 1 344 ? -4.784 -35.923 5.877 1.00 45.59 344 GLN A C 1
ATOM 2760 O O . GLN A 1 344 ? -5.259 -34.789 5.891 1.00 45.59 344 GLN A O 1
ATOM 2765 N N . GLY A 1 345 ? -3.839 -36.283 6.748 1.00 45.88 345 GLY A N 1
ATOM 2766 C CA . GLY A 1 345 ? -3.197 -35.348 7.671 1.00 45.88 345 GLY A CA 1
ATOM 2767 C C . GLY A 1 345 ? -1.841 -34.932 7.117 1.00 45.88 345 GLY A C 1
ATOM 2768 O O . GLY A 1 345 ? -0.929 -35.752 7.105 1.00 45.88 345 GLY A O 1
ATOM 2769 N N . GLY A 1 346 ? -1.717 -33.686 6.647 1.00 52.25 346 GLY A N 1
ATOM 2770 C CA . GLY A 1 346 ? -0.497 -33.153 6.029 1.00 52.25 346 GLY A CA 1
ATOM 2771 C C . GLY A 1 346 ? 0.795 -33.574 6.744 1.00 52.25 346 GLY A C 1
ATOM 2772 O O . GLY A 1 346 ? 0.856 -33.610 7.977 1.00 52.25 346 GLY A O 1
ATOM 2773 N N . LYS A 1 347 ? 1.817 -33.921 5.950 1.00 49.25 347 LYS A N 1
ATOM 2774 C CA . LYS A 1 347 ? 3.110 -34.431 6.428 1.00 49.25 347 LYS A CA 1
ATOM 2775 C C . LYS A 1 347 ? 3.682 -33.547 7.556 1.00 49.25 347 LYS A C 1
ATOM 2777 O O . LYS A 1 347 ? 3.563 -32.322 7.488 1.00 49.25 347 LYS A O 1
ATOM 2782 N N . PRO A 1 348 ? 4.301 -34.141 8.596 1.00 46.81 348 PRO A N 1
ATOM 2783 C CA . PRO A 1 348 ? 5.016 -33.376 9.619 1.00 46.81 348 PRO A CA 1
ATOM 2784 C C . PRO A 1 348 ? 6.103 -32.495 8.976 1.00 46.81 348 PRO A C 1
ATOM 2786 O O . PRO A 1 348 ? 6.710 -32.907 7.985 1.00 46.81 348 PRO A O 1
ATOM 2789 N N . ARG A 1 349 ? 6.340 -31.290 9.525 1.00 49.31 349 ARG A N 1
ATOM 2790 C CA . ARG A 1 349 ? 7.379 -30.374 9.017 1.00 49.31 349 ARG A CA 1
ATOM 2791 C C . ARG A 1 349 ? 8.751 -31.031 9.129 1.00 49.31 349 ARG A C 1
ATOM 2793 O O . ARG A 1 349 ? 9.008 -31.812 10.047 1.00 49.31 349 ARG A O 1
ATOM 2800 N N . THR A 1 350 ? 9.656 -30.663 8.229 1.00 40.78 350 THR A N 1
ATOM 2801 C CA . THR A 1 350 ? 11.039 -31.169 8.216 1.00 40.78 350 THR A CA 1
ATOM 2802 C C . THR A 1 350 ? 11.860 -30.747 9.439 1.00 40.78 350 THR A C 1
ATOM 2804 O O . THR A 1 350 ? 12.870 -31.375 9.731 1.00 40.78 350 THR A O 1
ATOM 2807 N N . ASP A 1 351 ? 11.436 -29.711 10.167 1.00 44.19 351 ASP A N 1
ATOM 2808 C CA . ASP A 1 351 ? 12.071 -29.223 11.400 1.00 44.19 351 ASP A CA 1
ATOM 2809 C C . ASP A 1 351 ? 11.518 -29.877 12.681 1.00 44.19 351 ASP A C 1
ATOM 2811 O O . ASP A 1 351 ? 11.844 -29.452 13.788 1.00 44.19 351 ASP A O 1
ATOM 2815 N N . GLY A 1 352 ? 10.656 -30.892 12.557 1.00 38.97 352 GLY A N 1
ATOM 2816 C CA . GLY A 1 352 ? 10.007 -31.535 13.702 1.00 38.97 352 GLY A CA 1
ATOM 2817 C C . GLY A 1 352 ? 8.913 -30.681 14.355 1.00 38.97 352 GLY A C 1
ATOM 2818 O O . GLY A 1 352 ? 8.251 -31.147 15.285 1.00 38.97 352 GLY A O 1
ATOM 2819 N N . GLY A 1 353 ? 8.665 -29.466 13.852 1.00 41.84 353 GLY A N 1
ATOM 2820 C CA . GLY A 1 353 ? 7.514 -28.663 14.229 1.00 41.84 353 GLY A CA 1
ATOM 2821 C C . GLY A 1 353 ? 6.227 -29.314 13.727 1.00 41.84 353 GLY A C 1
ATOM 2822 O O . GLY A 1 353 ? 6.123 -29.769 12.587 1.00 41.84 353 GLY A O 1
ATOM 2823 N N . MET A 1 354 ? 5.189 -29.358 14.553 1.00 44.84 354 MET A N 1
ATOM 2824 C CA . MET A 1 354 ? 3.852 -29.564 14.006 1.00 44.84 354 MET A CA 1
ATOM 2825 C C . MET A 1 354 ? 3.375 -28.230 13.421 1.00 44.84 354 MET A C 1
ATOM 2827 O O . MET A 1 354 ? 3.462 -27.238 14.139 1.00 44.84 354 MET A O 1
ATOM 2831 N N . PRO A 1 355 ? 2.888 -28.165 12.163 1.00 49.50 355 PRO A N 1
ATOM 2832 C CA . PRO A 1 355 ? 2.135 -26.999 11.719 1.00 49.50 355 PRO A CA 1
ATOM 2833 C C . PRO A 1 355 ? 0.943 -26.877 12.661 1.00 49.50 355 PRO A C 1
ATOM 2835 O O . PRO A 1 355 ? 0.103 -27.789 12.740 1.00 49.50 355 PRO A O 1
ATOM 2838 N N . ASP A 1 356 ? 0.924 -25.809 13.448 1.00 51.12 356 ASP A N 1
ATOM 2839 C CA . ASP A 1 356 ? 0.074 -25.746 14.632 1.00 51.12 356 ASP A CA 1
ATOM 2840 C C . ASP A 1 356 ? -1.401 -25.534 14.240 1.00 51.12 356 ASP A C 1
ATOM 2842 O O . ASP A 1 356 ? -2.283 -25.688 15.078 1.00 51.12 356 ASP A O 1
ATOM 2846 N N . HIS A 1 357 ? -1.705 -25.325 12.946 1.00 52.09 357 HIS A N 1
ATOM 2847 C CA . HIS A 1 357 ? -3.063 -25.372 12.402 1.00 52.09 357 HIS A CA 1
ATOM 2848 C C . HIS A 1 357 ? -3.131 -25.611 10.879 1.00 52.09 357 HIS A C 1
ATOM 2850 O O . HIS A 1 357 ? -2.138 -25.505 10.167 1.00 52.09 357 HIS A O 1
ATOM 2856 N N . VAL A 1 358 ? -4.331 -25.945 10.382 1.00 49.19 358 VAL A N 1
ATOM 2857 C CA . VAL A 1 358 ? -4.698 -25.873 8.943 1.00 49.19 358 VAL A CA 1
ATOM 2858 C C . VAL A 1 358 ? -4.535 -24.433 8.409 1.00 49.19 358 VAL A C 1
ATOM 2860 O O . VAL A 1 358 ? -4.344 -24.228 7.222 1.00 49.19 358 VAL A O 1
ATOM 2863 N N . GLU A 1 359 ? -4.510 -23.448 9.309 1.00 52.91 359 GLU A N 1
ATOM 2864 C CA . GLU A 1 359 ? -4.368 -22.002 9.061 1.00 52.91 359 GLU A CA 1
ATOM 2865 C C . GLU A 1 359 ? -2.930 -21.531 8.806 1.00 52.91 359 GLU A C 1
ATOM 2867 O O . GLU A 1 359 ? -2.721 -20.374 8.451 1.00 52.91 359 GLU A O 1
ATOM 2872 N N . GLU A 1 360 ? -1.937 -22.397 9.021 1.00 61.34 360 GLU A N 1
ATOM 2873 C CA . GLU A 1 360 ? -0.558 -22.166 8.573 1.00 61.34 360 GLU A CA 1
ATOM 2874 C C . GLU A 1 360 ? -0.317 -22.784 7.195 1.00 61.34 360 GLU A C 1
ATOM 2876 O O . GLU A 1 360 ? 0.759 -22.620 6.628 1.00 61.34 360 GLU A O 1
ATOM 2881 N N . LEU A 1 361 ? -1.294 -23.494 6.623 1.00 64.88 361 LEU A N 1
ATOM 2882 C CA . LEU A 1 361 ? -1.163 -23.957 5.254 1.00 64.88 361 LEU A CA 1
ATOM 2883 C C . LEU A 1 361 ? -1.359 -22.760 4.337 1.00 64.88 361 LEU A C 1
ATOM 2885 O O . LEU A 1 361 ? -2.415 -22.129 4.304 1.00 64.88 361 LEU A O 1
ATOM 2889 N N . GLN A 1 362 ? -0.312 -22.446 3.587 1.00 70.69 362 GLN A N 1
ATOM 2890 C CA . GLN A 1 362 ? -0.438 -21.482 2.512 1.00 70.69 362 GLN A CA 1
ATOM 2891 C C . GLN A 1 362 ? -1.481 -21.994 1.519 1.00 70.69 362 GLN A C 1
ATOM 2893 O O . GLN A 1 362 ? -1.500 -23.200 1.229 1.00 70.69 362 GLN A O 1
ATOM 2898 N N . PRO A 1 363 ? -2.347 -21.110 0.991 1.00 70.12 363 PRO A N 1
ATOM 2899 C CA . PRO A 1 363 ? -3.292 -21.520 -0.026 1.00 70.12 363 PRO A CA 1
ATOM 2900 C C . PRO A 1 363 ? -2.508 -22.143 -1.186 1.00 70.12 363 PRO A C 1
ATOM 2902 O O . PRO A 1 363 ? -1.398 -21.685 -1.500 1.00 70.12 363 PRO A O 1
ATOM 2905 N N . PRO A 1 364 ? -3.044 -23.196 -1.829 1.00 64.44 364 PRO A N 1
ATOM 2906 C CA . PRO A 1 364 ? -2.382 -23.772 -2.985 1.00 64.44 364 PRO A CA 1
ATOM 2907 C C . PRO A 1 364 ? -2.147 -22.670 -4.017 1.00 64.44 364 PRO A C 1
ATOM 2909 O O . PRO A 1 364 ? -2.922 -21.711 -4.097 1.00 64.44 364 PRO A O 1
ATOM 2912 N N . LYS A 1 365 ? -1.107 -22.827 -4.845 1.00 62.44 365 LYS A N 1
ATOM 2913 C CA . LYS A 1 365 ? -0.982 -22.058 -6.087 1.00 62.44 365 LYS A CA 1
ATOM 2914 C C . LYS A 1 365 ? -2.244 -22.331 -6.898 1.00 62.44 365 LYS A C 1
ATOM 2916 O O . LYS A 1 365 ? -2.322 -23.340 -7.592 1.00 62.44 365 LYS A O 1
ATOM 2921 N N . ARG A 1 366 ? -3.276 -21.495 -6.742 1.00 55.47 366 ARG A N 1
ATOM 2922 C CA . ARG A 1 366 ? -4.471 -21.585 -7.575 1.00 55.47 366 ARG A CA 1
ATOM 2923 C C . ARG A 1 366 ? -3.967 -21.458 -9.004 1.00 55.47 366 ARG A C 1
ATOM 2925 O O . ARG A 1 366 ? -3.161 -20.571 -9.281 1.00 55.47 366 ARG A O 1
ATOM 2932 N N . ALA A 1 367 ? -4.436 -22.326 -9.892 1.00 46.16 367 ALA A N 1
ATOM 2933 C CA . ALA A 1 367 ? -4.258 -22.169 -11.329 1.00 46.16 367 ALA A CA 1
ATOM 2934 C C . ALA A 1 367 ? -5.097 -20.969 -11.811 1.00 46.16 367 ALA A C 1
ATOM 2936 O O . ALA A 1 367 ? -6.035 -21.120 -12.582 1.00 46.16 367 ALA A O 1
ATOM 2937 N N . ARG A 1 368 ? -4.843 -19.777 -11.261 1.00 54.53 368 ARG A N 1
ATOM 2938 C CA . ARG A 1 368 ? -5.333 -18.534 -11.841 1.00 54.53 368 ARG A CA 1
ATOM 2939 C C . ARG A 1 368 ? -4.513 -18.291 -13.100 1.00 54.53 368 ARG A C 1
ATOM 2941 O O . ARG A 1 368 ? -3.308 -18.535 -13.110 1.00 54.53 368 ARG A O 1
ATOM 2948 N N . GLU A 1 369 ? -5.183 -17.837 -14.149 1.00 60.31 369 GLU A N 1
ATOM 2949 C CA . GLU A 1 369 ? -4.536 -17.335 -15.355 1.00 60.31 369 GLU A CA 1
ATOM 2950 C C . GLU A 1 369 ? -3.585 -16.203 -14.943 1.00 60.31 369 GLU A C 1
ATOM 2952 O O . GLU A 1 369 ? -4.027 -15.185 -14.420 1.00 60.31 369 GLU A O 1
ATOM 2957 N N . GLY A 1 370 ? -2.273 -16.409 -15.074 1.00 74.25 370 GLY A N 1
ATOM 2958 C CA . GLY A 1 370 ? -1.280 -15.394 -14.727 1.00 74.25 370 GLY A CA 1
ATOM 2959 C C . GLY A 1 370 ? 0.011 -15.950 -14.132 1.00 74.25 370 GLY A C 1
ATOM 2960 O O . GLY A 1 370 ? 0.095 -17.092 -13.678 1.00 74.25 370 GLY A O 1
ATOM 2961 N N . ILE A 1 371 ? 1.047 -15.113 -14.143 1.00 85.00 371 ILE A N 1
ATOM 2962 C CA . ILE A 1 371 ? 2.332 -15.417 -13.510 1.00 85.00 371 ILE A CA 1
ATOM 2963 C C . ILE A 1 371 ? 2.172 -15.156 -12.005 1.00 85.00 371 ILE A C 1
ATOM 2965 O O . ILE A 1 371 ? 1.734 -14.065 -11.640 1.00 85.00 371 ILE A O 1
ATOM 2969 N N . PRO A 1 372 ? 2.493 -16.109 -11.113 1.00 87.06 372 PRO A N 1
ATOM 2970 C CA . PRO A 1 372 ? 2.420 -15.875 -9.676 1.00 87.06 372 PRO A CA 1
ATOM 2971 C C . PRO A 1 372 ? 3.460 -14.840 -9.235 1.00 87.06 372 PRO A C 1
ATOM 2973 O O . PRO A 1 372 ? 4.538 -14.738 -9.823 1.00 87.06 372 PRO A O 1
ATOM 2976 N N . CYS A 1 373 ? 3.144 -14.097 -8.178 1.00 87.88 373 CYS A N 1
ATOM 2977 C CA . CYS A 1 373 ? 4.035 -13.122 -7.575 1.00 87.88 373 CYS A CA 1
ATOM 2978 C C . CYS A 1 373 ? 5.348 -13.762 -7.116 1.00 87.88 373 CYS A C 1
ATOM 2980 O O . CYS A 1 373 ? 5.438 -14.977 -6.898 1.00 87.88 373 CYS A O 1
ATOM 2982 N N . HIS A 1 374 ? 6.379 -12.928 -6.988 1.00 89.06 374 HIS A N 1
ATOM 2983 C CA . HIS A 1 374 ? 7.700 -13.414 -6.647 1.00 89.06 374 HIS A CA 1
ATOM 2984 C C . HIS A 1 374 ? 7.733 -14.038 -5.250 1.00 89.06 374 HIS A C 1
ATOM 2986 O O . HIS A 1 374 ? 7.413 -13.408 -4.247 1.00 89.06 374 HIS A O 1
ATOM 2992 N N . ASP A 1 375 ? 8.188 -15.283 -5.209 1.00 88.62 375 ASP A N 1
ATOM 2993 C CA . ASP A 1 375 ? 8.903 -15.838 -4.067 1.00 88.62 375 ASP A CA 1
ATOM 2994 C C . ASP A 1 375 ? 10.416 -15.597 -4.234 1.00 88.62 375 ASP A C 1
ATOM 2996 O O . ASP A 1 375 ? 10.883 -15.132 -5.279 1.00 88.62 375 ASP A O 1
ATOM 3000 N N . PHE A 1 376 ? 11.219 -15.930 -3.221 1.00 87.44 376 PHE A N 1
ATOM 3001 C CA . PHE A 1 376 ? 12.676 -15.768 -3.320 1.00 87.44 376 PHE A CA 1
ATOM 3002 C C . PHE A 1 376 ? 13.284 -16.519 -4.514 1.00 87.44 376 PHE A C 1
ATOM 3004 O O . PHE A 1 376 ? 14.163 -15.986 -5.189 1.00 87.44 376 PHE A O 1
ATOM 3011 N N . LYS A 1 377 ? 12.795 -17.728 -4.821 1.00 87.19 377 LYS A N 1
ATOM 3012 C CA . LYS A 1 377 ? 13.318 -18.552 -5.920 1.00 87.19 377 LYS A CA 1
ATOM 3013 C C . LYS A 1 377 ? 13.070 -17.896 -7.280 1.00 87.19 377 LYS A C 1
ATOM 3015 O O . LYS A 1 377 ? 13.984 -17.787 -8.092 1.00 87.19 377 LYS A O 1
ATOM 3020 N N . SER A 1 378 ? 11.843 -17.465 -7.540 1.00 89.44 378 SER A N 1
ATOM 3021 C CA . SER A 1 378 ? 11.450 -16.801 -8.785 1.00 89.44 378 SER A CA 1
ATOM 3022 C C . SER A 1 378 ? 12.083 -15.417 -8.926 1.00 89.44 378 SER A C 1
ATOM 3024 O O . SER A 1 378 ? 12.471 -15.061 -10.036 1.00 89.44 378 SER A O 1
ATOM 3026 N N . ALA A 1 379 ? 12.285 -14.678 -7.830 1.00 90.81 379 ALA A N 1
ATOM 3027 C CA . ALA A 1 379 ? 13.068 -13.443 -7.839 1.00 90.81 379 ALA A CA 1
ATOM 3028 C C . ALA A 1 379 ? 14.531 -13.694 -8.255 1.00 90.81 379 ALA A C 1
ATOM 3030 O O . ALA A 1 379 ? 15.076 -12.961 -9.081 1.00 90.81 379 ALA A O 1
ATOM 3031 N N . THR A 1 380 ? 15.160 -14.763 -7.745 1.00 90.62 380 THR A N 1
ATOM 3032 C CA . THR A 1 380 ? 16.511 -15.171 -8.170 1.00 90.62 380 THR A CA 1
ATOM 3033 C C . THR A 1 380 ? 16.553 -15.566 -9.646 1.00 90.62 380 THR A C 1
ATOM 3035 O O . THR A 1 380 ? 17.477 -15.168 -10.353 1.00 90.62 380 THR A O 1
ATOM 3038 N N . LEU A 1 381 ? 15.554 -16.308 -10.136 1.00 91.75 381 LEU A N 1
ATOM 3039 C CA . LEU A 1 381 ? 15.468 -16.685 -11.552 1.00 91.75 381 LEU A CA 1
ATOM 3040 C C . LEU A 1 381 ? 15.300 -15.464 -12.463 1.00 91.75 381 LEU A C 1
ATOM 3042 O O . LEU A 1 381 ? 15.976 -15.376 -13.487 1.00 91.75 381 LEU A O 1
ATOM 3046 N N . LEU A 1 382 ? 14.451 -14.505 -12.075 1.00 92.00 382 LEU A N 1
ATOM 3047 C CA . LEU A 1 382 ? 14.318 -13.239 -12.792 1.00 92.00 382 LEU A CA 1
ATOM 3048 C C . LEU A 1 382 ? 15.666 -12.514 -12.843 1.00 92.00 382 LEU A C 1
ATOM 3050 O O . LEU A 1 382 ? 16.102 -12.120 -13.920 1.00 92.00 382 LEU A O 1
ATOM 3054 N N . TYR A 1 383 ? 16.351 -12.387 -11.704 1.00 92.31 383 TYR A N 1
ATOM 3055 C CA . TYR A 1 383 ? 17.657 -11.735 -11.645 1.00 92.31 383 TYR A CA 1
ATOM 3056 C C . TYR A 1 383 ? 18.693 -12.407 -12.552 1.00 92.31 383 TYR A C 1
ATOM 3058 O O . TYR A 1 383 ? 19.363 -11.713 -13.311 1.00 92.31 383 TYR A O 1
ATOM 3066 N N . ALA A 1 384 ? 18.777 -13.740 -12.548 1.00 92.00 384 ALA A N 1
ATOM 3067 C CA . ALA A 1 384 ? 19.665 -14.473 -13.448 1.00 92.00 384 ALA A CA 1
ATOM 3068 C C . ALA A 1 384 ? 19.359 -14.170 -14.926 1.00 92.00 384 ALA A C 1
ATOM 3070 O O . ALA A 1 384 ? 20.273 -13.927 -15.712 1.00 92.00 384 ALA A O 1
ATOM 3071 N N . GLY A 1 385 ? 18.075 -14.102 -15.293 1.00 90.50 385 GLY A N 1
ATOM 3072 C CA . GLY A 1 385 ? 17.649 -13.685 -16.630 1.00 90.50 385 GLY A CA 1
ATOM 3073 C C . GLY A 1 385 ? 18.064 -12.250 -16.980 1.00 90.50 385 GLY A C 1
ATOM 3074 O O . GLY A 1 385 ? 18.502 -11.992 -18.099 1.00 90.50 385 GLY A O 1
ATOM 3075 N N . LEU A 1 386 ? 17.985 -11.320 -16.023 1.00 89.81 386 LEU A N 1
ATOM 3076 C CA . LEU A 1 386 ? 18.443 -9.937 -16.203 1.00 89.81 386 LEU A CA 1
ATOM 3077 C C . LEU A 1 386 ? 19.966 -9.851 -16.373 1.00 89.81 386 LEU A C 1
ATOM 3079 O O . LEU A 1 386 ? 20.437 -9.065 -17.194 1.00 89.81 386 LEU A O 1
ATOM 3083 N N . THR A 1 387 ? 20.737 -10.662 -15.647 1.00 89.50 387 THR A N 1
ATOM 3084 C CA . THR A 1 387 ? 22.198 -10.745 -15.808 1.00 89.50 387 THR A CA 1
ATOM 3085 C C . THR A 1 387 ? 22.572 -11.276 -17.186 1.00 89.50 387 THR A C 1
ATOM 3087 O O . THR A 1 387 ? 23.402 -10.674 -17.859 1.00 89.50 387 THR A O 1
ATOM 3090 N N . LEU A 1 388 ? 21.908 -12.336 -17.659 1.00 89.00 388 LEU A N 1
ATOM 3091 C CA . LEU A 1 388 ? 22.139 -12.888 -19.001 1.00 89.00 388 LEU A CA 1
ATOM 3092 C C . LEU A 1 388 ? 21.836 -11.877 -20.117 1.00 89.00 388 LEU A C 1
ATOM 3094 O O . LEU A 1 388 ? 22.505 -11.876 -21.145 1.00 89.00 388 LEU A O 1
ATOM 3098 N N . LYS A 1 389 ? 20.861 -10.986 -19.903 1.00 85.25 389 LYS A N 1
ATOM 3099 C CA . LYS A 1 389 ? 20.561 -9.868 -20.810 1.00 85.25 389 LYS A CA 1
ATOM 3100 C C . LYS A 1 389 ? 21.542 -8.687 -20.701 1.00 85.25 389 LYS A C 1
ATOM 3102 O O . LYS A 1 389 ? 21.410 -7.728 -21.456 1.00 85.25 389 LYS A O 1
ATOM 3107 N N . GLY A 1 390 ? 22.487 -8.705 -19.757 1.00 84.62 390 GLY A N 1
ATOM 3108 C CA . GLY A 1 390 ? 23.404 -7.591 -19.484 1.00 84.62 390 GLY A CA 1
ATOM 3109 C C . GLY A 1 390 ? 22.750 -6.398 -18.774 1.00 84.62 390 GLY A C 1
ATOM 3110 O O . GLY A 1 390 ? 23.253 -5.279 -18.840 1.00 84.62 390 GLY A O 1
ATOM 3111 N N . TRP A 1 391 ? 21.598 -6.603 -18.131 1.00 79.94 391 TRP A N 1
ATOM 3112 C CA . TRP A 1 391 ? 20.813 -5.543 -17.483 1.00 79.94 391 TRP A CA 1
ATOM 3113 C C . TRP A 1 391 ? 21.056 -5.429 -15.986 1.00 79.94 391 TRP A C 1
ATOM 3115 O O . TRP A 1 391 ? 20.851 -4.361 -15.402 1.00 79.94 391 TRP A O 1
ATOM 3125 N N . ALA A 1 392 ? 21.461 -6.532 -15.365 1.00 76.62 392 ALA A N 1
ATOM 3126 C CA . ALA A 1 392 ? 22.032 -6.524 -14.033 1.00 76.62 392 ALA A CA 1
ATOM 3127 C C . ALA A 1 392 ? 23.547 -6.347 -14.167 1.00 76.62 392 ALA A C 1
ATOM 3129 O O . ALA A 1 392 ? 24.188 -7.029 -14.963 1.00 76.62 392 ALA A O 1
ATOM 3130 N N . GLY A 1 393 ? 24.107 -5.388 -13.427 1.00 61.62 393 GLY A N 1
ATOM 3131 C CA . GLY A 1 393 ? 25.528 -5.074 -13.504 1.00 61.62 393 GLY A CA 1
ATOM 3132 C C . GLY A 1 393 ? 26.368 -6.233 -12.989 1.00 61.62 393 GLY A C 1
ATOM 3133 O O . GLY A 1 393 ? 26.495 -6.398 -11.778 1.00 61.62 393 GLY A O 1
ATOM 3134 N N . ASP A 1 394 ? 26.972 -6.991 -13.897 1.00 47.38 394 ASP A N 1
ATOM 3135 C CA . ASP A 1 394 ? 28.036 -7.910 -13.536 1.00 47.38 394 ASP A CA 1
ATOM 3136 C C . ASP A 1 394 ? 29.355 -7.129 -13.525 1.00 47.38 394 ASP A C 1
ATOM 3138 O O . ASP A 1 394 ? 29.886 -6.727 -14.562 1.00 47.38 394 ASP A O 1
ATOM 3142 N N . ARG A 1 395 ? 29.897 -6.871 -12.329 1.00 47.81 395 ARG A N 1
ATOM 3143 C CA . ARG A 1 395 ? 31.290 -6.420 -12.159 1.00 47.81 395 ARG A CA 1
ATOM 3144 C C . ARG A 1 395 ? 32.234 -7.620 -12.288 1.00 47.81 395 ARG A C 1
ATOM 3146 O O . ARG A 1 395 ? 33.075 -7.856 -11.429 1.00 47.81 395 ARG A O 1
ATOM 3153 N N . GLY A 1 396 ? 32.085 -8.364 -13.378 1.00 42.44 396 GLY A N 1
ATOM 3154 C CA . GLY A 1 396 ? 32.899 -9.515 -13.736 1.00 42.44 396 GLY A CA 1
ATOM 3155 C C . GLY A 1 396 ? 33.537 -9.318 -15.105 1.00 42.44 396 GLY A C 1
ATOM 3156 O O . GLY A 1 396 ? 33.091 -9.917 -16.067 1.00 42.44 396 GLY A O 1
ATOM 3157 N N . GLY A 1 397 ? 34.549 -8.445 -15.190 1.00 42.41 397 GLY A N 1
ATOM 3158 C CA . GLY A 1 397 ? 35.708 -8.560 -16.096 1.00 42.41 397 GLY A CA 1
ATOM 3159 C C . GLY A 1 397 ? 35.529 -8.986 -17.563 1.00 42.41 397 GLY A C 1
ATOM 3160 O O . GLY A 1 397 ? 36.473 -9.532 -18.123 1.00 42.41 397 GLY A O 1
ATOM 3161 N N . GLY A 1 398 ? 34.382 -8.763 -18.200 1.00 37.94 398 GLY A N 1
ATOM 3162 C CA . GLY A 1 398 ? 34.162 -9.074 -19.610 1.00 37.94 398 GLY A CA 1
ATOM 3163 C C . GLY A 1 398 ? 34.250 -7.815 -20.453 1.00 37.94 398 GLY A C 1
ATOM 3164 O O . GLY A 1 398 ? 33.350 -6.980 -20.419 1.00 37.94 398 GLY A O 1
ATOM 3165 N N . VAL A 1 399 ? 35.343 -7.674 -21.199 1.00 40.00 399 VAL A N 1
ATOM 3166 C CA . VAL A 1 399 ? 35.503 -6.679 -22.263 1.00 40.00 399 VAL A CA 1
ATOM 3167 C C . VAL A 1 399 ? 34.255 -6.709 -23.146 1.00 40.00 399 VAL A C 1
ATOM 3169 O O . VAL A 1 399 ? 33.975 -7.699 -23.816 1.00 40.00 399 VAL A O 1
ATOM 3172 N N . CYS A 1 400 ? 33.487 -5.621 -23.120 1.00 39.41 400 CYS A N 1
ATOM 3173 C CA . CYS A 1 400 ? 32.398 -5.396 -24.056 1.00 39.41 400 CYS A CA 1
ATOM 3174 C C . CYS A 1 400 ? 33.029 -5.142 -25.433 1.00 39.41 400 CYS A C 1
ATOM 3176 O O . CYS A 1 400 ? 33.351 -4.005 -25.785 1.00 39.41 400 CYS A O 1
ATOM 3178 N N . GLU A 1 401 ? 33.279 -6.219 -26.182 1.00 38.91 401 GLU A N 1
ATOM 3179 C CA . GLU A 1 401 ? 33.515 -6.146 -27.618 1.00 38.91 401 GLU A CA 1
ATOM 3180 C C . GLU A 1 401 ? 32.260 -5.562 -28.262 1.00 38.91 401 GLU A C 1
ATOM 3182 O O . GLU A 1 401 ? 31.225 -6.217 -28.400 1.00 38.91 401 GLU A O 1
ATOM 3187 N N . ARG A 1 402 ? 32.359 -4.293 -28.659 1.00 41.62 402 ARG A N 1
ATOM 3188 C CA . ARG A 1 402 ? 31.425 -3.695 -29.605 1.00 41.62 402 ARG A CA 1
ATOM 3189 C C . ARG A 1 402 ? 31.481 -4.509 -30.900 1.00 41.62 402 ARG A C 1
ATOM 3191 O O . ARG A 1 402 ? 32.486 -4.487 -31.604 1.00 41.62 402 ARG A O 1
ATOM 3198 N N . ARG A 1 403 ? 30.382 -5.179 -31.222 1.00 38.72 403 ARG A N 1
ATOM 3199 C CA . ARG A 1 403 ? 29.981 -5.538 -32.587 1.00 38.72 403 ARG A CA 1
ATOM 3200 C C . ARG A 1 403 ? 28.649 -4.828 -32.812 1.00 38.72 403 ARG A C 1
ATOM 3202 O O . ARG A 1 403 ? 27.775 -4.963 -31.965 1.00 38.72 403 ARG A O 1
ATOM 3209 N N . GLY A 1 404 ? 28.397 -4.059 -33.854 1.00 38.25 404 GLY A N 1
ATOM 3210 C CA . GLY A 1 404 ? 29.146 -3.536 -34.991 1.00 38.25 404 GLY A CA 1
ATOM 3211 C C . GLY A 1 404 ? 28.190 -2.550 -35.656 1.00 38.25 404 GLY A C 1
ATOM 3212 O O . GLY A 1 404 ? 26.969 -2.833 -35.597 1.00 38.25 404 GLY A O 1
#

Radius of gyration: 24.46 Å; chains: 1; bounding box: 78×69×66 Å

Sequence (404 aa):
MIGIYDCPLIHFGDVVCLLDLIHEINAARRASGSPQVRGLDFYPKYHAGTPFATTHSATYGLTWGPHELDVVQRGFFGLVLKAFMKARRMGLGLLFDKDKAFCRYLRQVPNYPLAAPTFLDALHRYLEARDEESKRRATYDLLKPVRVGLETRIDHDWPKWYTTIMGKSLVFCSSCGYETLEEFFSAFARDMQPHRRVCAACTLQVWMDEEDDHLKSHKRSILDTLYPSWKGLEFNQDAPLPHQAKDIVRLRSTVSVRSDVDGVTADHEGAMYARPTLASLVRDNKVHSDSVQSLPTLAELLQGDQSKATWGQVYNKCSNLDIYCRAVRRLKREGKKDEPVKDQGGKPRTDGGMPDHVEELQPPKRAREGIPCHDFKSATLLYAGLTLKGWAGDRGGGVCERRG

Organism: Ustilaginoidea virens (NCBI:txid1159556)

Secondary structure (DSSP, 8-state):
-EEEES-TT--GGGHHHHHHHHHHHHHHHHHTTPPP--BEEEEPPPB---TTT-TT----BT-SS--BHHHHHHHHHHHHHHHHHHHHHHT-BSSSSTTSHHHHHHHHSSSSTTHHHHHHHHHHHHHH--SHHHHHHHHHHHHHHHHTTT-TTGGG-TTHHHHHTTT--EEE-TTTSEEEEGGGS-HHHHHS-TTT---HHHHHHHHHHH--GGGHHHHHHHHHHH-TT--TTSPP-PPPPPGGGGGTEEE--SS----S---EEE-TT--EEE---TTTTTTS---S----TTPPPHHHHHSSHHHHHHHHHHHHHHHHHHHHHHHHHHHHHHTTSS----S-S-PPPTTS-----GGGSPPP----SSPBPPPHHHHHHHHHHHHHTT-S---S--------

pLDDT: mean 83.84, std 16.12, range [37.94, 98.62]

Foldseek 3Di:
DEEDAQDPLFALLLLQLVLLVLQVVQVVCVVVVHDHQQAYQYAGNFQQACCQLDVPTFGQGRARFWDFALLVQLQNLVSVLNSVQLCVVVNYPQCPDPPTNNVVSQCPGQAAPCLSVQLVVLSVQLLVDPDPVSVLVSLCSNLCSLPQPPDPCPVVCPPDVSVPPGLQDFAAALAQQKTFTPSQAGPVLSPDDLLQRHGSNQVSLLNRNPQCFPNSVLVVVLVCLLVVPQFLRQHGNGRDGDPSCVSGMDRRDLDQDQDPCQPFDADPVRDTDRDRPSSSNSNVPHRHRNDPPPDDDPCVCPDDPVNVVSVVVSVVSVVVVVVVLVVQQVCVVVVVPDDPDPDPQRDAGPVNDRPSDVSSHHDPPPPDPHDIHDTNVVNVVSNVVCVVVVNPDDPPDDPPPDDD